Protein AF-A0A926CQ39-F1 (afdb_monomer_lite)

Secondary structure (DSSP, 8-state):
--HHHHHHHHHHHHHHHHHHHHSS-------HHHHHHHHHHHHHHHHHHHHHTT---TT------TT-TTHHHHHHHHHHHHHHHHTTSS---TT---S--S-HHHHHHHHHHHHHHHHHHHHSSSS---TT-----GGGGS-HHHHHHHHHHHHTS-------TT-TTHHHHHHHHIIIIISHHHHTTSHHHHTHHHHHHHHHHHHHHHHHHHH-TT---TT------TTSTTHHHHHHHHHHHHHHHHH-TT---TT------SSHHHHHHHHHHHHHHHHHHHH-TT---TT-----GGGGS-HHHHHHHHHHHHHT-PPPPPSS-S-HHHHHHHHHHHHHHHHHS-----HHHHHHHHTEEEBSS-EEESSTTS-SEEEEPPTT-EEEEEEE-SSS--EEEEEETTEEEEEEGGGBS--HHHHHHSPB-TT-----EE-STT---SBSPPP--S--THHHHHTTSSPPPSS-HHHHHHTTPEE--GGGEEEEEEEEEGGGTEEEEEEEEESSTT-SSEEE--EEEETTTTEEPPP-EEETTEEEEEEESEEETTEEEE-SSEEES-EEE--GGGT-

Radius of gyration: 34.67 Å; chains: 1; bounding box: 102×61×107 Å

Structure (mmCIF, N/CA/C/O backbone):
data_AF-A0A926CQ39-F1
#
_entry.id   AF-A0A926CQ39-F1
#
loop_
_atom_site.group_PDB
_atom_site.id
_atom_site.type_symbol
_atom_site.label_atom_id
_atom_site.label_alt_id
_atom_site.label_comp_id
_atom_site.label_asym_id
_atom_site.label_entity_id
_atom_site.label_seq_id
_atom_site.pdbx_PDB_ins_code
_atom_site.Cartn_x
_atom_site.Cartn_y
_atom_site.Cartn_z
_atom_site.occupancy
_atom_site.B_iso_or_equiv
_atom_site.auth_seq_id
_atom_site.auth_comp_id
_atom_site.auth_asym_id
_atom_site.auth_atom_id
_atom_site.pdbx_PDB_model_num
ATOM 1 N N . MET A 1 1 ? -64.994 -35.247 37.142 1.00 54.72 1 MET A N 1
ATOM 2 C CA . MET A 1 1 ? -64.252 -34.086 37.695 1.00 54.72 1 MET A CA 1
ATOM 3 C C . MET A 1 1 ? -62.720 -34.160 37.558 1.00 54.72 1 MET A C 1
ATOM 5 O O . MET A 1 1 ? -62.085 -33.138 37.744 1.00 54.72 1 MET A O 1
ATOM 9 N N . ARG A 1 2 ? -62.091 -35.285 37.163 1.00 53.22 2 ARG A N 1
ATOM 10 C CA . ARG A 1 2 ? -60.615 -35.376 37.007 1.00 53.22 2 ARG A CA 1
ATOM 11 C C . ARG A 1 2 ? -60.025 -34.846 35.687 1.00 53.22 2 ARG A C 1
ATOM 13 O O . ARG A 1 2 ? -58.818 -34.671 35.608 1.00 53.22 2 ARG A O 1
ATOM 20 N N . ARG A 1 3 ? -60.840 -34.582 34.658 1.00 51.25 3 ARG A N 1
ATOM 21 C CA . ARG A 1 3 ? -60.345 -34.134 33.338 1.00 51.25 3 ARG A CA 1
ATOM 22 C C . ARG A 1 3 ? -60.143 -32.619 33.218 1.00 51.25 3 ARG A C 1
ATOM 24 O O . ARG A 1 3 ? -59.349 -32.207 32.392 1.00 51.25 3 ARG A O 1
ATOM 31 N N . PHE A 1 4 ? -60.773 -31.805 34.067 1.00 52.75 4 PHE A N 1
ATOM 32 C CA . PHE A 1 4 ? -60.610 -30.342 34.026 1.00 52.75 4 PHE A CA 1
ATOM 33 C C . PHE A 1 4 ? -59.303 -29.847 34.670 1.00 52.75 4 PHE A C 1
ATOM 35 O O . PHE A 1 4 ? -58.776 -28.820 34.259 1.00 52.75 4 PHE A O 1
ATOM 42 N N . GLY A 1 5 ? -58.732 -30.599 35.620 1.00 59.38 5 GLY A N 1
ATOM 43 C CA . GLY A 1 5 ? -57.479 -30.210 36.280 1.00 59.38 5 GLY A CA 1
ATOM 44 C C . GLY A 1 5 ? -56.261 -30.246 35.351 1.00 59.38 5 GLY A C 1
ATOM 45 O O . GLY A 1 5 ? -55.406 -29.375 35.434 1.00 59.38 5 GLY A O 1
ATOM 46 N N . ILE A 1 6 ? -56.204 -31.204 34.422 1.00 70.75 6 ILE A N 1
ATOM 47 C CA . ILE A 1 6 ? -55.038 -31.389 33.541 1.00 70.75 6 ILE A CA 1
ATOM 48 C C . ILE A 1 6 ? -54.946 -30.265 32.497 1.00 70.75 6 ILE A C 1
ATOM 50 O O . ILE A 1 6 ? -53.858 -29.761 32.234 1.00 70.75 6 ILE A O 1
ATOM 54 N N . TYR A 1 7 ? -56.083 -29.806 31.962 1.00 71.25 7 TYR A N 1
ATOM 55 C CA . TYR A 1 7 ? -56.103 -28.692 31.009 1.00 71.25 7 TYR A CA 1
ATOM 56 C C . TYR A 1 7 ? -55.710 -27.359 31.653 1.00 71.25 7 TYR A C 1
ATOM 58 O O . TYR A 1 7 ? -55.009 -26.569 31.029 1.00 71.25 7 TYR A O 1
ATOM 66 N N . SER A 1 8 ? -56.089 -27.128 32.914 1.00 70.12 8 SER A N 1
ATOM 67 C CA . SER A 1 8 ? -55.724 -25.890 33.611 1.00 70.12 8 SER A CA 1
ATOM 68 C C . SER A 1 8 ? -54.222 -25.810 33.905 1.00 70.12 8 SER A C 1
ATOM 70 O O . SER A 1 8 ? -53.637 -24.740 33.780 1.00 70.12 8 SER A O 1
ATOM 72 N N . TRP A 1 9 ? -53.580 -26.936 34.235 1.00 74.75 9 TRP A N 1
ATOM 73 C CA . TRP A 1 9 ? -52.129 -26.988 34.451 1.00 74.75 9 TRP A CA 1
ATOM 74 C C . TRP A 1 9 ? -51.331 -26.809 33.157 1.00 74.75 9 TRP A C 1
ATOM 76 O O . TRP A 1 9 ? -50.332 -26.096 33.154 1.00 74.75 9 TRP A O 1
ATOM 86 N N . LEU A 1 10 ? -51.799 -27.381 32.044 1.00 75.81 10 LEU A N 1
ATOM 87 C CA . LEU A 1 10 ? -51.171 -27.177 30.737 1.00 75.81 10 LEU A CA 1
ATOM 88 C C . LEU A 1 10 ? -51.233 -25.715 30.288 1.00 75.81 10 LEU A C 1
ATOM 90 O O . LEU A 1 10 ? -50.238 -25.210 29.788 1.00 75.81 10 LEU A O 1
ATOM 94 N N . ILE A 1 11 ? -52.351 -25.020 30.517 1.00 77.50 11 ILE A N 1
ATOM 95 C CA . ILE A 1 11 ? -52.488 -23.600 30.157 1.00 77.50 11 ILE A CA 1
ATOM 96 C C . ILE A 1 11 ? -51.556 -22.718 30.998 1.00 77.50 11 ILE A C 1
ATOM 98 O O . ILE A 1 11 ? -50.953 -21.798 30.457 1.00 77.50 11 ILE A O 1
ATOM 102 N N . VAL A 1 12 ? -51.381 -23.014 32.289 1.00 76.19 12 VAL A N 1
ATOM 103 C CA . VAL A 1 12 ? -50.464 -22.255 33.159 1.00 76.19 12 VAL A CA 1
ATOM 104 C C . VAL A 1 12 ? -49.000 -22.499 32.784 1.00 76.19 12 VAL A C 1
ATOM 106 O O . VAL A 1 12 ? -48.220 -21.553 32.765 1.00 76.19 12 VAL A O 1
ATOM 109 N N . ILE A 1 13 ? -48.626 -23.728 32.416 1.00 74.94 13 ILE A N 1
ATOM 110 C CA . ILE A 1 13 ? -47.270 -24.031 31.928 1.00 74.94 13 ILE A CA 1
ATOM 111 C C . ILE A 1 13 ? -47.025 -23.368 30.567 1.00 74.94 13 ILE A C 1
ATOM 113 O O . ILE A 1 13 ? -45.965 -22.785 30.360 1.00 74.94 13 ILE A O 1
ATOM 117 N N . LEU A 1 14 ? -48.009 -23.384 29.661 1.00 68.06 14 LEU A N 1
ATOM 118 C CA . LEU A 1 14 ? -47.898 -22.714 28.364 1.00 68.06 14 LEU A CA 1
ATOM 119 C C . LEU A 1 14 ? -47.795 -21.190 28.524 1.00 68.06 14 LEU A C 1
ATOM 121 O O . LEU A 1 14 ? -46.982 -20.559 27.860 1.00 68.06 14 LEU A O 1
ATOM 125 N N . ALA A 1 15 ? -48.574 -20.601 29.436 1.00 65.56 15 ALA A N 1
ATOM 126 C CA . ALA A 1 15 ? -48.499 -19.179 29.756 1.00 65.56 15 ALA A CA 1
ATOM 127 C C . ALA A 1 15 ? -47.171 -18.818 30.444 1.00 65.56 15 ALA A C 1
ATOM 129 O O . ALA A 1 15 ? -46.592 -17.787 30.126 1.00 65.56 15 ALA A O 1
ATOM 130 N N . GLY A 1 16 ? -46.641 -19.680 31.318 1.00 62.62 16 GLY A N 1
ATOM 131 C CA . GLY A 1 16 ? -45.318 -19.509 31.926 1.00 62.62 16 GLY A CA 1
ATOM 132 C C . GLY A 1 16 ? -44.176 -19.584 30.908 1.00 62.62 16 GLY A C 1
ATOM 133 O O . GLY A 1 16 ? -43.245 -18.787 30.980 1.00 62.62 16 GLY A O 1
ATOM 134 N N . LEU A 1 17 ? -44.276 -20.473 29.913 1.00 56.72 17 LEU A N 1
ATOM 135 C CA . LEU A 1 17 ? -43.317 -20.563 28.805 1.00 56.72 17 LEU A CA 1
ATOM 136 C C . LEU A 1 17 ? -43.410 -19.360 27.855 1.00 56.72 17 LEU A C 1
ATOM 138 O O . LEU A 1 17 ? -42.383 -18.871 27.392 1.00 56.72 17 LEU A O 1
ATOM 142 N N . LEU A 1 18 ? -44.614 -18.837 27.608 1.00 51.81 18 LEU A N 1
ATOM 143 C CA . LEU A 1 18 ? -44.815 -17.637 26.788 1.00 51.81 18 LEU A CA 1
ATOM 144 C C . LEU A 1 18 ? -44.354 -16.354 27.495 1.00 51.81 18 LEU A C 1
ATOM 146 O O . LEU A 1 18 ? -43.818 -15.463 26.844 1.00 51.81 18 LEU A O 1
ATOM 150 N N . VAL A 1 19 ? -44.504 -16.266 28.820 1.00 53.09 19 VAL A N 1
ATOM 151 C CA . VAL A 1 19 ? -43.986 -15.136 29.610 1.00 53.09 19 VAL A CA 1
ATOM 152 C C . VAL A 1 19 ? -42.465 -15.235 29.781 1.00 53.09 19 VAL A C 1
ATOM 154 O O . VAL A 1 19 ? -41.791 -14.215 29.689 1.00 53.09 19 VAL A O 1
ATOM 157 N N . GLY A 1 20 ? -41.895 -16.437 29.929 1.00 44.44 20 GLY A N 1
ATOM 158 C CA . GLY A 1 20 ? -40.439 -16.641 29.936 1.00 44.44 20 GLY A CA 1
ATOM 159 C C . GLY A 1 20 ? -39.767 -16.289 28.603 1.00 44.44 20 GLY A C 1
ATOM 160 O O . GLY A 1 20 ? -38.673 -15.734 28.596 1.00 44.44 20 GLY A O 1
ATOM 161 N N . ALA A 1 21 ? -40.446 -16.524 27.476 1.00 44.81 21 ALA A N 1
ATOM 162 C CA . ALA A 1 21 ? -39.967 -16.130 26.150 1.00 44.81 21 ALA A CA 1
ATOM 163 C C . ALA A 1 21 ? -40.077 -14.616 25.872 1.00 44.81 21 ALA A C 1
ATOM 165 O O . ALA A 1 21 ? -39.403 -14.122 24.977 1.00 44.81 21 ALA A O 1
ATOM 166 N N . ALA A 1 22 ? -40.892 -13.873 26.631 1.00 40.31 22 ALA A N 1
ATOM 167 C CA . ALA A 1 22 ? -41.067 -12.427 26.461 1.00 40.31 22 ALA A CA 1
ATOM 168 C C . ALA A 1 22 ? -40.037 -11.573 27.233 1.00 40.31 22 ALA A C 1
ATOM 170 O O . ALA A 1 22 ? -39.943 -10.374 26.984 1.00 40.31 22 ALA A O 1
ATOM 171 N N . TRP A 1 23 ? -39.265 -12.176 28.150 1.00 39.88 23 TRP A N 1
ATOM 172 C CA . TRP A 1 23 ? -38.156 -11.519 28.866 1.00 39.88 23 TRP A CA 1
ATOM 173 C C . TRP A 1 23 ? -36.771 -11.852 28.301 1.00 39.88 23 TRP A C 1
ATOM 175 O O . TRP A 1 23 ? -35.785 -11.236 28.698 1.00 39.88 23 TRP A O 1
ATOM 185 N N . ALA A 1 24 ? -36.687 -12.753 27.321 1.00 39.38 24 ALA A N 1
ATOM 186 C CA . ALA A 1 24 ? -35.632 -12.649 26.330 1.00 39.38 24 ALA A CA 1
ATOM 187 C C . ALA A 1 24 ? -36.049 -11.496 25.417 1.00 39.38 24 ALA A C 1
ATOM 189 O O . ALA A 1 24 ? -36.912 -11.668 24.554 1.00 39.38 24 ALA A O 1
ATOM 190 N N . ALA A 1 25 ? -35.503 -10.300 25.659 1.00 34.06 25 ALA A N 1
ATOM 191 C CA . ALA A 1 25 ? -35.587 -9.217 24.691 1.00 34.06 25 ALA A CA 1
ATOM 192 C C . ALA A 1 25 ? -35.329 -9.819 23.302 1.00 34.06 25 ALA A C 1
ATOM 194 O O . ALA A 1 25 ? -34.438 -10.671 23.184 1.00 34.06 25 ALA A O 1
ATOM 195 N N . PRO A 1 26 ? -36.093 -9.451 22.257 1.00 37.12 26 PRO A N 1
ATOM 196 C CA . PRO A 1 26 ? -35.678 -9.821 20.924 1.00 37.12 26 PRO A CA 1
ATOM 197 C C . PRO A 1 26 ? -34.261 -9.274 20.814 1.00 37.12 26 PRO A C 1
ATOM 199 O O . PRO A 1 26 ? -34.067 -8.060 20.907 1.00 37.12 26 PRO A O 1
ATOM 202 N N . LEU A 1 27 ? -33.272 -10.162 20.697 1.00 39.91 27 LEU A N 1
ATOM 203 C CA . LEU A 1 27 ? -31.995 -9.801 20.121 1.00 39.91 27 LEU A CA 1
ATOM 204 C C . LEU A 1 27 ? -32.394 -9.230 18.764 1.00 39.91 27 LEU A C 1
ATOM 206 O O . LEU A 1 27 ? -32.614 -9.971 17.804 1.00 39.91 27 LEU A O 1
ATOM 210 N N . ARG A 1 28 ? -32.603 -7.905 18.709 1.00 42.25 28 ARG A N 1
ATOM 211 C CA . ARG A 1 28 ? -32.461 -7.138 17.482 1.00 42.25 28 ARG A CA 1
ATOM 212 C C . ARG A 1 28 ? -31.199 -7.726 16.893 1.00 42.25 28 ARG A C 1
ATOM 214 O O . ARG A 1 28 ? -30.197 -7.785 17.602 1.00 42.25 28 ARG A O 1
ATOM 221 N N . GLN A 1 29 ? -31.294 -8.279 15.690 1.00 40.88 29 GLN A N 1
ATOM 222 C CA . GLN A 1 29 ? -30.122 -8.724 14.959 1.00 40.88 29 GLN A CA 1
ATOM 223 C C . GLN A 1 29 ? -29.229 -7.494 14.837 1.00 40.88 29 GLN A C 1
ATOM 225 O O . GLN A 1 29 ? -29.410 -6.684 13.931 1.00 40.88 29 GLN A O 1
ATOM 230 N N . ALA A 1 30 ? -28.355 -7.299 15.822 1.00 52.56 30 ALA A N 1
ATOM 231 C CA . ALA A 1 30 ? -27.307 -6.318 15.774 1.00 52.56 30 ALA A CA 1
ATOM 232 C C . ALA A 1 30 ? -26.569 -6.654 14.488 1.00 52.56 30 ALA A C 1
ATOM 234 O O . ALA A 1 30 ? -26.211 -7.817 14.257 1.00 52.56 30 ALA A O 1
ATOM 235 N N . ASN A 1 31 ? -26.430 -5.673 13.601 1.00 79.12 31 ASN A N 1
ATOM 236 C CA . ASN A 1 31 ? -25.535 -5.883 12.477 1.00 79.12 31 ASN A CA 1
ATOM 237 C C . ASN A 1 31 ? -24.140 -6.211 13.056 1.00 79.12 31 ASN A C 1
ATOM 239 O O . ASN A 1 31 ? -23.838 -5.865 14.200 1.00 79.12 31 ASN A O 1
ATOM 243 N N . LEU A 1 32 ? -23.299 -6.931 12.310 1.00 84.62 32 LEU A N 1
ATOM 244 C CA . LEU A 1 32 ? -21.997 -7.389 12.826 1.00 84.62 32 LEU A CA 1
ATOM 245 C C . LEU A 1 32 ? -21.164 -6.242 13.426 1.00 84.62 32 LEU A C 1
ATOM 247 O O . LEU A 1 32 ? -20.436 -6.444 14.390 1.00 84.62 32 LEU A O 1
ATOM 251 N N . PHE A 1 33 ? -21.346 -5.027 12.905 1.00 86.94 33 PHE A N 1
ATOM 252 C CA . PHE A 1 33 ? -20.735 -3.815 13.430 1.00 86.94 33 PHE A CA 1
ATOM 253 C C . PHE A 1 33 ? -21.234 -3.421 14.833 1.00 86.94 33 PHE A C 1
ATOM 255 O O . PHE A 1 33 ? -20.430 -3.104 15.700 1.00 86.94 33 PHE A O 1
ATOM 262 N N . GLN A 1 34 ? -22.536 -3.481 15.109 1.00 89.62 34 GLN A N 1
ATOM 263 C CA . GLN A 1 34 ? -23.082 -3.215 16.443 1.00 89.62 34 GLN A CA 1
ATOM 264 C C . GLN A 1 34 ? -22.627 -4.253 17.469 1.00 89.62 34 GLN A C 1
ATOM 266 O O . GLN A 1 34 ? -22.387 -3.896 18.617 1.00 89.62 34 GLN A O 1
ATOM 271 N N . LEU A 1 35 ? -22.475 -5.519 17.065 1.00 90.56 35 LEU A N 1
ATOM 272 C CA . LEU A 1 35 ? -21.903 -6.547 17.939 1.00 90.56 35 LEU A CA 1
ATOM 273 C C . LEU A 1 35 ? -20.428 -6.252 18.258 1.00 90.56 35 LEU A C 1
ATOM 275 O O . LEU A 1 35 ? -20.032 -6.324 19.416 1.00 90.56 35 LEU A O 1
ATOM 279 N N . PHE A 1 36 ? -19.645 -5.863 17.248 1.00 93.62 36 PHE A N 1
ATOM 280 C CA . PHE A 1 36 ? -18.261 -5.406 17.413 1.00 93.62 36 PHE A CA 1
ATOM 281 C C . PHE A 1 36 ? -18.157 -4.230 18.405 1.00 93.62 36 PHE A C 1
ATOM 283 O O . PHE A 1 36 ? -17.363 -4.259 19.348 1.00 93.62 36 PHE A O 1
ATOM 290 N N . LEU A 1 37 ? -19.012 -3.216 18.242 1.00 94.81 37 LEU A N 1
ATOM 291 C CA . LEU A 1 37 ? -19.060 -2.058 19.134 1.00 94.81 37 LEU A CA 1
ATOM 292 C C . LEU A 1 37 ? -19.483 -2.433 20.562 1.00 94.81 37 LEU A C 1
ATOM 294 O O . LEU A 1 37 ? -18.899 -1.928 21.518 1.00 94.81 37 LEU A O 1
ATOM 298 N N . ALA A 1 38 ? -20.451 -3.340 20.715 1.00 95.12 38 ALA A N 1
ATOM 299 C CA . ALA A 1 38 ? -20.899 -3.821 22.019 1.00 95.12 38 ALA A CA 1
ATOM 300 C C . ALA A 1 38 ? -19.795 -4.588 22.764 1.00 95.12 38 ALA A C 1
ATOM 302 O O . ALA A 1 38 ? -19.584 -4.351 23.951 1.00 95.12 38 ALA A O 1
ATOM 303 N N . ASN A 1 39 ? -19.057 -5.461 22.070 1.00 96.12 39 ASN A N 1
ATOM 304 C CA . ASN A 1 39 ? -17.921 -6.181 22.655 1.00 96.12 39 ASN A CA 1
ATOM 305 C C . ASN A 1 39 ? -16.802 -5.215 23.066 1.00 96.12 39 ASN A C 1
ATOM 307 O O . ASN A 1 39 ? -16.237 -5.340 24.150 1.00 96.12 39 ASN A O 1
ATOM 311 N N . THR A 1 40 ? -16.522 -4.212 22.229 1.00 97.19 40 THR A N 1
ATOM 312 C CA . THR A 1 40 ? -15.547 -3.160 22.547 1.00 97.19 40 THR A CA 1
ATOM 313 C C . THR A 1 40 ? -15.973 -2.360 23.777 1.00 97.19 40 THR A C 1
ATOM 315 O O . THR A 1 40 ? -15.152 -2.134 24.659 1.00 97.19 40 THR A O 1
ATOM 318 N N . GLN A 1 41 ? -17.253 -1.994 23.893 1.00 97.44 41 GLN A N 1
ATOM 319 C CA . GLN A 1 41 ? -17.776 -1.317 25.081 1.00 97.44 41 GLN A CA 1
ATOM 320 C C . GLN A 1 41 ? -17.670 -2.182 26.343 1.00 97.44 41 GLN A C 1
ATOM 322 O O . GLN A 1 41 ? -17.294 -1.676 27.397 1.00 97.44 41 GLN A O 1
ATOM 327 N N . ALA A 1 42 ? -18.005 -3.471 26.253 1.00 97.31 42 ALA A N 1
ATOM 328 C CA . ALA A 1 42 ? -17.947 -4.381 27.393 1.00 97.31 42 ALA A CA 1
ATOM 329 C C . ALA A 1 42 ? -16.518 -4.503 27.946 1.00 97.31 42 ALA A C 1
ATOM 331 O O . ALA A 1 42 ? -16.313 -4.361 29.151 1.00 97.31 42 ALA A O 1
ATOM 332 N N . ASP A 1 43 ? -15.534 -4.683 27.063 1.00 98.38 43 ASP A N 1
ATOM 333 C CA . ASP A 1 43 ? -14.118 -4.739 27.435 1.00 98.38 43 ASP A CA 1
ATOM 334 C C . ASP A 1 43 ? -13.614 -3.396 27.987 1.00 98.38 43 ASP A C 1
ATOM 336 O O . ASP A 1 43 ? -12.872 -3.365 28.970 1.00 98.38 43 ASP A O 1
ATOM 340 N N . LEU A 1 44 ? -14.055 -2.281 27.397 1.00 97.88 44 LEU A N 1
ATOM 341 C CA . LEU A 1 44 ? -13.721 -0.931 27.849 1.00 97.88 44 LEU A CA 1
ATOM 342 C C . LEU A 1 44 ? -14.243 -0.659 29.267 1.00 97.88 44 LEU A C 1
ATOM 344 O O . LEU A 1 44 ? -13.501 -0.158 30.107 1.00 97.88 44 LEU A O 1
ATOM 348 N N . ASN A 1 45 ? -15.496 -1.025 29.546 1.00 96.81 45 ASN A N 1
ATOM 349 C CA . ASN A 1 45 ? -16.101 -0.899 30.873 1.00 96.81 45 ASN A CA 1
ATOM 350 C C . ASN A 1 45 ? -15.386 -1.793 31.894 1.00 96.81 45 ASN A C 1
ATOM 352 O O . ASN A 1 45 ? -15.069 -1.339 32.989 1.00 96.81 45 ASN A O 1
ATOM 356 N N . LEU A 1 46 ? -15.067 -3.037 31.518 1.00 97.12 46 LEU A N 1
ATOM 357 C CA . LEU A 1 46 ? -14.322 -3.956 32.377 1.00 97.12 46 LEU A CA 1
ATOM 358 C C . LEU A 1 46 ? -12.945 -3.389 32.748 1.00 97.12 46 LEU A C 1
ATOM 360 O O . LEU A 1 46 ? -12.530 -3.467 33.903 1.00 97.12 46 LEU A O 1
ATOM 364 N N . LEU A 1 47 ? -12.233 -2.797 31.787 1.00 97.44 47 LEU A N 1
ATOM 365 C CA . LEU A 1 47 ? -10.949 -2.156 32.056 1.00 97.44 47 LEU A CA 1
ATOM 366 C C . LEU A 1 47 ? -11.107 -0.888 32.900 1.00 97.44 47 LEU A C 1
ATOM 368 O O . LEU A 1 47 ? -10.298 -0.650 33.793 1.00 97.44 47 LEU A O 1
ATOM 372 N N . ALA A 1 48 ? -12.152 -0.097 32.660 1.00 97.81 48 ALA A N 1
ATOM 373 C CA . ALA A 1 48 ? -12.445 1.095 33.446 1.00 97.81 48 ALA A CA 1
ATOM 374 C C . ALA A 1 48 ? -12.709 0.763 34.919 1.00 97.81 48 ALA A C 1
ATOM 376 O O . ALA A 1 48 ? -12.153 1.430 35.788 1.00 97.81 48 ALA A O 1
ATOM 377 N N . ASP A 1 49 ? -13.462 -0.300 35.204 1.00 96.75 49 ASP A N 1
ATOM 378 C CA . ASP A 1 49 ? -13.705 -0.770 36.572 1.00 96.75 49 ASP A CA 1
ATOM 379 C C . ASP A 1 49 ? -12.395 -1.171 37.272 1.00 96.75 49 ASP A C 1
ATOM 381 O O . ASP A 1 49 ? -12.202 -0.908 38.459 1.00 96.75 49 ASP A O 1
ATOM 385 N N . LEU A 1 50 ? -11.455 -1.774 36.537 1.00 96.69 50 LEU A N 1
ATOM 386 C CA . LEU A 1 50 ? -10.143 -2.157 37.069 1.00 96.69 50 LEU A CA 1
ATOM 387 C C . LEU A 1 50 ? -9.213 -0.953 37.283 1.00 96.69 50 LEU A C 1
ATOM 389 O O . LEU A 1 50 ? -8.422 -0.938 38.228 1.00 96.69 50 LEU A O 1
ATOM 393 N N . VAL A 1 51 ? -9.286 0.051 36.410 1.00 96.56 51 VAL A N 1
ATOM 394 C CA . VAL A 1 51 ? -8.416 1.236 36.446 1.00 96.56 51 VAL A CA 1
ATOM 395 C C . VAL A 1 51 ? -8.921 2.282 37.444 1.00 96.56 51 VAL A C 1
ATOM 397 O O . VAL A 1 51 ? -8.125 2.834 38.203 1.00 96.56 51 VAL A O 1
ATOM 400 N N . PHE A 1 52 ? -10.228 2.547 37.474 1.00 96.62 52 PHE A N 1
ATOM 401 C CA . PHE A 1 52 ? -10.846 3.603 38.283 1.00 96.62 52 PHE A CA 1
ATOM 402 C C . PHE A 1 52 ? -11.566 3.090 39.539 1.00 96.62 52 PHE A C 1
ATOM 404 O O . PHE A 1 52 ? -11.809 3.868 40.466 1.00 96.62 52 PHE A O 1
ATOM 411 N N . GLY A 1 53 ? -11.896 1.798 39.615 1.00 94.56 53 GLY A N 1
ATOM 412 C CA . GLY A 1 53 ? -12.728 1.251 40.686 1.00 94.56 53 GLY A CA 1
ATOM 413 C C . GLY A 1 53 ? -14.190 1.692 40.564 1.00 94.56 53 GLY A C 1
ATOM 414 O O . GLY A 1 53 ? -14.719 1.854 39.473 1.00 94.56 53 GLY A O 1
ATOM 415 N N . GLU A 1 54 ? -14.859 1.914 41.701 1.00 88.25 54 GLU A N 1
ATOM 416 C CA . GLU A 1 54 ? -16.299 2.239 41.743 1.00 88.25 54 GLU A CA 1
ATOM 417 C C . GLU A 1 54 ? -16.648 3.661 41.256 1.00 88.25 54 GLU A C 1
ATOM 419 O O . GLU A 1 54 ? -17.821 3.972 41.042 1.00 88.25 54 GLU A O 1
ATOM 424 N N . ALA A 1 55 ? -15.659 4.550 41.124 1.00 92.06 55 ALA A N 1
ATOM 425 C CA . ALA A 1 55 ? -15.873 5.958 40.805 1.00 92.06 55 ALA A CA 1
ATOM 426 C C . ALA A 1 55 ? -15.312 6.297 39.421 1.00 92.06 55 ALA A C 1
ATOM 428 O O . ALA A 1 55 ? -14.137 6.636 39.278 1.00 92.06 55 ALA A O 1
ATOM 429 N N . LEU A 1 56 ? -16.178 6.242 38.408 1.00 94.25 56 LEU A N 1
ATOM 430 C CA . LEU A 1 56 ? -15.835 6.670 37.054 1.00 94.25 56 LEU A CA 1
ATOM 431 C C . LEU A 1 56 ? -15.532 8.182 37.007 1.00 94.25 56 LEU A C 1
ATOM 433 O O . LEU A 1 56 ? -16.131 8.954 37.769 1.00 94.25 56 LEU A O 1
ATOM 437 N N . PRO A 1 57 ? -14.637 8.627 36.106 1.00 93.94 57 PRO A N 1
ATOM 438 C CA . PRO A 1 57 ? -14.378 10.046 35.893 1.00 93.94 57 PRO A CA 1
ATOM 439 C C . PRO A 1 57 ? -15.661 10.827 35.547 1.00 93.94 57 PRO A C 1
ATOM 441 O O . PRO A 1 57 ? -16.538 10.280 34.874 1.00 93.94 57 PRO A O 1
ATOM 444 N N . PRO A 1 58 ? -15.788 12.108 35.945 1.00 93.62 58 PRO A N 1
ATOM 445 C CA . PRO A 1 58 ? -16.953 12.938 35.616 1.00 93.62 58 PRO A CA 1
ATOM 446 C C . PRO A 1 58 ? -17.256 13.044 34.115 1.00 93.62 58 PRO A C 1
ATOM 448 O O . PRO A 1 58 ? -18.406 13.237 33.730 1.00 93.62 58 PRO A O 1
ATOM 451 N N . GLU A 1 59 ? -16.225 12.943 33.279 1.00 94.50 59 GLU A N 1
ATOM 452 C CA . GLU A 1 59 ? -16.292 13.017 31.821 1.00 94.50 59 GLU A CA 1
ATOM 453 C C . GLU A 1 59 ? -16.671 11.680 31.162 1.00 94.50 59 GLU A C 1
ATOM 455 O O . GLU A 1 59 ? -16.839 11.632 29.944 1.00 94.50 59 GLU A O 1
ATOM 460 N N . TRP A 1 60 ? -16.807 10.599 31.940 1.00 97.19 60 TRP A N 1
ATOM 461 C CA . TRP A 1 60 ? -17.165 9.283 31.422 1.00 97.19 60 TRP A CA 1
ATOM 462 C C . TRP A 1 60 ? -18.560 9.291 30.798 1.00 97.19 60 TRP A C 1
ATOM 464 O O . TRP A 1 60 ? -19.566 9.608 31.441 1.00 97.19 60 TRP A O 1
ATOM 474 N N . THR A 1 61 ? -18.637 8.887 29.537 1.00 94.81 61 THR A N 1
ATOM 475 C CA . THR A 1 61 ? -19.894 8.812 28.799 1.00 94.81 61 THR A CA 1
ATOM 476 C C . THR A 1 61 ? -20.618 7.498 29.110 1.00 94.81 61 THR A C 1
ATOM 478 O O . THR A 1 61 ? -20.032 6.417 29.091 1.00 94.81 61 THR A O 1
ATOM 481 N N . GLN A 1 62 ? -21.918 7.579 29.405 1.00 92.38 62 GLN A N 1
ATOM 482 C CA . GLN A 1 62 ? -22.779 6.424 29.717 1.00 92.38 62 GLN A CA 1
ATOM 483 C C . GLN A 1 62 ? -23.753 6.119 28.568 1.00 92.38 62 GLN A C 1
ATOM 485 O O . GLN A 1 62 ? -24.924 5.811 28.787 1.00 92.38 62 GLN A O 1
ATOM 490 N N . ASN A 1 63 ? -23.303 6.282 27.323 1.00 92.75 63 ASN A N 1
ATOM 491 C CA . ASN A 1 63 ? -24.136 5.981 26.166 1.00 92.75 63 ASN A CA 1
ATOM 492 C C . ASN A 1 63 ? -24.197 4.460 25.940 1.00 92.75 63 ASN A C 1
ATOM 494 O O . ASN A 1 63 ? -23.195 3.838 25.601 1.00 92.75 63 ASN A O 1
ATOM 498 N N . GLU A 1 64 ? -25.376 3.865 26.117 1.00 92.00 64 GLU A N 1
ATOM 499 C CA . GLU A 1 64 ? -25.639 2.434 25.887 1.00 92.00 64 GLU A CA 1
ATOM 500 C C . GLU A 1 64 ? -26.400 2.174 24.569 1.00 92.00 64 GLU A C 1
ATOM 502 O O . GLU A 1 64 ? -26.670 1.026 24.209 1.00 92.00 64 GLU A O 1
ATOM 507 N N . ASP A 1 65 ? -26.771 3.224 23.826 1.00 93.06 65 ASP A N 1
ATOM 508 C CA . ASP A 1 65 ? -27.494 3.083 22.562 1.00 93.06 65 ASP A CA 1
ATOM 509 C C . ASP A 1 65 ? -26.524 2.849 21.396 1.00 93.06 65 ASP A C 1
ATOM 511 O O . ASP A 1 65 ? -26.018 3.789 20.782 1.00 93.06 65 ASP A O 1
ATOM 515 N N . LEU A 1 66 ? -26.326 1.575 21.038 1.00 89.75 66 LEU A N 1
ATOM 516 C CA . LEU A 1 66 ? -25.511 1.139 19.891 1.00 89.75 66 LEU A CA 1
ATOM 517 C C . LEU A 1 66 ? -25.970 1.714 18.537 1.00 89.75 66 LEU A C 1
ATOM 519 O O . LEU A 1 66 ? -25.251 1.595 17.543 1.00 89.75 66 LEU A O 1
ATOM 523 N N . ALA A 1 67 ? -27.186 2.261 18.445 1.00 86.69 67 ALA A N 1
ATOM 524 C CA . ALA A 1 67 ? -27.677 2.923 17.239 1.00 86.69 67 ALA A CA 1
ATOM 525 C C . ALA A 1 67 ? -27.387 4.433 17.224 1.00 86.69 67 ALA A C 1
ATOM 527 O O . ALA A 1 67 ? -27.622 5.078 16.199 1.00 86.69 67 ALA A O 1
ATOM 528 N N . SER A 1 68 ? -26.885 5.002 18.326 1.00 87.88 68 SER A N 1
ATOM 529 C CA . SER A 1 68 ? -26.553 6.421 18.398 1.00 87.88 68 SER A CA 1
ATOM 530 C C . SER A 1 68 ? -25.392 6.755 17.453 1.00 87.88 68 SER A C 1
ATOM 532 O O . SER A 1 68 ? -24.359 6.080 17.481 1.00 87.88 68 SER A O 1
ATOM 534 N N . PRO A 1 69 ? -25.495 7.835 16.655 1.00 82.19 69 PRO A N 1
ATOM 535 C CA . PRO A 1 69 ? -24.400 8.277 15.794 1.00 82.19 69 PRO A CA 1
ATOM 536 C C . PRO A 1 69 ? -23.163 8.726 16.584 1.00 82.19 69 PRO A C 1
ATOM 538 O O . PRO A 1 69 ? -22.068 8.739 16.029 1.00 82.19 69 PRO A O 1
ATOM 541 N N . THR A 1 70 ? -23.312 9.083 17.865 1.00 90.06 70 THR A N 1
ATOM 542 C CA . THR A 1 70 ? -22.186 9.475 18.727 1.00 90.06 70 THR A CA 1
ATOM 543 C C . THR A 1 70 ? -21.519 8.289 19.408 1.00 90.06 70 THR A C 1
ATOM 545 O O . THR A 1 70 ? -20.437 8.460 19.952 1.00 90.06 70 THR A O 1
ATOM 548 N N . PHE A 1 71 ? -22.104 7.089 19.357 1.00 92.50 71 PHE A N 1
ATOM 549 C CA . PHE A 1 71 ? -21.636 5.953 20.151 1.00 92.50 71 PHE A CA 1
ATOM 550 C C . PHE A 1 71 ? -20.137 5.628 19.952 1.00 92.50 71 PHE A C 1
ATOM 552 O O . PHE A 1 71 ? -19.430 5.491 20.946 1.00 92.50 71 PHE A O 1
ATOM 559 N N . PRO A 1 72 ? -19.577 5.584 18.723 1.00 92.00 72 PRO A N 1
ATOM 560 C CA . PRO A 1 72 ? -18.135 5.370 18.547 1.00 92.00 72 PRO A CA 1
ATOM 561 C C . PRO A 1 72 ? -17.266 6.521 19.075 1.00 92.00 72 PRO A C 1
ATOM 563 O O . PRO A 1 72 ? -16.150 6.285 19.528 1.00 92.00 72 PRO A O 1
ATOM 566 N N . VAL A 1 73 ? -17.770 7.759 19.027 1.00 93.94 73 VAL A N 1
ATOM 567 C CA . VAL A 1 73 ? -17.085 8.934 19.594 1.00 93.94 73 VAL A CA 1
ATOM 568 C C . VAL A 1 73 ? -17.069 8.846 21.118 1.00 93.94 73 VAL A C 1
ATOM 570 O O . VAL A 1 73 ? -16.034 9.089 21.727 1.00 93.94 73 VAL A O 1
ATOM 573 N N . ASP A 1 74 ? -18.182 8.436 21.720 1.00 96.00 74 ASP A N 1
ATOM 574 C CA . ASP A 1 74 ? -18.320 8.219 23.161 1.00 96.00 74 ASP A CA 1
ATOM 575 C C . ASP A 1 74 ? -17.353 7.120 23.649 1.00 96.00 74 ASP A C 1
ATOM 577 O O . ASP A 1 74 ? -16.644 7.306 24.641 1.00 96.00 74 ASP A O 1
ATOM 581 N N . LEU A 1 75 ? -17.228 6.017 22.893 1.00 97.38 75 LEU A N 1
ATOM 582 C CA . LEU A 1 75 ? -16.215 4.989 23.157 1.00 97.38 75 LEU A CA 1
ATOM 583 C C . LEU A 1 75 ? -14.788 5.535 23.071 1.00 97.38 75 LEU A C 1
ATOM 585 O O . LEU A 1 75 ? -13.971 5.211 23.929 1.00 97.38 75 LEU A O 1
ATOM 589 N N . TRP A 1 76 ? -14.480 6.359 22.066 1.00 97.25 76 TRP A N 1
ATOM 590 C CA . TRP A 1 76 ? -13.160 6.981 21.947 1.00 97.25 76 TRP A CA 1
ATOM 591 C C . TRP A 1 76 ? -12.848 7.893 23.139 1.00 97.25 76 TRP A C 1
ATOM 593 O O . TRP A 1 76 ? -11.779 7.758 23.729 1.00 97.25 76 TRP A O 1
ATOM 603 N N . VAL A 1 77 ? -13.784 8.758 23.546 1.00 96.81 77 VAL A N 1
ATOM 604 C CA . VAL A 1 77 ? -13.610 9.626 24.725 1.00 96.81 77 VAL A CA 1
ATOM 605 C C . VAL A 1 77 ? -13.316 8.787 25.967 1.00 96.81 77 VAL A C 1
ATOM 607 O O . VAL A 1 77 ? -12.352 9.057 26.682 1.00 96.81 77 VAL A O 1
ATOM 610 N N . ASN A 1 78 ? -14.105 7.740 26.205 1.00 98.12 78 ASN A N 1
ATOM 611 C CA . ASN A 1 78 ? -13.902 6.845 27.341 1.00 98.12 78 ASN A CA 1
ATOM 612 C C . ASN A 1 78 ? -12.543 6.128 27.268 1.00 98.12 78 ASN A C 1
ATOM 614 O O . ASN A 1 78 ? -11.848 6.031 28.278 1.00 98.12 78 ASN A O 1
ATOM 618 N N . ASN A 1 79 ? -12.124 5.690 26.079 1.00 97.75 79 ASN A N 1
ATOM 619 C CA . ASN A 1 79 ? -10.820 5.066 25.858 1.00 97.75 79 ASN A CA 1
ATOM 620 C C . ASN A 1 79 ? -9.653 6.019 26.164 1.00 97.75 79 ASN A C 1
ATOM 622 O O . ASN A 1 79 ? -8.708 5.633 26.849 1.00 97.75 79 ASN A O 1
ATOM 626 N N . GLU A 1 80 ? -9.744 7.287 25.754 1.00 96.94 80 GLU A N 1
ATOM 627 C CA . GLU A 1 80 ? -8.746 8.317 26.080 1.00 96.94 80 GLU A CA 1
ATOM 628 C C . GLU A 1 80 ? -8.666 8.604 27.588 1.00 96.94 80 GLU A C 1
ATOM 630 O O . GLU A 1 80 ? -7.579 8.855 28.114 1.00 96.94 80 GLU A O 1
ATOM 635 N N . LEU A 1 81 ? -9.791 8.545 28.312 1.00 96.56 81 LEU A N 1
ATOM 636 C CA . LEU A 1 81 ? -9.796 8.696 29.772 1.00 96.56 81 LEU A CA 1
ATOM 637 C C . LEU A 1 81 ? -9.015 7.567 30.452 1.00 96.56 81 LEU A C 1
ATOM 639 O O . LEU A 1 81 ? -8.199 7.846 31.333 1.00 96.56 81 LEU A O 1
ATOM 643 N N . ILE A 1 82 ? -9.211 6.314 30.027 1.00 97.25 82 ILE A N 1
ATOM 644 C CA . ILE A 1 82 ? -8.429 5.180 30.545 1.00 97.25 82 ILE A CA 1
ATOM 645 C C . ILE A 1 82 ? -6.955 5.335 30.155 1.00 97.25 82 ILE A C 1
ATOM 647 O O . ILE A 1 82 ? -6.075 5.175 31.002 1.00 97.25 82 ILE A O 1
ATOM 651 N N . ALA A 1 83 ? -6.671 5.707 28.906 1.00 97.19 83 ALA A N 1
ATOM 652 C CA . ALA A 1 83 ? -5.309 5.914 28.424 1.00 97.19 83 ALA A CA 1
ATOM 653 C C . ALA A 1 83 ? -4.552 6.946 29.273 1.00 97.19 83 ALA A C 1
ATOM 655 O O . ALA A 1 83 ? -3.411 6.703 29.659 1.00 97.19 83 ALA A O 1
ATOM 656 N N . ASN A 1 84 ? -5.203 8.056 29.639 1.00 95.62 84 ASN A N 1
ATOM 657 C CA . ASN A 1 84 ? -4.622 9.072 30.521 1.00 95.62 84 ASN A CA 1
ATOM 658 C C . ASN A 1 84 ? -4.229 8.518 31.897 1.00 95.62 84 ASN A C 1
ATOM 660 O O . ASN A 1 84 ? -3.222 8.947 32.467 1.00 95.62 84 ASN A O 1
ATOM 664 N N . ALA A 1 85 ? -5.015 7.583 32.433 1.00 94.94 85 ALA A N 1
ATOM 665 C CA . ALA A 1 85 ? -4.739 6.951 33.717 1.00 94.94 85 ALA A CA 1
ATOM 666 C C . ALA A 1 85 ? -3.608 5.912 33.631 1.00 94.94 85 ALA A C 1
ATOM 668 O O . ALA A 1 85 ? -2.830 5.781 34.574 1.00 94.94 85 ALA A O 1
ATOM 669 N N . VAL A 1 86 ? -3.496 5.196 32.508 1.00 96.12 86 VAL A N 1
ATOM 670 C CA . VAL A 1 86 ? -2.531 4.096 32.326 1.00 96.12 86 VAL A CA 1
ATOM 671 C C . VAL A 1 86 ? -1.160 4.572 31.823 1.00 96.12 86 VAL A C 1
ATOM 673 O O . VAL A 1 86 ? -0.137 4.045 32.259 1.00 96.12 86 VAL A O 1
ATOM 676 N N . PHE A 1 87 ? -1.109 5.573 30.938 1.00 94.06 87 PHE A N 1
ATOM 677 C CA . PHE A 1 87 ? 0.127 6.069 30.305 1.00 94.06 87 PHE A CA 1
ATOM 678 C C . PHE A 1 87 ? 0.706 7.342 30.948 1.00 94.06 87 PHE A C 1
ATOM 680 O O . PHE A 1 87 ? 1.514 8.028 30.326 1.00 94.06 87 PHE A O 1
ATOM 687 N N . GLU A 1 88 ? 0.327 7.646 32.194 1.00 83.75 88 GLU A N 1
ATOM 688 C CA . GLU A 1 88 ? 0.827 8.797 32.967 1.00 83.75 88 GLU A CA 1
ATOM 689 C C . GLU A 1 88 ? 0.620 10.158 32.261 1.00 83.75 88 GLU A C 1
ATOM 691 O O . GLU A 1 88 ? 1.547 10.946 32.080 1.00 83.75 88 GLU A O 1
ATOM 696 N N . GLY A 1 89 ? -0.628 10.477 31.894 1.00 81.06 89 GLY A N 1
ATOM 697 C CA . GLY A 1 89 ? -1.002 11.769 31.307 1.00 81.06 89 GLY A CA 1
ATOM 698 C C . GLY A 1 89 ? -1.266 11.713 29.800 1.00 81.06 89 GLY A C 1
ATOM 699 O O . GLY A 1 89 ? -1.879 10.773 29.302 1.00 81.06 89 GLY A O 1
ATOM 700 N N . SER A 1 90 ? -0.865 12.755 29.061 1.00 79.12 90 SER A N 1
ATOM 701 C CA . SER A 1 90 ? -1.221 12.939 27.641 1.00 79.12 90 SER A CA 1
ATOM 702 C C . SER A 1 90 ? -0.228 12.328 26.645 1.00 79.12 90 SER A C 1
ATOM 704 O O . SER A 1 90 ? -0.340 12.579 25.447 1.00 79.12 90 SER A O 1
ATOM 706 N N . THR A 1 91 ? 0.770 11.575 27.108 1.00 89.00 91 THR A N 1
ATOM 707 C CA . THR A 1 91 ? 1.666 10.819 26.226 1.00 89.00 91 THR A CA 1
ATOM 708 C C . THR A 1 91 ? 0.964 9.564 25.721 1.00 89.00 91 THR A C 1
ATOM 710 O O . THR A 1 91 ? 0.246 8.895 26.466 1.00 89.00 91 THR A O 1
ATOM 713 N N . ARG A 1 92 ? 1.146 9.262 24.438 1.00 93.56 92 ARG A N 1
ATOM 714 C CA . ARG A 1 92 ? 0.630 8.060 23.782 1.00 93.56 92 ARG A CA 1
ATOM 715 C C . ARG A 1 92 ? 1.803 7.282 23.186 1.00 93.56 92 ARG A C 1
ATOM 717 O O . ARG A 1 92 ? 2.798 7.923 22.845 1.00 93.56 92 ARG A O 1
ATOM 724 N N . PRO A 1 93 ? 1.726 5.944 23.126 1.00 93.12 93 PRO A N 1
ATOM 725 C CA . PRO A 1 93 ? 2.739 5.146 22.448 1.00 93.12 93 PRO A CA 1
ATOM 726 C C . PRO A 1 93 ? 2.704 5.392 20.933 1.00 93.12 93 PRO A C 1
ATOM 728 O O . PRO A 1 93 ? 1.717 5.909 20.407 1.00 93.12 93 PRO A O 1
ATOM 731 N N . ASP A 1 94 ? 3.785 5.034 20.240 1.00 88.75 94 ASP A N 1
ATOM 732 C CA . ASP A 1 94 ? 3.953 5.322 18.808 1.00 88.75 94 ASP A CA 1
ATOM 733 C C . ASP A 1 94 ? 2.921 4.599 17.926 1.00 88.75 94 ASP A 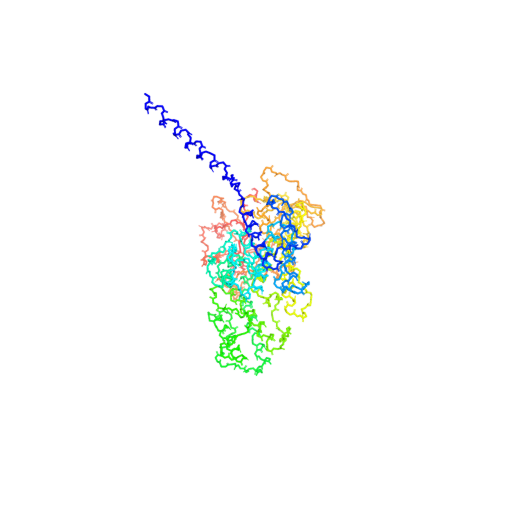C 1
ATOM 735 O O . ASP A 1 94 ? 2.560 5.090 16.858 1.00 88.75 94 ASP A O 1
ATOM 739 N N . ASP A 1 95 ? 2.397 3.463 18.392 1.00 90.94 95 ASP A N 1
ATOM 740 C CA . ASP A 1 95 ? 1.355 2.676 17.732 1.00 90.94 95 ASP A CA 1
ATOM 741 C C . ASP A 1 95 ? -0.077 3.132 18.061 1.00 90.94 95 ASP A C 1
ATOM 743 O O . ASP A 1 95 ? -1.032 2.544 17.564 1.00 90.94 95 ASP A O 1
ATOM 747 N N . TRP A 1 96 ? -0.263 4.211 18.830 1.00 95.38 96 TRP A N 1
ATOM 748 C CA . TRP A 1 96 ? -1.590 4.751 19.139 1.00 95.38 96 TRP A CA 1
ATOM 749 C C . TRP A 1 96 ? -2.289 5.322 17.901 1.00 95.38 96 TRP A C 1
ATOM 751 O O . TRP A 1 96 ? -1.785 6.243 17.250 1.00 95.38 96 TRP A O 1
ATOM 761 N N . PHE A 1 97 ? -3.495 4.844 17.589 1.00 95.62 97 PHE A N 1
ATOM 762 C CA . PHE A 1 97 ? -4.230 5.306 16.411 1.00 95.62 97 PHE A CA 1
ATOM 763 C C . PHE A 1 97 ? -5.005 6.589 16.693 1.00 95.62 97 PHE A C 1
ATOM 765 O O . PHE A 1 97 ? -4.953 7.526 15.892 1.00 95.62 97 PHE A O 1
ATOM 772 N N . GLY A 1 98 ? -5.744 6.638 17.802 1.00 93.81 98 GLY A N 1
ATOM 773 C CA . GLY A 1 98 ? -6.620 7.751 18.149 1.00 93.81 98 GLY A CA 1
ATOM 774 C C . GLY A 1 98 ? -7.771 7.983 17.155 1.00 93.81 98 GLY A C 1
ATOM 775 O O . GLY A 1 98 ? -8.100 7.156 16.295 1.00 93.81 98 GLY A O 1
ATOM 776 N N . ALA A 1 99 ? -8.418 9.147 17.269 1.00 92.44 99 ALA A N 1
ATOM 777 C CA . ALA A 1 99 ? -9.552 9.534 16.428 1.00 92.44 99 ALA A CA 1
ATOM 778 C C . ALA A 1 99 ? -9.099 10.131 15.088 1.00 92.44 99 ALA A C 1
ATOM 780 O O . ALA A 1 99 ? -8.936 11.343 14.946 1.00 92.44 99 ALA A O 1
ATOM 781 N N . THR A 1 100 ? -8.910 9.274 14.087 1.00 89.19 100 THR A N 1
ATOM 782 C CA . THR A 1 100 ? -8.370 9.685 12.782 1.00 89.19 100 THR A CA 1
ATOM 783 C C . THR A 1 100 ? -9.427 9.896 11.714 1.00 89.19 100 THR A C 1
ATOM 785 O O . THR A 1 100 ? -9.125 10.522 10.706 1.00 89.19 100 THR A O 1
ATOM 788 N N . SER A 1 101 ? -10.644 9.382 11.893 1.00 88.19 101 SER A N 1
ATOM 789 C CA . SER A 1 101 ? -11.695 9.427 10.878 1.00 88.19 101 SER A CA 1
ATOM 790 C C . SER A 1 101 ? -13.063 9.695 11.489 1.00 88.19 101 SER A C 1
ATOM 792 O O . SER A 1 101 ? -13.366 9.244 12.593 1.00 88.19 101 SER A O 1
ATOM 794 N N . ALA A 1 102 ? -13.917 10.386 10.731 1.00 83.62 102 ALA A N 1
ATOM 795 C CA . ALA A 1 102 ? -15.334 10.534 11.053 1.00 83.62 102 ALA A CA 1
ATOM 796 C C . ALA A 1 102 ? -16.152 9.273 10.713 1.00 83.62 102 ALA A C 1
ATOM 798 O O . ALA A 1 102 ? -17.322 9.186 11.082 1.00 83.62 102 ALA A O 1
ATOM 799 N N . ASN A 1 103 ? -15.568 8.297 10.002 1.00 85.88 103 ASN A N 1
ATOM 800 C CA . ASN A 1 103 ? -16.233 7.039 9.689 1.00 85.88 103 ASN A CA 1
ATOM 801 C C . ASN A 1 103 ? -16.392 6.190 10.970 1.00 85.88 103 ASN A C 1
ATOM 803 O O . ASN A 1 103 ? -15.381 5.762 11.535 1.00 85.88 103 ASN A O 1
ATOM 807 N N . PRO A 1 104 ? -17.631 5.866 11.397 1.00 85.06 104 PRO A N 1
ATOM 808 C CA . PRO A 1 104 ? -17.899 5.071 12.599 1.00 85.06 104 PRO A CA 1
ATOM 809 C C . PRO A 1 104 ? -17.148 3.737 12.662 1.00 85.06 104 PRO A C 1
ATOM 811 O O . PRO A 1 104 ? -16.713 3.322 13.733 1.00 85.06 104 PRO A O 1
ATOM 814 N N . GLY A 1 105 ? -16.991 3.066 11.517 1.00 87.75 105 GLY A N 1
ATOM 815 C CA . GLY A 1 105 ? -16.302 1.782 11.416 1.00 87.75 105 GLY A CA 1
ATOM 816 C C . GLY A 1 105 ? -14.802 1.902 11.659 1.00 87.75 105 GLY A C 1
ATOM 817 O O . GLY A 1 105 ? -14.231 1.100 12.395 1.00 87.75 105 GLY A O 1
ATOM 818 N N . ILE A 1 106 ? -14.176 2.929 11.079 1.00 91.06 106 ILE A N 1
ATOM 819 C CA . ILE A 1 106 ? -12.749 3.209 11.270 1.00 91.06 106 ILE A CA 1
ATOM 820 C C . ILE A 1 106 ? -12.481 3.686 12.697 1.00 91.06 106 ILE A C 1
ATOM 822 O O . ILE A 1 106 ? -11.554 3.195 13.333 1.00 91.06 106 ILE A O 1
ATOM 826 N N . LEU A 1 107 ? -13.321 4.576 13.231 1.00 92.50 107 LEU A N 1
ATOM 827 C CA . LEU A 1 107 ? -13.179 5.044 14.606 1.00 92.50 107 LEU A CA 1
ATOM 828 C C . LEU A 1 107 ? -13.335 3.892 15.606 1.00 92.50 107 LEU A C 1
ATOM 830 O O . LEU A 1 107 ? -12.486 3.725 16.473 1.00 92.50 107 LEU A O 1
ATOM 834 N N . GLY A 1 108 ? -14.358 3.046 15.447 1.00 94.69 108 GLY A N 1
ATOM 835 C CA . GLY A 1 108 ? -14.545 1.868 16.298 1.00 94.69 108 GLY A CA 1
ATOM 836 C C . GLY A 1 108 ? -13.362 0.894 16.237 1.00 94.69 108 GLY A C 1
ATOM 837 O O . GLY A 1 108 ? -12.915 0.408 17.273 1.00 94.69 108 GLY A O 1
ATOM 838 N N . ARG A 1 109 ? -12.808 0.651 15.040 1.00 95.25 109 ARG A N 1
ATOM 839 C CA . ARG A 1 109 ? -11.578 -0.135 14.849 1.00 95.25 109 ARG A CA 1
ATOM 840 C C . ARG A 1 109 ? -10.393 0.465 15.610 1.00 95.25 109 ARG A C 1
ATOM 842 O O . ARG A 1 109 ? -9.692 -0.276 16.290 1.00 95.25 109 ARG A O 1
ATOM 849 N N . ASN A 1 110 ? -10.168 1.773 15.495 1.00 97.06 110 ASN A N 1
ATOM 850 C CA . ASN A 1 110 ? -9.065 2.440 16.188 1.00 97.06 110 ASN A CA 1
ATOM 851 C C . ASN A 1 110 ? -9.231 2.354 17.707 1.00 97.06 110 ASN A C 1
ATOM 853 O O . ASN A 1 110 ? -8.287 1.990 18.393 1.00 97.06 110 ASN A O 1
ATOM 857 N N . VAL A 1 111 ? -10.446 2.577 18.222 1.00 97.69 111 VAL A N 1
ATOM 858 C CA . VAL A 1 111 ? -10.736 2.405 19.652 1.00 97.69 111 VAL A CA 1
ATOM 859 C C . VAL A 1 111 ? -10.440 0.980 20.110 1.00 97.69 111 VAL A C 1
ATOM 861 O O . VAL A 1 111 ? -9.841 0.799 21.164 1.00 97.69 111 VAL A O 1
ATOM 864 N N . ARG A 1 112 ? -10.812 -0.039 19.324 1.00 97.94 112 ARG A N 1
ATOM 865 C CA . ARG A 1 112 ? -10.487 -1.436 19.643 1.00 97.94 112 ARG A CA 1
ATOM 866 C C . ARG A 1 112 ? -8.979 -1.678 19.699 1.00 97.94 112 ARG A C 1
ATOM 868 O O . ARG A 1 112 ? -8.529 -2.380 20.599 1.00 97.94 112 ARG A O 1
ATOM 875 N N . HIS A 1 113 ? -8.223 -1.127 18.752 1.00 97.81 113 HIS A N 1
ATOM 876 C CA . HIS A 1 113 ? -6.765 -1.239 18.722 1.00 97.81 113 HIS A CA 1
ATOM 877 C C . HIS A 1 113 ? -6.126 -0.599 19.954 1.00 97.81 113 HIS A C 1
ATOM 879 O O . HIS A 1 113 ? -5.428 -1.260 20.720 1.00 97.81 113 HIS A O 1
ATOM 885 N N . ASP A 1 114 ? -6.463 0.662 20.189 1.00 98.25 114 ASP A N 1
ATOM 886 C CA . ASP A 1 114 ? -5.963 1.449 21.304 1.00 98.25 114 ASP A CA 1
ATOM 887 C C . ASP A 1 114 ? -6.332 0.802 22.653 1.00 98.25 114 ASP A C 1
ATOM 889 O O . ASP A 1 114 ? -5.506 0.736 23.559 1.00 98.25 114 ASP A O 1
ATOM 893 N N . LEU A 1 115 ? -7.541 0.240 22.783 1.00 98.12 115 LEU A N 1
ATOM 894 C CA . LEU A 1 115 ? -7.974 -0.511 23.967 1.00 98.12 115 LEU A CA 1
ATOM 895 C C . LEU A 1 115 ? -7.091 -1.739 24.242 1.00 98.12 115 LEU A C 1
ATOM 897 O O . LEU A 1 115 ? -6.779 -2.030 25.398 1.00 98.12 115 LEU A O 1
ATOM 901 N N . GLU A 1 116 ? -6.673 -2.464 23.202 1.00 97.12 116 GLU A N 1
ATOM 902 C CA . GLU A 1 116 ? -5.748 -3.591 23.357 1.00 97.12 116 GLU A CA 1
ATOM 903 C C . GLU A 1 116 ? -4.357 -3.124 23.803 1.00 97.12 116 GLU A C 1
ATOM 905 O O . GLU A 1 116 ? -3.766 -3.770 24.666 1.00 97.12 116 GLU A O 1
ATOM 910 N N . ILE A 1 117 ? -3.876 -1.978 23.307 1.00 96.62 117 ILE A N 1
ATOM 911 C CA . ILE A 1 117 ? -2.613 -1.368 23.752 1.00 96.62 117 ILE A CA 1
ATOM 912 C C . ILE A 1 117 ? -2.683 -0.957 25.232 1.00 96.62 117 ILE A C 1
ATOM 914 O O . ILE A 1 117 ? -1.760 -1.237 26.006 1.00 96.62 117 ILE A O 1
ATOM 918 N N . ILE A 1 118 ? -3.788 -0.338 25.670 1.00 97.38 118 ILE A N 1
ATOM 919 C CA . ILE A 1 118 ? -3.993 -0.008 27.091 1.00 97.38 118 ILE A CA 1
ATOM 920 C C . ILE A 1 118 ? -3.999 -1.289 27.931 1.00 97.38 118 ILE A C 1
ATOM 922 O O . ILE A 1 118 ? -3.347 -1.343 28.976 1.00 97.38 118 ILE A O 1
ATOM 926 N N . ALA A 1 119 ? -4.715 -2.325 27.484 1.00 97.00 119 ALA A N 1
ATOM 927 C CA . ALA A 1 119 ? -4.791 -3.598 28.190 1.00 97.00 119 ALA A CA 1
ATOM 928 C C . ALA A 1 119 ? -3.410 -4.266 28.302 1.00 97.00 119 ALA A C 1
ATOM 930 O O . ALA A 1 119 ? -3.042 -4.715 29.387 1.00 97.00 119 ALA A O 1
ATOM 931 N N . ASP A 1 120 ? -2.616 -4.274 27.230 1.00 95.31 120 ASP A N 1
ATOM 932 C CA . ASP A 1 120 ? -1.246 -4.804 27.233 1.00 95.31 120 ASP A CA 1
ATOM 933 C C . ASP A 1 120 ? -0.365 -4.075 28.238 1.00 95.31 120 ASP A C 1
ATOM 935 O O . ASP A 1 120 ? 0.365 -4.706 29.008 1.00 95.31 120 ASP A O 1
ATOM 939 N N . ARG A 1 121 ? -0.479 -2.745 28.297 1.00 95.38 121 ARG A N 1
ATOM 940 C CA . ARG A 1 121 ? 0.248 -1.944 29.280 1.00 95.38 121 ARG A CA 1
ATOM 941 C C . ARG A 1 121 ? -0.192 -2.242 30.712 1.00 95.38 121 ARG A C 1
ATOM 943 O O . ARG A 1 121 ? 0.664 -2.344 31.589 1.00 95.38 121 ARG A O 1
ATOM 950 N N . TYR A 1 122 ? -1.496 -2.355 30.956 1.00 96.31 122 TYR A N 1
ATOM 951 C CA . TYR A 1 122 ? -2.056 -2.531 32.296 1.00 96.31 122 TYR A CA 1
ATOM 952 C C . TYR A 1 122 ? -1.805 -3.940 32.859 1.00 96.31 122 TYR A C 1
ATOM 954 O O . TYR A 1 122 ? -1.422 -4.080 34.020 1.00 96.31 122 TYR A O 1
ATOM 962 N N . PHE A 1 123 ? -1.975 -4.988 32.044 1.00 95.88 123 PHE A N 1
ATOM 963 C CA . PHE A 1 123 ? -1.767 -6.382 32.464 1.00 95.88 123 PHE A CA 1
ATOM 964 C C . PHE A 1 123 ? -0.323 -6.871 32.287 1.00 95.88 123 PHE A C 1
ATOM 966 O O . PHE A 1 123 ? 0.040 -7.909 32.838 1.00 95.88 123 PHE A O 1
ATOM 973 N N . GLY A 1 124 ? 0.507 -6.122 31.559 1.00 92.25 124 GLY A N 1
ATOM 974 C CA . GLY A 1 124 ? 1.932 -6.388 31.361 1.00 92.25 124 GLY A CA 1
ATOM 975 C C . GLY A 1 124 ? 2.263 -7.295 30.174 1.00 92.25 124 GLY A C 1
ATOM 976 O O . GLY A 1 124 ? 3.437 -7.387 29.813 1.00 92.25 124 GLY A O 1
ATOM 977 N N . ASP A 1 125 ? 1.274 -7.952 29.558 1.00 88.38 125 ASP A N 1
ATOM 978 C CA . ASP A 1 125 ? 1.447 -8.713 28.319 1.00 88.38 125 ASP A CA 1
ATOM 979 C C . ASP A 1 125 ? 0.128 -8.910 27.537 1.00 88.38 125 ASP A C 1
ATOM 981 O O . ASP A 1 125 ? -0.974 -8.731 28.058 1.00 88.38 125 ASP A O 1
ATOM 985 N N . ALA A 1 126 ? 0.258 -9.342 26.278 1.00 82.69 126 ALA A N 1
ATOM 986 C CA . ALA A 1 126 ? -0.847 -9.530 25.333 1.00 82.69 126 ALA A CA 1
ATOM 987 C C . ALA A 1 126 ? -1.718 -10.779 25.533 1.00 82.69 126 ALA A C 1
ATOM 989 O O . ALA A 1 126 ? -2.763 -10.924 24.890 1.00 82.69 126 ALA A O 1
ATOM 990 N N . ARG A 1 127 ? -1.298 -11.712 26.384 1.00 83.38 127 ARG A N 1
ATOM 991 C CA . ARG A 1 127 ? -1.965 -13.001 26.631 1.00 83.38 127 ARG A CA 1
ATOM 992 C C . ARG A 1 127 ? -2.742 -13.003 27.938 1.00 83.38 127 ARG A C 1
ATOM 994 O O . ARG A 1 127 ? -3.657 -13.808 28.099 1.00 83.38 127 ARG A O 1
ATOM 1001 N N . THR A 1 128 ? -2.391 -12.114 28.854 1.00 90.31 128 THR A N 1
ATOM 1002 C CA . THR A 1 128 ? -3.054 -11.960 30.137 1.00 90.31 128 THR A CA 1
ATOM 1003 C C . THR A 1 128 ? -4.235 -11.007 29.974 1.00 90.31 128 THR A C 1
ATOM 1005 O O . THR A 1 128 ? -4.077 -9.835 29.630 1.00 90.31 128 THR A O 1
ATOM 1008 N N . ARG A 1 129 ? -5.446 -11.529 30.189 1.00 94.06 129 ARG A N 1
ATOM 1009 C CA . ARG A 1 129 ? -6.702 -10.772 30.162 1.00 94.06 129 ARG A CA 1
ATOM 1010 C C . ARG A 1 129 ? -7.573 -11.146 31.365 1.00 94.06 129 ARG A C 1
ATOM 1012 O O . ARG A 1 129 ? -7.477 -12.280 31.842 1.00 94.06 129 ARG A O 1
ATOM 1019 N N . PRO A 1 130 ? -8.390 -10.212 31.879 1.00 95.31 130 PRO A N 1
ATOM 1020 C CA . PRO A 1 130 ? -9.275 -10.473 33.006 1.00 95.31 130 PRO A CA 1
ATOM 1021 C C . PRO A 1 130 ? -10.429 -11.401 32.603 1.00 95.31 130 PRO A C 1
ATOM 1023 O O . PRO A 1 130 ? -10.765 -11.540 31.425 1.00 95.31 130 PRO A O 1
ATOM 1026 N N . GLU A 1 131 ? -11.059 -12.032 33.596 1.00 95.62 131 GLU A N 1
ATOM 1027 C CA . GLU A 1 131 ? -12.297 -12.782 33.370 1.00 95.62 131 GLU A CA 1
ATOM 1028 C C . GLU A 1 131 ? -13.382 -11.846 32.816 1.00 95.62 131 GLU A C 1
ATOM 1030 O O . GLU A 1 131 ? -13.570 -10.743 33.321 1.00 95.62 131 GLU A O 1
ATOM 1035 N N . GLY A 1 132 ? -14.083 -12.285 31.768 1.00 93.62 132 GLY A N 1
ATOM 1036 C CA . GLY A 1 132 ? -15.098 -11.479 31.082 1.00 93.62 132 GLY A CA 1
ATOM 1037 C C . GLY A 1 132 ? -14.577 -10.649 29.907 1.00 93.62 132 GLY A C 1
ATOM 1038 O O . GLY A 1 132 ? -15.398 -10.118 29.165 1.00 93.62 132 GLY A O 1
ATOM 1039 N N . TRP A 1 133 ? -13.256 -10.588 29.685 1.00 96.69 133 TRP A N 1
ATOM 1040 C CA . TRP A 1 133 ? -12.696 -9.980 28.476 1.00 96.69 133 TRP A CA 1
ATOM 1041 C C . TRP A 1 133 ? -13.118 -10.779 27.244 1.00 96.69 133 TRP A C 1
ATOM 1043 O O . TRP A 1 133 ? -12.736 -11.940 27.077 1.00 96.69 133 TRP A O 1
ATOM 1053 N N . THR A 1 134 ? -13.913 -10.156 26.386 1.00 95.44 134 THR A N 1
ATOM 1054 C CA . THR A 1 134 ? -14.423 -10.771 25.162 1.00 95.44 134 THR A CA 1
ATOM 1055 C C . THR A 1 134 ? -13.337 -10.804 24.095 1.00 95.44 134 THR A C 1
ATOM 1057 O O . THR A 1 134 ? -13.165 -11.822 23.422 1.00 95.44 134 THR A O 1
ATOM 1060 N N . GLY A 1 135 ? -12.563 -9.721 23.978 1.00 91.88 135 GLY A N 1
ATOM 1061 C CA . GLY A 1 135 ? -11.575 -9.564 22.922 1.00 91.88 135 GLY A CA 1
ATOM 1062 C C . GLY A 1 135 ? -12.210 -9.367 21.547 1.00 91.88 135 GLY A C 1
ATOM 1063 O O . GLY A 1 135 ? -13.427 -9.258 21.392 1.00 91.88 135 GLY A O 1
ATOM 1064 N N . ASP A 1 136 ? -11.354 -9.336 20.532 1.00 92.62 136 ASP A N 1
ATOM 1065 C CA . ASP A 1 136 ? -11.766 -9.347 19.132 1.00 92.62 136 ASP A CA 1
ATOM 1066 C C . ASP A 1 136 ? -10.690 -10.026 18.269 1.00 92.62 136 ASP A C 1
ATOM 1068 O O . ASP A 1 136 ? -9.718 -10.589 18.782 1.00 92.62 136 ASP A O 1
ATOM 1072 N N . ARG A 1 137 ? -10.864 -9.995 16.947 1.00 92.62 137 ARG A N 1
ATOM 1073 C CA . ARG A 1 137 ? -9.936 -10.570 15.980 1.00 92.62 137 ARG A CA 1
ATOM 1074 C C . ARG A 1 137 ? -8.526 -9.995 16.174 1.00 92.62 137 ARG A C 1
ATOM 1076 O O . ARG A 1 137 ? -8.380 -8.777 16.302 1.00 92.62 137 ARG A O 1
ATOM 1083 N N . PRO A 1 138 ? -7.466 -10.820 16.094 1.00 94.06 138 PRO A N 1
ATOM 1084 C CA . PRO A 1 138 ? -6.097 -10.361 16.340 1.00 94.06 138 PRO A CA 1
ATOM 1085 C C . PRO A 1 138 ? -5.612 -9.262 15.388 1.00 94.06 138 PRO A C 1
ATOM 1087 O O . PRO A 1 138 ? -4.680 -8.537 15.724 1.00 94.06 138 PRO A O 1
ATOM 1090 N N . VAL A 1 139 ? -6.256 -9.099 14.224 1.00 94.88 139 VAL A N 1
ATOM 1091 C CA . VAL A 1 139 ? -5.959 -8.021 13.267 1.00 94.88 139 VAL A CA 1
ATOM 1092 C C . VAL A 1 139 ? -6.019 -6.634 13.905 1.00 94.88 139 VAL A C 1
ATOM 1094 O O . VAL A 1 139 ? -5.238 -5.762 13.537 1.00 94.88 139 VAL A O 1
ATOM 1097 N N . TYR A 1 140 ? -6.887 -6.438 14.903 1.00 95.44 140 TYR A N 1
ATOM 1098 C CA . TYR A 1 140 ? -7.013 -5.163 15.601 1.00 95.44 140 TYR A CA 1
ATOM 1099 C C . TYR A 1 140 ? -5.831 -4.860 16.519 1.00 95.44 140 TYR A C 1
ATOM 1101 O O . TYR A 1 140 ? -5.786 -3.771 17.059 1.00 95.44 140 TYR A O 1
ATOM 1109 N N . ARG A 1 141 ? -4.858 -5.762 16.688 1.00 94.00 141 ARG A N 1
ATOM 1110 C CA . ARG A 1 141 ? -3.591 -5.492 17.394 1.00 94.00 141 ARG A CA 1
ATOM 1111 C C . ARG A 1 141 ? -2.434 -5.172 16.448 1.00 94.00 141 ARG A C 1
ATOM 1113 O O . ARG A 1 141 ? -1.335 -4.888 16.900 1.00 94.00 141 ARG A O 1
ATOM 1120 N N . CYS A 1 142 ? -2.659 -5.259 15.141 1.00 95.94 142 CYS A N 1
ATOM 1121 C CA . CYS A 1 142 ? -1.620 -5.013 14.151 1.00 95.94 142 CYS A CA 1
ATOM 1122 C C . CYS A 1 142 ? -1.469 -3.529 13.822 1.00 95.94 142 CYS A C 1
ATOM 1124 O O . CYS A 1 142 ? -2.366 -2.740 14.115 1.00 95.94 142 CYS A O 1
ATOM 1126 N N . SER A 1 143 ? -0.375 -3.176 13.137 1.00 95.62 143 SER A N 1
ATOM 1127 C CA . SER A 1 143 ? -0.124 -1.809 12.673 1.00 95.62 143 SER A CA 1
ATOM 1128 C C . SER A 1 143 ? -1.262 -1.266 11.810 1.00 95.62 143 SER A C 1
ATOM 1130 O O . SER A 1 143 ? -1.993 -2.008 11.137 1.00 95.62 143 SER A O 1
ATOM 1132 N N . ARG A 1 144 ? -1.390 0.062 11.794 1.00 95.94 144 ARG A N 1
ATOM 1133 C CA . ARG A 1 144 ? -2.432 0.758 11.036 1.00 95.94 144 ARG A CA 1
ATOM 1134 C C . ARG A 1 144 ? -2.322 0.466 9.551 1.00 95.94 144 ARG A C 1
ATOM 1136 O O . ARG A 1 144 ? -3.330 0.163 8.910 1.00 95.94 144 ARG A O 1
ATOM 1143 N N . SER A 1 145 ? -1.095 0.482 9.033 1.00 96.12 145 SER A N 1
ATOM 1144 C CA . SER A 1 145 ? -0.786 0.081 7.665 1.00 96.12 145 SER A CA 1
ATOM 1145 C C . SER A 1 145 ? -1.306 -1.313 7.331 1.00 96.12 145 SER A C 1
ATOM 1147 O O . SER A 1 145 ? -2.011 -1.464 6.335 1.00 96.12 145 SER A O 1
ATOM 1149 N N . LEU A 1 146 ? -1.053 -2.318 8.176 1.00 96.62 146 LEU A N 1
ATOM 1150 C CA . LEU A 1 146 ? -1.511 -3.684 7.922 1.00 96.62 146 LEU A CA 1
ATOM 1151 C C . LEU A 1 146 ? -3.042 -3.784 7.918 1.00 96.62 146 LEU A C 1
ATOM 1153 O O . LEU A 1 146 ? -3.624 -4.385 7.012 1.00 96.62 146 LEU A O 1
ATOM 1157 N N . GLN A 1 147 ? -3.708 -3.152 8.889 1.00 97.12 147 GLN A N 1
ATOM 1158 C CA . GLN A 1 147 ? -5.173 -3.117 8.942 1.00 97.12 147 GLN A CA 1
ATOM 1159 C C . GLN A 1 147 ? -5.771 -2.438 7.698 1.00 97.12 147 GLN A C 1
ATOM 1161 O O . GLN A 1 147 ? -6.782 -2.895 7.160 1.00 97.12 147 GLN A O 1
ATOM 1166 N N . ASN A 1 148 ? -5.142 -1.365 7.213 1.00 96.81 148 ASN A N 1
ATOM 1167 C CA . ASN A 1 148 ? -5.571 -0.640 6.020 1.00 96.81 148 ASN A CA 1
ATOM 1168 C C . ASN A 1 148 ? -5.333 -1.430 4.728 1.00 96.81 148 ASN A C 1
ATOM 1170 O O . ASN A 1 148 ? -6.236 -1.478 3.892 1.00 96.81 148 ASN A O 1
ATOM 1174 N N . VAL A 1 149 ? -4.190 -2.108 4.590 1.00 95.75 149 VAL A N 1
ATOM 1175 C CA . VAL A 1 149 ? -3.911 -3.004 3.456 1.00 95.75 149 VAL A CA 1
ATOM 1176 C C . VAL A 1 149 ? -4.962 -4.104 3.378 1.00 95.75 149 VAL A C 1
ATOM 1178 O O . VAL A 1 149 ? -5.605 -4.258 2.343 1.00 95.75 149 VAL A O 1
ATOM 1181 N N . LEU A 1 150 ? -5.206 -4.822 4.479 1.00 93.88 150 LEU A N 1
ATOM 1182 C CA . LEU A 1 150 ? -6.207 -5.892 4.518 1.00 93.88 150 LEU A CA 1
ATOM 1183 C C . LEU A 1 150 ? -7.610 -5.384 4.167 1.00 93.88 150 LEU A C 1
ATOM 1185 O O . LEU A 1 150 ? -8.351 -6.058 3.453 1.00 93.88 150 LEU A O 1
ATOM 1189 N N . ARG A 1 151 ? -7.964 -4.175 4.620 1.00 90.88 151 ARG A N 1
ATOM 1190 C CA . ARG A 1 151 ? -9.238 -3.542 4.274 1.00 90.88 151 ARG A CA 1
ATOM 1191 C C . ARG A 1 151 ? -9.332 -3.223 2.783 1.00 90.88 151 ARG A C 1
ATOM 1193 O O . ARG A 1 151 ? -10.373 -3.493 2.191 1.00 90.88 151 ARG A O 1
ATOM 1200 N N . ILE A 1 152 ? -8.293 -2.647 2.173 1.00 86.62 152 ILE A N 1
ATOM 1201 C CA . ILE A 1 152 ? -8.288 -2.338 0.732 1.00 86.62 152 ILE A CA 1
ATOM 1202 C C . ILE A 1 152 ? -8.373 -3.631 -0.083 1.00 86.62 152 ILE A C 1
ATOM 1204 O O . ILE A 1 152 ? -9.185 -3.716 -1.002 1.00 86.62 152 ILE A O 1
ATOM 1208 N N . LEU A 1 153 ? -7.593 -4.652 0.278 1.00 84.75 153 LEU A N 1
ATOM 1209 C CA . LEU A 1 153 ? -7.634 -5.954 -0.386 1.00 84.75 153 LEU A CA 1
ATOM 1210 C C . LEU A 1 153 ? -9.046 -6.556 -0.356 1.00 84.75 153 LEU A C 1
ATOM 1212 O O . LEU A 1 153 ? -9.555 -6.948 -1.404 1.00 84.75 153 LEU A O 1
ATOM 1216 N N . ASP A 1 154 ? -9.720 -6.549 0.797 1.00 82.81 154 ASP A N 1
ATOM 1217 C CA . ASP A 1 154 ? -11.081 -7.089 0.91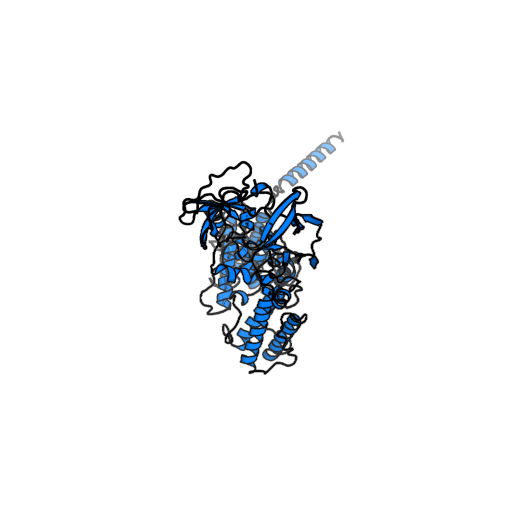7 1.00 82.81 154 ASP A CA 1
ATOM 1218 C C . ASP A 1 154 ? -12.115 -6.226 0.178 1.00 82.81 154 ASP A C 1
ATOM 1220 O O . ASP A 1 154 ? -12.946 -6.739 -0.564 1.00 82.81 154 ASP A O 1
ATOM 1224 N N . THR A 1 155 ? -12.069 -4.904 0.343 1.00 77.44 155 THR A N 1
ATOM 1225 C CA . THR A 1 155 ? -13.140 -4.021 -0.150 1.00 77.44 155 THR A CA 1
ATOM 1226 C C . THR A 1 155 ? -13.005 -3.629 -1.617 1.00 77.44 155 THR A C 1
ATOM 1228 O O . THR A 1 155 ? -14.023 -3.486 -2.291 1.00 77.44 155 THR A O 1
ATOM 1231 N N . VAL A 1 156 ? -11.781 -3.456 -2.120 1.00 78.81 156 VAL A N 1
ATOM 1232 C CA . VAL A 1 156 ? -11.513 -3.010 -3.498 1.00 78.81 156 VAL A CA 1
ATOM 1233 C C . VAL A 1 156 ? -11.216 -4.197 -4.404 1.00 78.81 156 VAL A C 1
ATOM 1235 O O . VAL A 1 156 ? -11.762 -4.287 -5.501 1.00 78.81 156 VAL A O 1
ATOM 1238 N N . TYR A 1 157 ? -10.383 -5.128 -3.938 1.00 78.62 157 TYR A N 1
ATOM 1239 C CA . TYR A 1 157 ? -9.934 -6.267 -4.742 1.00 78.62 157 TYR A CA 1
ATOM 1240 C C . TYR A 1 157 ? -10.728 -7.551 -4.469 1.00 78.62 157 TYR A C 1
ATOM 1242 O O . TYR A 1 157 ? -10.569 -8.527 -5.199 1.00 78.62 157 TYR A O 1
ATOM 1250 N N . ASN A 1 158 ? -11.609 -7.562 -3.458 1.00 79.31 158 ASN A N 1
ATOM 1251 C CA . ASN A 1 158 ? -12.359 -8.746 -3.021 1.00 79.31 158 ASN A CA 1
ATOM 1252 C C . ASN A 1 158 ? -11.443 -9.937 -2.670 1.00 79.31 158 ASN A C 1
ATOM 1254 O O . ASN A 1 158 ? -11.767 -11.101 -2.917 1.00 79.31 158 ASN A O 1
ATOM 1258 N N . VAL A 1 159 ? -10.281 -9.630 -2.091 1.00 80.81 159 VAL A N 1
ATOM 1259 C CA . VAL A 1 159 ? -9.260 -10.579 -1.647 1.00 80.81 159 VAL A CA 1
ATOM 1260 C C . VAL A 1 159 ? -9.192 -10.553 -0.124 1.00 80.81 159 VAL A C 1
ATOM 1262 O O . VAL A 1 159 ? -8.929 -9.520 0.484 1.00 80.81 159 VAL A O 1
ATOM 1265 N N . ARG A 1 160 ? -9.418 -11.704 0.515 1.00 87.25 160 ARG A N 1
ATOM 1266 C CA . ARG A 1 160 ? -9.449 -11.824 1.978 1.00 87.25 160 ARG A CA 1
ATOM 1267 C C . ARG A 1 160 ? -8.263 -12.616 2.486 1.00 87.25 160 ARG A C 1
ATOM 1269 O O . ARG A 1 160 ? -7.963 -13.674 1.943 1.00 87.25 160 ARG A O 1
ATOM 1276 N N . ALA A 1 161 ? -7.674 -12.142 3.580 1.00 90.44 161 ALA A N 1
ATOM 1277 C CA . ALA A 1 161 ? -6.728 -12.937 4.345 1.00 90.44 161 ALA A CA 1
ATOM 1278 C C . ALA A 1 161 ? -7.402 -14.185 4.928 1.00 90.44 161 ALA A C 1
ATOM 1280 O O . ALA A 1 161 ? -8.546 -14.153 5.397 1.00 90.44 161 ALA A O 1
ATOM 1281 N N . THR A 1 162 ? -6.656 -15.278 4.898 1.00 94.12 162 THR A N 1
ATOM 1282 C CA . THR A 1 162 ? -7.015 -16.611 5.378 1.00 94.12 162 THR A CA 1
ATOM 1283 C C . THR A 1 162 ? -6.198 -17.024 6.601 1.00 94.12 162 THR A C 1
ATOM 1285 O O . THR A 1 162 ? -6.473 -18.078 7.179 1.00 94.12 162 THR A O 1
ATOM 1288 N N . THR A 1 163 ? -5.246 -16.186 7.034 1.00 94.31 163 THR A N 1
ATOM 1289 C CA . THR A 1 163 ? -4.494 -16.342 8.283 1.00 94.31 163 THR A CA 1
ATOM 1290 C C . THR A 1 163 ? -5.452 -16.637 9.446 1.00 94.31 163 THR A C 1
ATOM 1292 O O . THR A 1 163 ? -6.322 -15.814 9.748 1.00 94.31 163 THR A O 1
ATOM 1295 N N . PRO A 1 164 ? -5.328 -17.800 10.115 1.00 94.56 164 PRO A N 1
ATOM 1296 C CA . PRO A 1 164 ? -6.206 -18.144 11.224 1.00 94.56 164 PRO A CA 1
ATOM 1297 C C . PRO A 1 164 ? -5.995 -17.225 12.431 1.00 94.56 164 PRO A C 1
ATOM 1299 O O . PRO A 1 164 ? -4.865 -17.012 12.868 1.00 94.56 164 PRO A O 1
ATOM 1302 N N . ASP A 1 165 ? -7.088 -16.788 13.057 1.00 92.06 165 ASP A N 1
ATOM 1303 C CA . ASP A 1 165 ? -7.060 -15.940 14.260 1.00 92.06 165 ASP A CA 1
ATOM 1304 C C . ASP A 1 165 ? -6.362 -16.621 15.472 1.00 92.06 165 ASP A C 1
ATOM 1306 O O . ASP A 1 165 ? -6.038 -15.972 16.460 1.00 92.06 165 ASP A O 1
ATOM 1310 N N . SER A 1 166 ? -6.097 -17.934 15.423 1.00 91.25 166 SER A N 1
ATOM 1311 C CA . SER A 1 166 ? -5.391 -18.678 16.480 1.00 91.25 166 SER A CA 1
ATOM 1312 C C . SER A 1 166 ? -3.859 -18.633 16.383 1.00 91.25 166 SER A C 1
ATOM 1314 O O . SER A 1 166 ? -3.180 -19.241 17.214 1.00 91.25 166 SER A O 1
ATOM 1316 N N . VAL A 1 167 ? -3.295 -18.016 15.342 1.00 93.75 167 VAL A N 1
ATOM 1317 C CA . VAL A 1 167 ? -1.839 -17.948 15.158 1.00 93.75 167 VAL A CA 1
ATOM 1318 C C . VAL A 1 167 ? -1.221 -16.996 16.185 1.00 93.75 167 VAL A C 1
ATOM 1320 O O . VAL A 1 167 ? -1.716 -15.896 16.404 1.00 93.75 167 VAL A O 1
ATOM 1323 N N . VAL A 1 168 ? -0.123 -17.426 16.822 1.00 89.56 168 VAL A N 1
ATOM 1324 C CA . VAL A 1 168 ? 0.536 -16.669 17.904 1.00 89.56 168 VAL A CA 1
ATOM 1325 C C . VAL A 1 168 ? 1.050 -15.311 17.426 1.00 89.56 168 VAL A C 1
ATOM 1327 O O . VAL A 1 168 ? 0.877 -14.322 18.130 1.00 89.56 168 VAL A O 1
ATOM 1330 N N . ASP A 1 169 ? 1.675 -15.275 16.249 1.00 91.12 169 ASP A N 1
ATOM 1331 C CA . ASP A 1 169 ? 2.093 -14.046 15.573 1.00 91.12 169 ASP A CA 1
ATOM 1332 C C . ASP A 1 169 ? 1.201 -13.816 14.352 1.00 91.12 169 ASP A C 1
ATOM 1334 O O . ASP A 1 169 ? 1.565 -14.099 13.206 1.00 91.12 169 ASP A O 1
ATOM 1338 N N . PHE A 1 170 ? -0.030 -13.384 14.623 1.00 94.19 170 PHE A N 1
ATOM 1339 C CA . PHE A 1 170 ? -1.010 -13.115 13.579 1.00 94.19 170 PHE A CA 1
ATOM 1340 C C . PHE A 1 170 ? -0.532 -12.012 12.627 1.00 94.19 170 PHE A C 1
ATOM 1342 O O . PHE A 1 170 ? -0.658 -12.170 11.418 1.00 94.19 170 PHE A O 1
ATOM 1349 N N . CYS A 1 171 ? 0.033 -10.915 13.143 1.00 94.25 171 CYS A N 1
ATOM 1350 C CA . CYS A 1 171 ? 0.423 -9.768 12.320 1.00 94.25 171 CYS A CA 1
ATOM 1351 C C . CYS A 1 171 ? 1.589 -10.101 11.381 1.00 94.25 171 CYS A C 1
ATOM 1353 O O . CYS A 1 171 ? 1.537 -9.743 10.202 1.00 94.25 171 CYS A O 1
ATOM 1355 N N . GLY A 1 172 ? 2.596 -10.838 11.865 1.00 92.25 172 GLY A N 1
ATOM 1356 C CA . GLY A 1 172 ? 3.665 -11.364 11.019 1.00 92.25 172 GLY A CA 1
ATOM 1357 C C . GLY A 1 172 ? 3.128 -12.326 9.959 1.00 92.25 172 GLY A C 1
ATOM 1358 O O . GLY A 1 172 ? 3.405 -12.155 8.775 1.00 92.25 172 GLY A O 1
ATOM 1359 N N . SER A 1 173 ? 2.260 -13.263 10.355 1.00 93.06 173 SER A N 1
ATOM 1360 C CA . SER A 1 173 ? 1.685 -14.255 9.431 1.00 93.06 173 SER A CA 1
ATOM 1361 C C . SER A 1 173 ? 0.785 -13.629 8.362 1.00 93.06 173 SER A C 1
ATOM 1363 O O . SER A 1 173 ? 0.862 -14.010 7.199 1.00 93.06 173 SER A O 1
ATOM 1365 N N . ALA A 1 174 ? -0.025 -12.633 8.724 1.00 93.88 174 ALA A N 1
ATOM 1366 C CA . ALA A 1 174 ? -0.852 -11.889 7.778 1.00 93.88 174 ALA A CA 1
ATOM 1367 C C . ALA A 1 174 ? 0.000 -11.031 6.830 1.00 93.88 174 ALA A C 1
ATOM 1369 O O . ALA A 1 174 ? -0.332 -10.898 5.654 1.00 93.88 174 ALA A O 1
ATOM 1370 N N . THR A 1 175 ? 1.117 -10.477 7.313 1.00 91.81 175 THR A N 1
ATOM 1371 C CA . THR A 1 175 ? 2.084 -9.760 6.466 1.00 91.81 175 THR A CA 1
ATOM 1372 C C . THR A 1 175 ? 2.740 -10.703 5.455 1.00 91.81 175 THR A C 1
ATOM 1374 O O . THR A 1 175 ? 2.842 -10.360 4.277 1.00 91.81 175 THR A O 1
ATOM 1377 N N . ASP A 1 176 ? 3.135 -11.903 5.887 1.00 88.69 176 ASP A N 1
ATOM 1378 C CA . ASP A 1 176 ? 3.659 -12.946 5.001 1.00 88.69 176 ASP A CA 1
ATOM 1379 C C . ASP A 1 176 ? 2.600 -13.405 3.981 1.00 88.69 176 ASP A C 1
ATOM 1381 O O . ASP A 1 176 ? 2.901 -13.525 2.796 1.00 88.69 176 ASP A O 1
ATOM 1385 N N . GLU A 1 177 ? 1.341 -13.581 4.396 1.00 90.75 177 GLU A N 1
ATOM 1386 C CA . GLU A 1 177 ? 0.243 -13.932 3.485 1.00 90.75 177 GLU A CA 1
ATOM 1387 C C . GLU A 1 177 ? -0.001 -12.845 2.426 1.00 90.75 177 GLU A C 1
ATOM 1389 O O . GLU A 1 177 ? -0.175 -13.155 1.244 1.00 90.75 177 GLU A O 1
ATOM 1394 N N . ILE A 1 178 ? 0.015 -11.566 2.820 1.00 89.25 178 ILE A N 1
ATOM 1395 C CA . ILE A 1 178 ? -0.080 -10.450 1.872 1.00 89.25 178 ILE A CA 1
ATOM 1396 C C . ILE A 1 178 ? 1.049 -10.536 0.854 1.00 89.25 178 ILE A C 1
ATOM 1398 O O . ILE A 1 178 ? 0.774 -10.487 -0.344 1.00 89.25 178 ILE A O 1
ATOM 1402 N N . ARG A 1 179 ? 2.293 -10.705 1.318 1.00 86.44 179 ARG A N 1
ATOM 1403 C CA . ARG A 1 179 ? 3.473 -10.812 0.453 1.00 86.44 179 ARG A CA 1
ATOM 1404 C C . ARG A 1 179 ? 3.325 -11.944 -0.557 1.00 86.44 179 ARG A C 1
ATOM 1406 O O . ARG A 1 179 ? 3.511 -11.717 -1.746 1.00 86.44 179 ARG A O 1
ATOM 1413 N N . ASP A 1 180 ? 3.009 -13.142 -0.076 1.00 83.56 180 ASP A N 1
ATOM 1414 C CA . ASP A 1 180 ? 3.171 -14.370 -0.854 1.00 83.56 180 ASP A CA 1
ATOM 1415 C C . ASP A 1 180 ? 1.917 -14.747 -1.647 1.00 83.56 180 ASP A C 1
ATOM 1417 O O . ASP A 1 180 ? 2.019 -15.449 -2.648 1.00 83.56 180 ASP A O 1
ATOM 1421 N N . THR A 1 181 ? 0.731 -14.304 -1.213 1.00 81.88 181 THR A N 1
ATOM 1422 C CA . THR A 1 181 ? -0.552 -14.771 -1.768 1.00 81.88 181 THR A CA 1
ATOM 1423 C C . THR A 1 181 ? -1.453 -13.642 -2.259 1.00 81.88 181 THR A C 1
ATOM 1425 O O . THR A 1 181 ? -2.001 -13.745 -3.355 1.00 81.88 181 THR A O 1
ATOM 1428 N N . LEU A 1 182 ? -1.631 -12.564 -1.485 1.00 79.81 182 LEU A N 1
ATOM 1429 C CA . LEU A 1 182 ? -2.680 -11.571 -1.785 1.00 79.81 182 LEU A CA 1
ATOM 1430 C C . LEU A 1 182 ? -2.214 -10.437 -2.703 1.00 79.81 182 LEU A C 1
ATOM 1432 O O . LEU A 1 182 ? -2.982 -9.960 -3.535 1.00 79.81 182 LEU A O 1
ATOM 1436 N N . PHE A 1 183 ? -0.967 -9.999 -2.556 1.00 78.44 183 PHE A N 1
ATOM 1437 C CA . PHE A 1 183 ? -0.369 -8.943 -3.366 1.00 78.44 183 PHE A CA 1
ATOM 1438 C C . PHE A 1 183 ? 0.097 -9.371 -4.772 1.00 78.44 183 PHE A C 1
ATOM 1440 O O . PHE A 1 183 ? -0.048 -8.565 -5.695 1.00 78.44 183 PHE A O 1
ATOM 1447 N N . PRO A 1 184 ? 0.604 -10.606 -4.998 1.00 81.62 184 PRO A N 1
ATOM 1448 C CA . PRO A 1 184 ? 1.083 -11.027 -6.308 1.00 81.62 184 PRO A CA 1
ATOM 1449 C C . PRO A 1 184 ? 0.104 -10.788 -7.469 1.00 81.62 184 PRO A C 1
ATOM 1451 O O . PRO A 1 184 ? 0.513 -10.145 -8.436 1.00 81.62 184 PRO A O 1
ATOM 1454 N N . PRO A 1 185 ? -1.182 -11.189 -7.373 1.00 74.62 185 PRO A N 1
ATOM 1455 C CA . PRO A 1 185 ? -2.128 -11.033 -8.482 1.00 74.62 185 PRO A CA 1
ATOM 1456 C C . PRO A 1 185 ? -2.408 -9.571 -8.858 1.00 74.62 185 PRO A C 1
ATOM 1458 O O . PRO A 1 185 ? -2.870 -9.294 -9.962 1.00 74.62 185 PRO A O 1
ATOM 1461 N N . ILE A 1 186 ? -2.152 -8.632 -7.941 1.00 73.12 186 ILE A N 1
ATOM 1462 C CA . ILE A 1 186 ? -2.359 -7.195 -8.155 1.00 73.12 186 ILE A CA 1
ATOM 1463 C C . ILE A 1 186 ? -1.165 -6.593 -8.910 1.00 73.12 186 ILE A C 1
ATOM 1465 O O . ILE A 1 186 ? -1.348 -5.729 -9.765 1.00 73.12 186 ILE A O 1
ATOM 1469 N N . ILE A 1 187 ? 0.054 -7.062 -8.623 1.00 78.50 187 ILE A N 1
ATOM 1470 C CA . ILE A 1 187 ? 1.292 -6.536 -9.217 1.00 78.50 187 ILE A CA 1
ATOM 1471 C C . ILE A 1 187 ? 1.665 -7.197 -10.540 1.00 78.50 187 ILE A C 1
ATOM 1473 O O . ILE A 1 187 ? 2.358 -6.560 -11.330 1.00 78.50 187 ILE A O 1
ATOM 1477 N N . GLU A 1 188 ? 1.239 -8.430 -10.809 1.00 76.12 188 GLU A N 1
ATOM 1478 C CA . GLU A 1 188 ? 1.715 -9.217 -11.957 1.00 76.12 188 GLU A CA 1
ATOM 1479 C C . GLU A 1 188 ? 1.605 -8.481 -13.309 1.00 76.12 188 GLU A C 1
ATOM 1481 O O . GLU A 1 188 ? 2.474 -8.629 -14.162 1.00 76.12 188 GLU A O 1
ATOM 1486 N N . ASN A 1 189 ? 0.603 -7.609 -13.472 1.00 67.94 189 ASN A N 1
ATOM 1487 C CA . ASN A 1 189 ? 0.394 -6.801 -14.683 1.00 67.94 189 ASN A CA 1
ATOM 1488 C C . ASN A 1 189 ? 0.812 -5.324 -14.539 1.00 67.94 189 ASN A C 1
ATOM 1490 O O . ASN A 1 189 ? 0.398 -4.478 -15.330 1.00 67.94 189 ASN A O 1
ATOM 1494 N N . SER A 1 190 ? 1.588 -4.990 -13.510 1.00 74.31 190 SER A N 1
ATOM 1495 C CA . SER A 1 190 ? 2.063 -3.628 -13.261 1.00 74.31 190 SER A CA 1
ATOM 1496 C C . SER A 1 190 ? 3.394 -3.350 -13.961 1.00 74.31 190 SER A C 1
ATOM 1498 O O . SER A 1 190 ? 4.178 -4.254 -14.257 1.00 74.31 190 SER A O 1
ATOM 1500 N N . GLU A 1 191 ? 3.693 -2.068 -14.161 1.00 73.81 191 GLU A N 1
ATOM 1501 C CA . GLU A 1 191 ? 4.987 -1.611 -14.680 1.00 73.81 191 GLU A CA 1
ATOM 1502 C C . GLU A 1 191 ? 6.168 -2.100 -13.818 1.00 73.81 191 GLU A C 1
ATOM 1504 O O . GLU A 1 191 ? 7.224 -2.450 -14.345 1.00 73.81 191 GLU A O 1
ATOM 1509 N N . VAL A 1 192 ? 5.962 -2.241 -12.503 1.00 74.56 192 VAL A N 1
ATOM 1510 C CA . VAL A 1 192 ? 6.964 -2.770 -11.564 1.00 74.56 192 VAL A CA 1
ATOM 1511 C C . VAL A 1 192 ? 7.351 -4.212 -11.907 1.00 74.56 192 VAL A C 1
ATOM 1513 O O . VAL A 1 192 ? 8.534 -4.562 -11.888 1.00 74.56 192 VAL A O 1
ATOM 1516 N N . ALA A 1 193 ? 6.377 -5.055 -12.267 1.00 78.56 193 ALA A N 1
ATOM 1517 C CA . ALA A 1 193 ? 6.653 -6.429 -12.681 1.00 78.56 193 ALA A CA 1
ATOM 1518 C C . ALA A 1 193 ? 7.480 -6.464 -13.979 1.00 78.56 193 ALA A C 1
ATOM 1520 O O . ALA A 1 193 ? 8.446 -7.223 -14.073 1.00 78.56 193 ALA A O 1
ATOM 1521 N N . ALA A 1 194 ? 7.177 -5.584 -14.939 1.00 79.50 194 ALA A N 1
ATOM 1522 C CA . ALA A 1 194 ? 7.931 -5.476 -16.189 1.00 79.50 194 ALA A CA 1
ATOM 1523 C C . ALA A 1 194 ? 9.382 -4.995 -15.977 1.00 79.50 194 ALA A C 1
ATOM 1525 O O . ALA A 1 194 ? 10.297 -5.480 -16.641 1.00 79.50 194 ALA A O 1
ATOM 1526 N N . GLN A 1 195 ? 9.612 -4.089 -15.023 1.00 84.88 195 GLN A N 1
ATOM 1527 C CA . GLN A 1 195 ? 10.934 -3.519 -14.715 1.00 84.88 195 GLN A CA 1
ATOM 1528 C C . GLN A 1 195 ? 11.761 -4.356 -13.726 1.00 84.88 195 GLN A C 1
ATOM 1530 O O . GLN A 1 195 ? 12.894 -4.007 -13.396 1.00 84.88 195 GLN A O 1
ATOM 1535 N N . THR A 1 196 ? 11.233 -5.481 -13.243 1.00 86.62 196 THR A N 1
ATOM 1536 C CA . THR A 1 196 ? 11.863 -6.268 -12.172 1.00 86.62 196 THR A CA 1
AT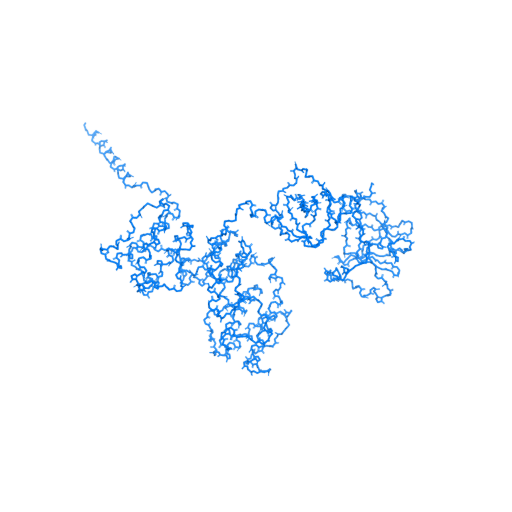OM 1537 C C . THR A 1 196 ? 13.322 -6.675 -12.438 1.00 86.62 196 THR A C 1
ATOM 1539 O O . THR A 1 196 ? 14.128 -6.555 -11.511 1.00 86.62 196 THR A O 1
ATOM 1542 N N . PRO A 1 197 ? 13.727 -7.110 -13.650 1.00 87.94 197 PRO A N 1
ATOM 1543 C CA . PRO A 1 197 ? 15.134 -7.417 -13.922 1.00 87.94 197 PRO A CA 1
ATOM 1544 C C . PRO A 1 197 ? 16.065 -6.210 -13.731 1.00 87.94 197 PRO A C 1
ATOM 1546 O O . PRO A 1 197 ? 17.160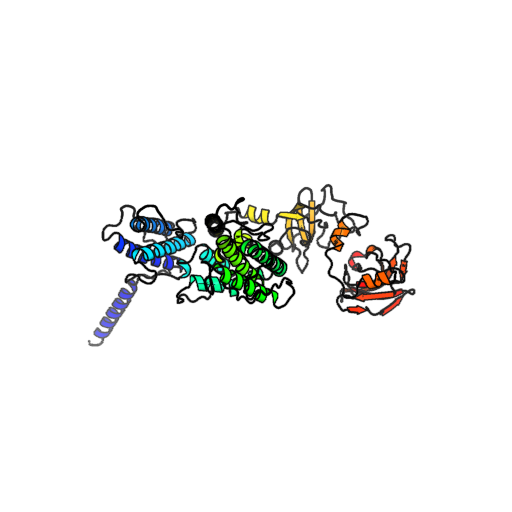 -6.347 -13.178 1.00 87.94 197 PRO A O 1
ATOM 1549 N N . GLU A 1 198 ? 15.627 -5.020 -14.143 1.00 89.56 198 GLU A N 1
ATOM 1550 C CA . GLU A 1 198 ? 16.383 -3.776 -13.984 1.00 89.56 198 GLU A CA 1
ATOM 1551 C C . GLU A 1 198 ? 16.435 -3.346 -12.515 1.00 89.56 198 GLU A C 1
ATOM 1553 O O . GLU A 1 198 ? 17.504 -3.023 -11.995 1.00 89.56 198 GLU A O 1
ATOM 1558 N N . LEU A 1 199 ? 15.313 -3.456 -11.803 1.00 90.25 199 LEU A N 1
ATOM 1559 C CA . LEU A 1 199 ? 15.226 -3.167 -10.374 1.00 90.25 199 LEU A CA 1
ATOM 1560 C C . LEU A 1 199 ? 16.150 -4.071 -9.537 1.00 90.25 199 LEU A C 1
ATOM 1562 O O . LEU A 1 199 ? 16.890 -3.580 -8.679 1.00 90.25 199 LEU A O 1
ATOM 1566 N N . LEU A 1 200 ? 16.174 -5.380 -9.812 1.00 92.12 200 LEU A N 1
ATOM 1567 C CA . LEU A 1 200 ? 17.091 -6.325 -9.162 1.00 92.12 200 LEU A CA 1
ATOM 1568 C C . LEU A 1 200 ? 18.557 -6.064 -9.543 1.00 92.12 200 LEU A C 1
ATOM 1570 O O . LEU A 1 200 ? 19.442 -6.177 -8.691 1.00 92.12 200 LEU A O 1
ATOM 1574 N N . SER A 1 201 ? 18.825 -5.661 -10.788 1.00 92.50 201 SER A N 1
ATOM 1575 C CA . SER A 1 201 ? 20.160 -5.205 -11.205 1.00 92.50 201 SER A CA 1
ATOM 1576 C C . SER A 1 201 ? 20.601 -3.975 -10.410 1.00 92.50 201 SER A C 1
ATOM 1578 O O . SER A 1 201 ? 21.751 -3.906 -9.972 1.00 92.50 201 SER A O 1
ATOM 1580 N N . GLY A 1 202 ? 19.675 -3.049 -10.149 1.00 94.25 202 GLY A N 1
ATOM 1581 C CA . GLY A 1 202 ? 19.894 -1.897 -9.281 1.00 94.25 202 GLY A CA 1
ATOM 1582 C C . GLY A 1 202 ? 20.250 -2.302 -7.850 1.00 94.25 202 GLY A C 1
ATOM 1583 O O . GLY A 1 202 ? 21.218 -1.796 -7.287 1.00 94.25 202 GLY A O 1
ATOM 1584 N N . VAL A 1 203 ? 19.528 -3.272 -7.272 1.00 95.50 203 VAL A N 1
ATOM 1585 C CA . VAL A 1 203 ? 19.848 -3.818 -5.937 1.00 95.50 203 VAL A CA 1
ATOM 1586 C C . VAL A 1 203 ? 21.254 -4.413 -5.921 1.00 95.50 203 VAL A C 1
ATOM 1588 O O . VAL A 1 203 ? 22.022 -4.161 -4.994 1.00 95.50 203 VAL A O 1
ATOM 1591 N N . ARG A 1 204 ? 21.629 -5.170 -6.958 1.00 96.62 204 ARG A N 1
ATOM 1592 C CA . ARG A 1 204 ? 22.980 -5.733 -7.074 1.00 96.62 204 ARG A CA 1
ATOM 1593 C C . ARG A 1 204 ? 24.051 -4.646 -7.144 1.00 96.62 204 ARG A C 1
ATOM 1595 O O . ARG A 1 204 ? 25.072 -4.761 -6.466 1.00 96.62 204 ARG A O 1
ATOM 1602 N N . GLY A 1 205 ? 23.837 -3.621 -7.965 1.00 96.44 205 GLY A N 1
ATOM 1603 C CA . GLY A 1 205 ? 24.758 -2.495 -8.100 1.00 96.44 205 GLY A CA 1
ATOM 1604 C C . GLY A 1 205 ? 24.969 -1.768 -6.774 1.00 96.44 205 GLY A C 1
ATOM 1605 O O . GLY A 1 205 ? 26.104 -1.486 -6.394 1.00 96.44 205 GLY A O 1
ATOM 1606 N N . ASP A 1 206 ? 23.891 -1.529 -6.039 1.00 97.62 206 ASP A N 1
ATOM 1607 C CA . ASP A 1 206 ? 23.918 -0.866 -4.738 1.00 97.62 206 ASP A CA 1
ATOM 1608 C C . ASP A 1 206 ? 24.589 -1.717 -3.655 1.00 97.62 206 ASP A C 1
ATOM 1610 O O . ASP A 1 206 ? 25.415 -1.210 -2.893 1.00 97.62 206 ASP A O 1
ATOM 1614 N N . LEU A 1 207 ? 24.336 -3.027 -3.645 1.00 97.75 207 LEU A N 1
ATOM 1615 C CA . LEU A 1 207 ? 25.034 -3.963 -2.770 1.00 97.75 207 LEU A CA 1
ATOM 1616 C C . LEU A 1 207 ? 26.551 -3.955 -3.033 1.00 97.75 207 LEU A C 1
ATOM 1618 O O . LEU A 1 207 ? 27.334 -3.874 -2.090 1.00 97.75 207 LEU A O 1
ATOM 1622 N N . GLU A 1 208 ? 26.989 -3.979 -4.295 1.00 97.00 208 GLU A N 1
ATOM 1623 C CA . GLU A 1 208 ? 28.417 -3.883 -4.640 1.00 97.00 208 GLU A CA 1
ATOM 1624 C C . GLU A 1 208 ? 29.046 -2.578 -4.129 1.00 97.00 208 GLU A C 1
ATOM 1626 O O . GLU A 1 208 ? 30.124 -2.618 -3.535 1.00 97.00 208 GLU A O 1
ATOM 1631 N N . ARG A 1 209 ? 28.359 -1.438 -4.294 1.00 96.38 209 ARG A N 1
ATOM 1632 C CA . ARG A 1 209 ? 28.829 -0.134 -3.793 1.00 96.38 209 ARG A CA 1
ATOM 1633 C C . ARG A 1 209 ? 28.928 -0.113 -2.273 1.00 96.38 209 ARG A C 1
ATOM 1635 O O . ARG A 1 209 ? 29.908 0.397 -1.740 1.00 96.38 209 ARG A O 1
ATOM 1642 N N . LEU A 1 210 ? 27.931 -0.660 -1.578 1.00 97.19 210 LEU A N 1
ATOM 1643 C CA . LEU A 1 210 ? 27.922 -0.713 -0.118 1.00 97.19 210 LEU A CA 1
ATOM 1644 C C . LEU A 1 210 ? 29.086 -1.553 0.415 1.00 97.19 210 LEU A C 1
ATOM 1646 O O . LEU A 1 210 ? 29.766 -1.151 1.361 1.00 97.19 210 LEU A O 1
ATOM 1650 N N . VAL A 1 211 ? 29.349 -2.697 -0.218 1.00 97.69 211 VAL A N 1
ATOM 1651 C CA . VAL A 1 211 ? 30.479 -3.555 0.145 1.00 97.69 211 VAL A CA 1
ATOM 1652 C C . VAL A 1 211 ? 31.813 -2.876 -0.147 1.00 97.69 211 VAL A C 1
ATOM 1654 O O . VAL A 1 211 ? 32.703 -2.929 0.701 1.00 97.69 211 VAL A O 1
ATOM 1657 N N . ASP A 1 212 ? 31.961 -2.213 -1.295 1.00 96.38 212 ASP A N 1
ATOM 1658 C CA . ASP A 1 212 ? 33.178 -1.464 -1.628 1.00 96.38 212 ASP A CA 1
ATOM 1659 C C . ASP A 1 212 ? 33.437 -0.318 -0.637 1.00 96.38 212 ASP A C 1
ATOM 1661 O O . ASP A 1 212 ? 34.574 -0.133 -0.202 1.00 96.38 212 ASP A O 1
ATOM 1665 N N . GLU A 1 213 ? 32.394 0.405 -0.226 1.00 96.31 213 GLU A N 1
ATOM 1666 C CA . GLU A 1 213 ? 32.487 1.475 0.773 1.00 96.31 213 GLU A CA 1
ATOM 1667 C C . GLU A 1 213 ? 32.909 0.932 2.150 1.00 96.31 213 GLU A C 1
ATOM 1669 O O . GLU A 1 213 ? 33.676 1.572 2.870 1.00 96.31 213 GLU A O 1
ATOM 1674 N N . LYS A 1 214 ? 32.442 -0.268 2.529 1.00 96.81 214 LYS A N 1
ATOM 1675 C CA . LYS A 1 214 ? 32.699 -0.838 3.862 1.00 96.81 214 LYS A CA 1
ATOM 1676 C C . LYS A 1 214 ? 33.964 -1.666 3.986 1.00 96.81 214 LYS A C 1
ATOM 1678 O O . LYS A 1 214 ? 34.647 -1.581 5.004 1.00 96.81 214 LYS A O 1
ATOM 1683 N N . LEU A 1 215 ? 34.262 -2.493 2.993 1.00 96.56 215 LEU A N 1
ATOM 1684 C CA . LEU A 1 215 ? 35.387 -3.431 3.022 1.00 96.56 215 LEU A CA 1
ATOM 1685 C C . LEU A 1 215 ? 36.567 -2.961 2.161 1.00 96.56 215 LEU A C 1
ATOM 1687 O O . LEU A 1 215 ? 37.653 -3.545 2.228 1.00 96.56 215 LEU A O 1
ATOM 1691 N N . GLY A 1 216 ? 36.373 -1.909 1.366 1.00 95.75 216 GLY A N 1
ATOM 1692 C CA . GLY A 1 216 ? 37.320 -1.438 0.367 1.00 95.75 216 GLY A CA 1
ATOM 1693 C C . GLY A 1 216 ? 37.105 -2.088 -1.000 1.00 95.75 216 GLY A C 1
ATOM 1694 O O . GLY A 1 216 ? 36.519 -3.165 -1.134 1.00 95.75 216 GLY A O 1
ATOM 1695 N N . LEU A 1 217 ? 37.630 -1.422 -2.031 1.00 93.62 217 LEU A N 1
ATOM 1696 C CA . LEU A 1 217 ? 37.506 -1.851 -3.424 1.00 93.62 217 LEU A CA 1
ATOM 1697 C C . LEU A 1 217 ? 38.002 -3.289 -3.624 1.00 93.62 217 LEU A C 1
ATOM 1699 O O . LEU A 1 217 ? 39.144 -3.612 -3.296 1.00 93.62 217 LEU A O 1
ATOM 1703 N N . ASN A 1 218 ? 37.160 -4.122 -4.238 1.00 89.12 218 ASN A N 1
ATOM 1704 C CA . ASN A 1 218 ? 37.414 -5.543 -4.527 1.00 89.12 218 ASN A CA 1
ATOM 1705 C C . ASN A 1 218 ? 37.614 -6.449 -3.297 1.00 89.12 218 ASN A C 1
ATOM 1707 O O . ASN A 1 218 ? 37.964 -7.621 -3.453 1.00 89.12 218 ASN A O 1
ATOM 1711 N N . SER A 1 219 ? 37.369 -5.958 -2.083 1.00 96.25 219 SER A N 1
ATOM 1712 C CA . SER A 1 219 ? 37.298 -6.803 -0.891 1.00 96.25 219 SER A CA 1
ATOM 1713 C C . SER A 1 219 ? 35.896 -7.389 -0.779 1.00 96.25 219 SER A C 1
ATOM 1715 O O . SER A 1 219 ? 34.913 -6.648 -0.796 1.00 96.25 219 SER A O 1
ATOM 1717 N N . ARG A 1 220 ? 35.772 -8.714 -0.667 1.00 97.25 220 ARG A N 1
ATOM 1718 C CA . ARG A 1 220 ? 34.471 -9.387 -0.554 1.00 97.25 220 ARG A CA 1
ATOM 1719 C C . ARG A 1 220 ? 34.427 -10.331 0.648 1.00 97.25 220 ARG A C 1
ATOM 1721 O O . ARG A 1 220 ? 35.458 -10.925 0.980 1.00 97.25 220 ARG A O 1
ATOM 1728 N N . PRO A 1 221 ? 33.259 -10.486 1.297 1.00 97.19 221 PRO A N 1
ATOM 1729 C CA . PRO A 1 221 ? 33.064 -11.514 2.309 1.00 97.19 221 PRO A CA 1
ATOM 1730 C C . PRO A 1 221 ? 33.317 -12.928 1.755 1.00 97.19 221 PRO A C 1
ATOM 1732 O O . PRO A 1 221 ? 33.170 -13.163 0.551 1.00 97.19 221 PRO A O 1
ATOM 1735 N N . PRO A 1 222 ? 33.658 -13.904 2.614 1.00 95.31 222 PRO A N 1
ATOM 1736 C CA . PRO A 1 222 ? 33.691 -15.307 2.218 1.00 95.31 222 PRO A CA 1
ATOM 1737 C C . PRO A 1 222 ? 32.345 -15.763 1.633 1.00 95.31 222 PRO A C 1
ATOM 1739 O O . PRO A 1 222 ? 31.296 -15.466 2.193 1.00 95.31 222 PRO A O 1
ATOM 1742 N N . GLY A 1 223 ? 32.378 -16.519 0.531 1.00 93.00 223 GLY A N 1
ATOM 1743 C CA . GLY A 1 223 ? 31.168 -17.056 -0.112 1.00 93.00 223 GLY A CA 1
ATOM 1744 C C . GLY A 1 223 ? 30.502 -16.136 -1.142 1.00 93.00 223 GLY A C 1
ATOM 1745 O O . GLY A 1 223 ? 29.486 -16.532 -1.707 1.00 93.00 223 GLY A O 1
ATOM 1746 N N . TRP A 1 224 ? 31.083 -14.965 -1.420 1.00 97.50 224 TRP A N 1
ATOM 1747 C CA . TRP A 1 224 ? 30.597 -14.031 -2.439 1.00 97.50 224 TRP A CA 1
ATOM 1748 C C . TRP A 1 224 ? 30.655 -14.621 -3.853 1.00 97.50 224 TRP A C 1
ATOM 1750 O O . TRP A 1 224 ? 31.721 -15.024 -4.322 1.00 97.50 224 TRP A O 1
ATOM 1760 N N . SER A 1 225 ? 29.520 -14.637 -4.543 1.00 96.56 225 SER A N 1
ATOM 1761 C CA . SER A 1 225 ? 29.364 -15.148 -5.906 1.00 96.56 225 SER A CA 1
ATOM 1762 C C . SER A 1 225 ? 29.863 -14.159 -6.961 1.00 96.56 225 SER A C 1
ATOM 1764 O O . SER A 1 225 ? 30.494 -14.563 -7.936 1.00 96.56 225 SER A O 1
ATOM 1766 N N . GLY A 1 226 ? 29.613 -12.859 -6.771 1.00 93.75 226 GLY A N 1
ATOM 1767 C CA . GLY A 1 226 ? 29.986 -11.843 -7.756 1.00 93.75 226 GLY A CA 1
ATOM 1768 C C . GLY A 1 226 ? 29.061 -11.758 -8.974 1.00 93.75 226 GLY A C 1
ATOM 1769 O O . GLY A 1 226 ? 29.426 -11.078 -9.932 1.00 93.75 226 GLY A O 1
ATOM 1770 N N . ASN A 1 227 ? 27.916 -12.450 -8.992 1.00 94.88 227 ASN A N 1
ATOM 1771 C CA . ASN A 1 227 ? 27.071 -12.518 -10.183 1.00 94.88 227 ASN A CA 1
ATOM 1772 C C . ASN A 1 227 ? 26.395 -11.166 -10.489 1.00 94.88 227 ASN A C 1
ATOM 1774 O O . ASN A 1 227 ? 25.625 -10.640 -9.686 1.00 94.88 227 ASN A O 1
ATOM 1778 N N . ARG A 1 228 ? 26.696 -10.602 -11.664 1.00 92.94 228 ARG A N 1
ATOM 1779 C CA . ARG A 1 228 ? 26.192 -9.299 -12.135 1.00 92.94 228 ARG A CA 1
ATOM 1780 C C . ARG A 1 228 ? 25.267 -9.407 -13.347 1.00 92.94 228 ARG A C 1
ATOM 1782 O O . ARG A 1 228 ? 24.793 -8.383 -13.823 1.00 92.94 228 ARG A O 1
ATOM 1789 N N . ASP A 1 229 ? 25.042 -10.612 -13.859 1.00 90.44 229 ASP A N 1
ATOM 1790 C CA . ASP A 1 229 ? 24.215 -10.831 -15.040 1.00 90.44 229 ASP A CA 1
ATOM 1791 C C . ASP A 1 229 ? 22.802 -11.241 -14.619 1.00 90.44 229 ASP A C 1
ATOM 1793 O O . ASP A 1 229 ? 22.548 -12.397 -14.266 1.00 90.44 229 ASP A O 1
ATOM 1797 N N . ALA A 1 230 ? 21.880 -10.278 -14.678 1.00 86.81 230 ALA A N 1
ATOM 1798 C CA . ALA A 1 230 ? 20.480 -10.460 -14.306 1.00 86.81 230 ALA A CA 1
ATOM 1799 C C . ALA A 1 230 ? 19.712 -11.449 -15.193 1.00 86.81 230 ALA A C 1
ATOM 1801 O O . ALA A 1 230 ? 18.616 -11.868 -14.828 1.00 86.81 230 ALA A O 1
ATOM 1802 N N . THR A 1 231 ? 20.280 -11.850 -16.334 1.00 85.69 231 THR A N 1
ATOM 1803 C CA . THR A 1 231 ? 19.680 -12.862 -17.212 1.00 85.69 231 THR A CA 1
ATOM 1804 C C . THR A 1 231 ? 19.999 -14.290 -16.771 1.00 85.69 231 THR A C 1
ATOM 1806 O O . THR A 1 231 ? 19.384 -15.245 -17.251 1.00 85.69 231 THR A O 1
ATOM 1809 N N . THR A 1 232 ? 20.951 -14.467 -15.848 1.00 91.38 232 THR A N 1
ATOM 1810 C CA . THR A 1 232 ? 21.338 -15.802 -15.392 1.00 91.38 232 THR A CA 1
ATOM 1811 C C . THR A 1 232 ? 20.267 -16.412 -14.481 1.00 91.38 232 THR A C 1
ATOM 1813 O O . THR A 1 232 ? 19.761 -15.735 -13.584 1.00 91.38 232 THR A O 1
ATOM 1816 N N . PRO A 1 233 ? 19.955 -17.718 -14.621 1.00 89.75 233 PRO A N 1
ATOM 1817 C CA . PRO A 1 233 ? 18.957 -18.379 -13.776 1.00 89.75 233 PRO A CA 1
ATOM 1818 C C . PRO A 1 233 ? 19.279 -18.351 -12.277 1.00 89.75 233 PRO A C 1
ATOM 1820 O O . PRO A 1 233 ? 18.378 -18.494 -11.461 1.00 89.75 233 PRO A O 1
ATOM 1823 N N . THR A 1 234 ? 20.554 -18.189 -11.911 1.00 93.06 234 THR A N 1
ATOM 1824 C CA . THR A 1 234 ? 21.005 -18.143 -10.514 1.00 93.06 234 THR A CA 1
ATOM 1825 C C . THR A 1 234 ? 21.129 -16.725 -9.969 1.00 93.06 234 THR A C 1
ATOM 1827 O O . THR A 1 234 ? 21.467 -16.579 -8.800 1.00 93.06 234 THR A O 1
ATOM 1830 N N . PHE A 1 235 ? 20.864 -15.682 -10.768 1.00 93.50 235 PHE A N 1
ATOM 1831 C CA . PHE A 1 235 ? 21.110 -14.292 -10.377 1.00 93.50 235 PHE A CA 1
ATOM 1832 C C . PHE A 1 235 ? 20.467 -13.926 -9.041 1.00 93.50 235 PHE A C 1
ATOM 1834 O O . PHE A 1 235 ? 21.122 -13.353 -8.173 1.00 93.50 235 PHE A O 1
ATOM 1841 N N . LEU A 1 236 ? 19.196 -14.288 -8.864 1.00 92.69 236 LEU A N 1
ATOM 1842 C CA . LEU A 1 236 ? 18.459 -13.990 -7.645 1.00 92.69 236 LEU A CA 1
ATOM 1843 C C . LEU A 1 236 ? 19.039 -14.732 -6.432 1.00 92.69 236 LEU A C 1
ATOM 1845 O O . LEU A 1 236 ? 19.308 -14.106 -5.409 1.00 92.69 236 LEU A O 1
ATOM 1849 N N . ASP A 1 237 ? 19.281 -16.038 -6.557 1.00 93.19 237 ASP A N 1
ATOM 1850 C CA . ASP A 1 237 ? 19.859 -16.858 -5.484 1.00 93.19 237 ASP A CA 1
ATOM 1851 C C . ASP A 1 237 ? 21.264 -16.380 -5.092 1.00 93.19 237 ASP A C 1
ATOM 1853 O O . ASP A 1 237 ? 21.625 -16.350 -3.914 1.00 93.19 237 ASP A O 1
ATOM 1857 N N . ASP A 1 238 ? 22.063 -15.994 -6.085 1.00 95.62 238 ASP A N 1
ATOM 1858 C CA . ASP A 1 238 ? 23.405 -15.451 -5.911 1.00 95.62 238 ASP A CA 1
ATOM 1859 C C . ASP A 1 238 ? 23.369 -14.063 -5.250 1.00 95.62 238 ASP A C 1
ATOM 1861 O O . ASP A 1 238 ? 24.185 -13.781 -4.373 1.00 95.62 238 ASP A O 1
ATOM 1865 N N . LEU A 1 239 ? 22.401 -13.212 -5.606 1.00 96.12 239 LEU A N 1
ATOM 1866 C CA . LEU A 1 239 ? 22.185 -11.905 -4.980 1.00 96.12 239 LEU A CA 1
ATOM 1867 C C . LEU A 1 239 ? 21.739 -12.038 -3.517 1.00 96.12 239 LEU A C 1
ATOM 1869 O O . LEU A 1 239 ? 22.294 -11.360 -2.653 1.00 96.12 239 LEU A O 1
ATOM 1873 N N . VAL A 1 240 ? 20.787 -12.930 -3.226 1.00 95.44 240 VAL A N 1
ATOM 1874 C CA . VAL A 1 240 ? 20.363 -13.249 -1.852 1.00 95.44 240 VAL A CA 1
ATOM 1875 C C . VAL A 1 240 ? 21.557 -13.746 -1.040 1.00 95.44 240 VAL A C 1
ATOM 1877 O O . VAL A 1 240 ? 21.824 -13.233 0.045 1.00 95.44 240 VAL A O 1
ATOM 1880 N N . ARG A 1 241 ? 22.316 -14.711 -1.573 1.00 95.69 241 ARG A N 1
ATOM 1881 C CA . ARG A 1 241 ? 23.499 -15.262 -0.899 1.00 95.69 241 ARG A CA 1
ATOM 1882 C C . ARG A 1 241 ? 24.539 -14.185 -0.603 1.00 95.69 241 ARG A C 1
ATOM 1884 O O . ARG A 1 241 ? 25.084 -14.169 0.496 1.00 95.69 241 ARG A O 1
ATOM 1891 N N . ASP A 1 242 ? 24.810 -13.303 -1.559 1.00 97.75 242 ASP A N 1
ATOM 1892 C CA . ASP A 1 242 ? 25.787 -12.227 -1.400 1.00 97.75 242 ASP A CA 1
ATOM 1893 C C . ASP A 1 242 ? 25.328 -11.208 -0.344 1.00 97.75 242 ASP A C 1
ATOM 1895 O O . ASP A 1 242 ? 26.119 -10.825 0.521 1.00 97.75 242 ASP A O 1
ATOM 1899 N N . LEU A 1 243 ? 24.044 -10.830 -0.340 1.00 97.12 243 LEU A N 1
ATOM 1900 C CA . LEU A 1 243 ? 23.471 -9.954 0.687 1.00 97.12 243 LEU A CA 1
ATOM 1901 C C . LEU A 1 243 ? 23.597 -10.569 2.090 1.00 97.12 243 LEU A C 1
ATOM 1903 O O . LEU A 1 243 ? 24.041 -9.901 3.024 1.00 97.12 243 LEU A O 1
ATOM 1907 N N . GLU A 1 244 ? 23.257 -11.851 2.232 1.00 96.38 244 GLU A N 1
ATOM 1908 C CA . GLU A 1 244 ? 23.353 -12.595 3.493 1.00 96.38 244 GLU A CA 1
ATOM 1909 C C . GLU A 1 244 ? 24.813 -12.757 3.955 1.00 96.38 244 GLU A C 1
ATOM 1911 O O . GLU A 1 244 ? 25.116 -12.563 5.133 1.00 96.38 244 GLU A O 1
ATOM 1916 N N . ALA A 1 245 ? 25.745 -13.032 3.035 1.00 96.62 245 ALA A N 1
ATOM 1917 C CA . ALA A 1 245 ? 27.176 -13.108 3.334 1.00 96.62 245 ALA A CA 1
ATOM 1918 C C . ALA A 1 245 ? 27.735 -11.756 3.803 1.00 96.62 245 ALA A C 1
ATOM 1920 O O . ALA A 1 245 ? 28.578 -11.700 4.706 1.00 96.62 245 ALA A O 1
ATOM 1921 N N . PHE A 1 246 ? 27.257 -10.651 3.223 1.00 97.44 246 PHE A N 1
ATOM 1922 C CA . PHE A 1 246 ? 27.610 -9.324 3.707 1.00 97.44 246 PHE A CA 1
ATOM 1923 C C . PHE A 1 246 ? 27.009 -9.048 5.083 1.00 97.44 246 PHE A C 1
ATOM 1925 O O . PHE A 1 246 ? 27.758 -8.651 5.974 1.00 97.44 246 PHE A O 1
ATOM 1932 N N . ALA A 1 247 ? 25.726 -9.337 5.307 1.00 96.81 247 ALA A N 1
ATOM 1933 C CA . ALA A 1 247 ? 25.095 -9.196 6.619 1.00 96.81 247 ALA A CA 1
ATOM 1934 C C . ALA A 1 247 ? 25.862 -9.974 7.706 1.00 96.81 247 ALA A C 1
ATOM 1936 O O . ALA A 1 247 ? 26.215 -9.404 8.739 1.00 96.81 247 ALA A O 1
ATOM 1937 N N . ASP A 1 248 ? 26.227 -11.232 7.435 1.00 96.81 248 ASP A N 1
ATOM 1938 C CA . ASP A 1 248 ? 27.045 -12.058 8.331 1.00 96.81 248 ASP A CA 1
ATOM 1939 C C . ASP A 1 248 ? 28.420 -11.439 8.618 1.00 96.81 248 ASP A C 1
ATOM 1941 O O . ASP A 1 248 ? 28.912 -11.516 9.744 1.00 96.81 248 ASP A O 1
ATOM 1945 N N . SER A 1 249 ? 29.048 -10.797 7.629 1.00 96.44 249 SER A N 1
ATOM 1946 C CA . SER A 1 249 ? 30.341 -10.127 7.820 1.00 96.44 249 SER A CA 1
ATOM 1947 C C . SER A 1 249 ? 30.259 -8.894 8.727 1.00 96.44 249 SER A C 1
ATOM 1949 O O . SER A 1 249 ? 31.250 -8.549 9.367 1.00 96.44 249 SER A O 1
ATOM 1951 N N . GLN A 1 250 ? 29.095 -8.235 8.782 1.00 96.00 250 GLN A N 1
ATOM 1952 C CA . GLN A 1 250 ? 28.890 -7.007 9.554 1.00 96.00 250 GLN A CA 1
ATOM 1953 C C . GLN A 1 250 ? 28.314 -7.276 10.948 1.00 96.00 250 GLN A C 1
ATOM 1955 O O . GLN A 1 250 ? 28.662 -6.579 11.896 1.00 96.00 250 GLN A O 1
ATOM 1960 N N . GLN A 1 251 ? 27.441 -8.277 11.084 1.00 95.69 251 GLN A N 1
ATOM 1961 C CA . GLN A 1 251 ? 26.689 -8.556 12.316 1.00 95.69 251 GLN A CA 1
ATOM 1962 C C . GLN A 1 251 ? 27.066 -9.891 12.978 1.00 95.69 251 GLN A C 1
ATOM 1964 O O . GLN A 1 251 ? 26.705 -10.144 14.129 1.00 95.69 251 GLN A O 1
ATOM 1969 N N . GLY A 1 252 ? 27.818 -10.746 12.286 1.00 95.12 252 GLY A N 1
ATOM 1970 C CA . GLY A 1 252 ? 28.073 -12.128 12.681 1.00 95.12 252 GLY A CA 1
ATOM 1971 C C . GLY A 1 252 ? 27.031 -13.097 12.118 1.00 95.12 252 GLY A C 1
ATOM 1972 O O . GLY A 1 252 ? 25.919 -12.715 11.757 1.00 95.12 252 GLY A O 1
ATOM 1973 N N . THR A 1 253 ? 27.405 -14.376 12.044 1.00 95.12 253 THR A N 1
ATOM 1974 C CA . THR A 1 253 ? 26.580 -15.421 11.425 1.00 95.12 253 THR A CA 1
ATOM 1975 C C . THR A 1 253 ? 25.198 -15.521 12.063 1.00 95.12 253 THR A C 1
ATOM 1977 O O . THR A 1 253 ? 25.079 -15.805 13.254 1.00 95.12 253 THR A O 1
ATOM 1980 N N . GLY A 1 254 ? 24.160 -15.331 11.247 1.00 90.88 254 GLY A N 1
ATOM 1981 C CA . GLY A 1 254 ? 22.756 -15.454 11.651 1.00 90.88 254 GLY A CA 1
ATOM 1982 C C . GLY A 1 254 ? 22.192 -14.263 12.432 1.00 90.88 254 GLY A C 1
ATOM 1983 O O . GLY A 1 254 ? 21.012 -14.282 12.780 1.00 90.88 254 GLY A O 1
ATOM 1984 N N . ASN A 1 255 ? 22.987 -13.221 12.685 1.00 93.56 255 ASN A N 1
ATOM 1985 C CA . ASN A 1 255 ? 22.503 -11.992 13.307 1.00 93.56 255 ASN A CA 1
ATOM 1986 C C . ASN A 1 255 ? 21.989 -11.040 12.224 1.00 93.56 255 ASN A C 1
ATOM 1988 O O . ASN A 1 255 ? 22.717 -10.708 11.287 1.00 93.56 255 ASN A O 1
ATOM 1992 N N . ARG A 1 256 ? 20.737 -10.595 12.338 1.00 94.00 256 ARG A N 1
ATOM 1993 C CA . ARG A 1 256 ? 20.117 -9.671 11.381 1.00 94.00 256 ARG A CA 1
ATOM 1994 C C . ARG A 1 256 ? 19.561 -8.438 12.092 1.00 94.00 256 ARG A C 1
ATOM 1996 O O . ARG A 1 256 ? 19.142 -8.563 13.245 1.00 94.00 256 ARG A O 1
ATOM 2003 N N . PRO A 1 257 ? 19.553 -7.268 11.428 1.00 90.50 257 PRO A N 1
ATOM 2004 C CA . PRO A 1 257 ? 18.857 -6.091 11.930 1.00 90.50 257 PRO A CA 1
ATOM 2005 C C . PRO A 1 257 ? 17.382 -6.389 12.235 1.00 90.50 257 PRO A C 1
ATOM 2007 O O . PRO A 1 257 ? 16.776 -7.228 11.556 1.00 90.50 257 PRO A O 1
ATOM 2010 N N . PRO A 1 258 ? 16.776 -5.696 13.215 1.00 86.56 258 PRO A N 1
ATOM 2011 C CA . PRO A 1 258 ? 15.328 -5.696 13.379 1.00 86.56 258 PRO A CA 1
ATOM 2012 C C . PRO A 1 258 ? 14.627 -5.369 12.055 1.00 86.56 258 PRO A C 1
ATOM 2014 O O . PRO A 1 258 ? 15.084 -4.516 11.301 1.00 86.56 258 PRO A O 1
ATOM 2017 N N . GLY A 1 259 ? 13.535 -6.074 11.761 1.00 84.56 259 GLY A N 1
ATOM 2018 C CA . GLY A 1 259 ? 12.768 -5.890 10.526 1.00 84.56 259 GLY A CA 1
ATOM 2019 C C . GLY A 1 259 ? 13.224 -6.735 9.334 1.00 84.56 259 GLY A C 1
ATOM 2020 O O . GLY A 1 259 ? 12.449 -6.849 8.392 1.00 84.56 259 GLY A O 1
ATOM 2021 N N . TRP A 1 260 ? 14.399 -7.384 9.369 1.00 90.31 260 TRP A N 1
ATOM 2022 C CA . TRP A 1 260 ? 14.931 -8.162 8.234 1.00 90.31 260 TRP A CA 1
ATOM 2023 C C . TRP A 1 260 ? 13.888 -9.066 7.562 1.00 90.31 260 TRP A C 1
ATOM 2025 O O . TRP A 1 260 ? 13.378 -10.021 8.158 1.00 90.31 260 TRP A O 1
ATOM 2035 N N . ALA A 1 261 ? 13.595 -8.779 6.297 1.00 86.94 261 ALA A N 1
ATOM 2036 C CA . ALA A 1 261 ? 12.620 -9.509 5.511 1.00 86.94 261 ALA A CA 1
ATOM 2037 C C . ALA A 1 261 ? 13.221 -10.818 4.989 1.00 86.94 261 ALA A C 1
ATOM 2039 O O . ALA A 1 261 ? 14.365 -10.872 4.541 1.00 86.94 261 ALA A O 1
ATOM 2040 N N . ARG A 1 262 ? 12.435 -11.895 4.992 1.00 81.69 262 ARG A N 1
ATOM 2041 C CA . ARG A 1 262 ? 12.858 -13.163 4.383 1.00 81.69 262 ARG A CA 1
ATOM 2042 C C . ARG A 1 262 ? 12.720 -13.091 2.862 1.00 81.69 262 ARG A C 1
ATOM 2044 O O . ARG A 1 262 ? 11.707 -12.615 2.360 1.00 81.69 262 ARG A O 1
ATOM 2051 N N . THR A 1 263 ? 13.711 -13.608 2.140 1.00 73.75 263 THR A N 1
ATOM 2052 C CA . THR A 1 263 ? 13.716 -13.721 0.672 1.00 73.75 263 THR A CA 1
ATOM 2053 C C . THR A 1 263 ? 13.458 -15.171 0.270 1.00 73.75 263 THR A C 1
ATOM 2055 O O . THR A 1 263 ? 14.384 -15.978 0.206 1.00 73.75 263 THR A O 1
ATOM 2058 N N . VAL A 1 264 ? 12.186 -15.530 0.093 1.00 65.00 264 VAL A N 1
ATOM 2059 C CA . VAL A 1 264 ? 11.743 -16.899 -0.255 1.00 65.00 264 VAL A CA 1
ATOM 2060 C C . VAL A 1 264 ? 10.550 -16.910 -1.217 1.00 65.00 264 VAL A C 1
ATOM 2062 O O . VAL A 1 264 ? 9.893 -17.933 -1.379 1.00 65.00 264 VAL A O 1
ATOM 2065 N N . ALA A 1 265 ? 10.248 -15.781 -1.858 1.00 69.19 265 ALA A N 1
ATOM 2066 C CA . ALA A 1 265 ? 9.098 -15.705 -2.748 1.00 69.19 265 ALA A CA 1
ATOM 2067 C C . ALA A 1 265 ? 9.397 -16.358 -4.108 1.00 69.19 265 ALA A C 1
ATOM 2069 O O . ALA A 1 265 ? 10.494 -16.206 -4.643 1.00 69.19 265 ALA A O 1
ATOM 2070 N N . GLU A 1 266 ? 8.410 -17.036 -4.701 1.00 74.44 266 GLU A N 1
ATOM 2071 C CA . GLU A 1 266 ? 8.538 -17.603 -6.055 1.00 74.44 266 GLU A CA 1
ATOM 2072 C C . GLU A 1 266 ? 8.621 -16.507 -7.132 1.00 74.44 266 GLU A C 1
ATOM 2074 O O . GLU A 1 266 ? 9.265 -16.685 -8.165 1.00 74.44 266 GLU A O 1
ATOM 2079 N N . ALA A 1 267 ? 8.006 -15.347 -6.882 1.00 81.12 267 ALA A N 1
ATOM 2080 C CA . ALA A 1 267 ? 7.971 -14.243 -7.829 1.00 81.12 267 ALA A CA 1
ATOM 2081 C C . ALA A 1 267 ? 9.191 -13.300 -7.674 1.00 81.12 267 ALA A C 1
ATOM 2083 O O . ALA A 1 267 ? 9.437 -12.781 -6.577 1.00 81.12 267 ALA A O 1
ATOM 2084 N N . PRO A 1 268 ? 9.943 -12.997 -8.753 1.00 82.50 268 PRO A N 1
ATOM 2085 C CA . PRO A 1 268 ? 11.139 -12.150 -8.677 1.00 82.50 268 PRO A CA 1
ATOM 2086 C C . PRO A 1 268 ? 10.902 -10.735 -8.119 1.00 82.50 268 PRO A C 1
ATOM 2088 O O . PRO A 1 268 ? 11.744 -10.225 -7.381 1.00 82.50 268 PRO A O 1
ATOM 2091 N N . TYR A 1 269 ? 9.754 -10.108 -8.396 1.00 82.19 269 TYR A N 1
ATOM 2092 C CA . TYR A 1 269 ? 9.456 -8.751 -7.908 1.00 82.19 269 TYR A CA 1
ATOM 2093 C C . TYR A 1 269 ? 9.219 -8.703 -6.395 1.00 82.19 269 TYR A C 1
ATOM 2095 O O . TYR A 1 269 ? 9.551 -7.718 -5.742 1.00 82.19 269 TYR A O 1
ATOM 2103 N N . LEU A 1 270 ? 8.699 -9.781 -5.800 1.00 82.06 270 LEU A N 1
ATOM 2104 C CA . LEU A 1 270 ? 8.574 -9.874 -4.345 1.00 82.06 270 LEU A CA 1
ATOM 2105 C C . LEU A 1 270 ? 9.947 -9.926 -3.686 1.00 82.06 270 LEU A C 1
ATOM 2107 O O . LEU A 1 270 ? 10.182 -9.259 -2.678 1.00 82.06 270 LEU A O 1
ATOM 2111 N N . ASN A 1 271 ? 10.876 -10.661 -4.299 1.00 87.38 271 ASN A N 1
ATOM 2112 C CA . ASN A 1 271 ? 12.251 -10.674 -3.832 1.00 87.38 271 ASN A CA 1
ATOM 2113 C C . ASN A 1 271 ? 12.923 -9.314 -4.003 1.00 87.38 271 ASN A C 1
ATOM 2115 O O . ASN A 1 271 ? 13.690 -8.937 -3.125 1.00 87.38 271 ASN A O 1
ATOM 2119 N N . TYR A 1 272 ? 12.610 -8.555 -5.060 1.00 89.31 272 TYR A N 1
ATOM 2120 C CA . TYR A 1 272 ? 13.068 -7.168 -5.170 1.00 89.31 272 TYR A CA 1
ATOM 2121 C C . TYR A 1 272 ? 12.667 -6.354 -3.935 1.00 89.31 272 TYR A C 1
ATOM 2123 O O . TYR A 1 272 ? 13.537 -5.743 -3.314 1.00 89.31 272 TYR A O 1
ATOM 2131 N N . PHE A 1 273 ? 11.391 -6.389 -3.529 1.00 86.31 273 PHE A N 1
ATOM 2132 C CA . PHE A 1 273 ? 10.932 -5.617 -2.373 1.00 86.31 273 PHE A CA 1
ATOM 2133 C C . PHE A 1 273 ? 11.698 -5.993 -1.094 1.00 86.31 273 PHE A C 1
ATOM 2135 O O . PHE A 1 273 ? 12.189 -5.100 -0.396 1.00 86.31 273 PHE A O 1
ATOM 2142 N N . SER A 1 274 ? 11.852 -7.289 -0.808 1.00 89.31 274 SER A N 1
ATOM 2143 C CA . SER A 1 274 ? 12.580 -7.778 0.371 1.00 89.31 274 SER A CA 1
ATOM 2144 C C . SER A 1 274 ? 14.076 -7.460 0.323 1.00 89.31 274 SER A C 1
ATOM 2146 O O . SER A 1 274 ? 14.622 -6.942 1.293 1.00 89.31 274 SER A O 1
ATOM 2148 N N . LEU A 1 275 ? 14.739 -7.730 -0.804 1.00 93.38 275 LEU A N 1
ATOM 2149 C CA . LEU A 1 275 ? 16.172 -7.487 -0.976 1.00 93.38 275 LEU A CA 1
ATOM 2150 C C . LEU A 1 275 ? 16.508 -6.004 -0.876 1.00 93.38 275 LEU A C 1
ATOM 2152 O O . LEU A 1 275 ? 17.477 -5.644 -0.214 1.00 93.38 275 LEU A O 1
ATOM 2156 N N . ARG A 1 276 ? 15.700 -5.148 -1.509 1.00 93.62 276 ARG A N 1
ATOM 2157 C CA . ARG A 1 276 ? 15.878 -3.700 -1.441 1.00 93.62 276 ARG A CA 1
ATOM 2158 C C . ARG A 1 276 ? 15.757 -3.208 -0.001 1.00 93.62 276 ARG A C 1
ATOM 2160 O O . ARG A 1 276 ? 16.655 -2.521 0.461 1.00 93.62 276 ARG A O 1
ATOM 2167 N N . TYR A 1 277 ? 14.709 -3.610 0.716 1.00 92.50 277 TYR A N 1
ATOM 2168 C CA . TYR A 1 277 ? 14.511 -3.207 2.111 1.00 92.50 277 TYR A CA 1
ATOM 2169 C C . TYR A 1 277 ? 15.652 -3.680 3.022 1.00 92.50 277 TYR A C 1
ATOM 2171 O O . TYR A 1 277 ? 16.218 -2.897 3.778 1.00 92.50 277 TYR A O 1
ATOM 2179 N N . ASN A 1 278 ? 16.064 -4.942 2.893 1.00 94.88 278 ASN A N 1
ATOM 2180 C CA . ASN A 1 278 ? 17.191 -5.483 3.651 1.00 94.88 278 ASN A CA 1
ATOM 2181 C C . ASN A 1 278 ? 18.505 -4.752 3.346 1.00 94.88 278 ASN A C 1
ATOM 2183 O O . ASN A 1 278 ? 19.323 -4.542 4.242 1.00 94.88 278 ASN A O 1
ATOM 2187 N N . LEU A 1 279 ? 18.716 -4.358 2.089 1.00 95.75 279 LEU A N 1
ATOM 2188 C CA . LEU A 1 279 ? 19.881 -3.583 1.686 1.00 95.75 279 LEU A CA 1
ATOM 2189 C C . LEU A 1 279 ? 19.866 -2.169 2.287 1.00 95.75 279 LEU A C 1
ATOM 2191 O O . LEU A 1 279 ? 20.913 -1.711 2.744 1.00 95.75 279 LEU A O 1
ATOM 2195 N N . GLU A 1 280 ? 18.705 -1.509 2.338 1.00 93.50 280 GLU A N 1
ATOM 2196 C CA . GLU A 1 280 ? 18.546 -0.225 3.035 1.00 93.50 280 GLU A CA 1
ATOM 2197 C C . GLU A 1 280 ? 18.879 -0.388 4.533 1.00 93.50 280 GLU A C 1
ATOM 2199 O O . GLU A 1 280 ? 19.775 0.301 5.020 1.00 93.50 280 GLU A O 1
ATOM 2204 N N . LEU A 1 281 ? 18.329 -1.404 5.216 1.00 93.00 281 LEU A N 1
ATOM 2205 C CA . LEU A 1 281 ? 18.656 -1.704 6.621 1.00 93.00 281 LEU A CA 1
ATOM 2206 C C . LEU A 1 281 ? 20.160 -1.927 6.858 1.00 93.00 281 LEU A C 1
ATOM 2208 O O . LEU A 1 281 ? 20.718 -1.435 7.840 1.00 93.00 281 LEU A O 1
ATOM 2212 N N . LEU A 1 282 ? 20.845 -2.671 5.978 1.00 94.88 282 LEU A N 1
ATOM 2213 C CA . LEU A 1 282 ? 22.301 -2.834 6.080 1.00 94.88 282 LEU A CA 1
ATOM 2214 C C . LEU A 1 282 ? 23.040 -1.522 5.850 1.00 94.88 282 LEU A C 1
ATOM 2216 O O . LEU A 1 282 ? 24.078 -1.292 6.472 1.00 94.88 282 LEU A O 1
ATOM 2220 N N . SER A 1 283 ? 22.563 -0.688 4.931 1.00 94.06 283 SER A N 1
ATOM 2221 C CA . SER A 1 283 ? 23.206 0.588 4.653 1.00 94.06 283 SER A CA 1
ATOM 2222 C C . SER A 1 283 ? 23.123 1.517 5.863 1.00 94.06 283 SER A C 1
ATOM 2224 O O . SER A 1 283 ? 24.169 2.001 6.286 1.00 94.06 283 SER A O 1
ATOM 2226 N N . ASP A 1 284 ? 21.964 1.636 6.516 1.00 91.50 284 ASP A N 1
ATOM 2227 C CA . ASP A 1 284 ? 21.801 2.453 7.727 1.00 91.50 284 ASP A CA 1
ATOM 2228 C C . ASP A 1 284 ? 22.653 1.930 8.882 1.00 91.50 284 ASP A C 1
ATOM 2230 O O . ASP A 1 284 ? 23.383 2.672 9.541 1.00 91.50 284 ASP A O 1
ATOM 2234 N N . LEU A 1 285 ? 22.649 0.612 9.071 1.00 92.69 285 LEU A N 1
ATOM 2235 C CA . LEU A 1 285 ? 23.437 -0.049 10.103 1.00 92.69 285 LEU A CA 1
ATOM 2236 C C . LEU A 1 285 ? 24.945 0.152 9.924 1.00 92.69 285 LEU A C 1
ATOM 2238 O O . LEU A 1 285 ? 25.685 0.283 10.900 1.00 92.69 285 LEU A O 1
ATOM 2242 N N . THR A 1 286 ? 25.423 0.104 8.683 1.00 94.25 286 THR A N 1
ATOM 2243 C CA . THR A 1 286 ? 26.859 0.109 8.409 1.00 94.25 286 THR A CA 1
ATOM 2244 C C . THR A 1 286 ? 27.386 1.523 8.193 1.00 94.25 286 THR A C 1
ATOM 2246 O O . THR A 1 286 ? 28.467 1.838 8.690 1.00 94.25 286 THR A O 1
ATOM 2249 N N . LEU A 1 287 ? 26.681 2.379 7.450 1.00 92.81 287 LEU A N 1
ATOM 2250 C CA . LEU A 1 287 ? 27.102 3.733 7.062 1.00 92.81 287 LEU A CA 1
ATOM 2251 C C . LEU A 1 287 ? 26.574 4.847 7.960 1.00 92.81 287 LEU A C 1
ATOM 2253 O O . LEU A 1 287 ? 27.081 5.957 7.820 1.00 92.81 287 LEU A O 1
ATOM 2257 N N . SER A 1 288 ? 25.669 4.546 8.893 1.00 88.75 288 SER A N 1
ATOM 2258 C CA . SER A 1 288 ? 24.743 5.466 9.570 1.00 88.75 288 SER A CA 1
ATOM 2259 C C . SER A 1 288 ? 23.467 5.735 8.775 1.00 88.75 288 SER A C 1
ATOM 2261 O O . SER A 1 288 ? 23.448 5.655 7.545 1.00 88.75 288 SER A O 1
ATOM 2263 N N . GLU A 1 289 ? 22.406 6.033 9.520 1.00 85.50 289 GLU A N 1
ATOM 2264 C CA . GLU A 1 289 ? 21.061 6.273 9.011 1.00 85.50 289 GLU A CA 1
ATOM 2265 C C . GLU A 1 289 ? 21.036 7.348 7.917 1.00 85.50 289 GLU A C 1
ATOM 2267 O O . GLU A 1 289 ? 21.771 8.340 7.976 1.00 85.50 289 GLU A O 1
ATOM 2272 N N . GLY A 1 290 ? 20.250 7.106 6.868 1.00 81.69 290 GLY A N 1
ATOM 2273 C CA . GLY A 1 290 ? 20.095 8.004 5.725 1.00 81.69 290 GLY A CA 1
ATOM 2274 C C . GLY A 1 290 ? 21.325 8.135 4.815 1.00 81.69 290 GLY A C 1
ATOM 2275 O O . GLY A 1 290 ? 21.224 8.712 3.729 1.00 81.69 290 GLY A O 1
ATOM 2276 N N . THR A 1 291 ? 22.481 7.575 5.187 1.00 87.94 291 THR A N 1
ATOM 2277 C CA . THR A 1 291 ? 23.722 7.691 4.411 1.00 87.94 291 THR A CA 1
ATOM 2278 C C . THR A 1 291 ? 23.815 6.596 3.353 1.00 87.94 291 THR A C 1
ATOM 2280 O O . THR A 1 291 ? 23.702 5.408 3.658 1.00 87.94 291 THR A O 1
ATOM 2283 N N . ARG A 1 292 ? 24.064 6.974 2.091 1.00 91.12 292 ARG A N 1
ATOM 2284 C CA . ARG A 1 292 ? 24.204 6.032 0.968 1.00 91.12 292 ARG A CA 1
ATOM 2285 C C . ARG A 1 292 ? 25.502 6.259 0.182 1.00 91.12 292 ARG A C 1
ATOM 2287 O O . ARG A 1 292 ? 25.947 7.403 0.062 1.00 91.12 292 ARG A O 1
ATOM 2294 N N . PRO A 1 293 ? 26.110 5.196 -0.380 1.00 94.00 293 PRO A N 1
ATOM 2295 C CA . PRO A 1 293 ? 27.229 5.320 -1.307 1.00 94.00 293 PRO A CA 1
ATOM 2296 C C . PRO A 1 293 ? 26.904 6.195 -2.523 1.00 94.00 293 PRO A C 1
ATOM 2298 O O . PRO A 1 293 ? 25.757 6.319 -2.954 1.00 94.00 293 PRO A O 1
ATOM 2301 N N . THR A 1 294 ? 27.941 6.756 -3.147 1.00 91.62 294 THR A N 1
ATOM 2302 C CA . THR A 1 294 ? 27.765 7.565 -4.362 1.00 91.62 294 THR A CA 1
ATOM 2303 C C . THR A 1 294 ? 27.212 6.728 -5.522 1.00 91.62 294 THR A C 1
ATOM 2305 O O . THR A 1 294 ? 27.731 5.657 -5.857 1.00 91.62 294 THR A O 1
ATOM 2308 N N . GLY A 1 295 ? 26.181 7.259 -6.186 1.00 89.44 295 GLY A N 1
ATOM 2309 C CA . GLY A 1 295 ? 25.505 6.599 -7.304 1.00 89.44 295 GLY A CA 1
ATOM 2310 C C . GLY A 1 295 ? 24.546 5.486 -6.882 1.00 89.44 295 GLY A C 1
ATOM 2311 O O . GLY A 1 295 ? 24.318 4.582 -7.683 1.00 89.44 295 GLY A O 1
ATOM 2312 N N . TRP A 1 296 ? 24.033 5.543 -5.648 1.00 92.62 296 TRP A N 1
ATOM 2313 C CA . TRP A 1 296 ? 22.939 4.692 -5.178 1.00 92.62 296 TRP A CA 1
ATOM 2314 C C . TRP A 1 296 ? 21.742 4.767 -6.131 1.00 92.62 296 TRP A C 1
ATOM 2316 O O . TRP A 1 296 ? 21.311 5.861 -6.496 1.00 92.62 296 TRP A O 1
ATOM 2326 N N . GLN A 1 297 ? 21.229 3.614 -6.548 1.00 88.94 297 GLN A N 1
ATOM 2327 C CA . GLN A 1 297 ? 20.145 3.478 -7.521 1.00 88.94 297 GLN A CA 1
ATOM 2328 C C . GLN A 1 297 ? 18.777 3.271 -6.865 1.00 88.94 297 GLN A C 1
ATOM 2330 O O . GLN A 1 297 ? 17.781 3.195 -7.578 1.00 88.94 297 GLN A O 1
ATOM 2335 N N . GLY A 1 298 ? 18.693 3.171 -5.534 1.00 82.19 298 GLY A N 1
ATOM 2336 C CA . GLY A 1 298 ? 17.420 3.178 -4.812 1.00 82.19 298 GLY A CA 1
ATOM 2337 C C . GLY A 1 298 ? 16.657 4.478 -5.077 1.00 82.19 298 GLY A C 1
ATOM 2338 O O . GLY A 1 298 ? 16.955 5.500 -4.465 1.00 82.19 298 GLY A O 1
ATOM 2339 N N . VAL A 1 299 ? 15.713 4.439 -6.023 1.00 72.00 299 VAL A N 1
ATOM 2340 C CA . VAL A 1 299 ? 14.975 5.620 -6.504 1.00 72.00 299 VAL A CA 1
ATOM 2341 C C . VAL A 1 299 ? 13.710 5.910 -5.715 1.00 72.00 299 VAL A C 1
ATOM 2343 O O . VAL A 1 299 ? 13.308 7.066 -5.666 1.00 72.00 299 VAL A O 1
ATOM 2346 N N . ASN A 1 300 ? 13.075 4.889 -5.129 1.00 83.19 300 ASN A N 1
ATOM 2347 C CA . ASN A 1 300 ? 11.832 5.049 -4.386 1.00 83.19 300 ASN A CA 1
ATOM 2348 C C . ASN A 1 300 ? 12.132 5.147 -2.882 1.00 83.19 300 ASN A C 1
ATOM 2350 O O . ASN A 1 300 ? 12.478 4.136 -2.270 1.00 83.19 300 ASN A O 1
ATOM 2354 N N . PRO A 1 301 ? 11.957 6.325 -2.263 1.00 84.81 301 PRO A N 1
ATOM 2355 C CA . PRO A 1 301 ? 12.129 6.508 -0.827 1.00 84.81 301 PRO A CA 1
ATOM 2356 C C . PRO A 1 301 ? 11.320 5.533 0.035 1.00 84.81 301 PRO A C 1
ATOM 2358 O O . PRO A 1 301 ? 11.810 5.071 1.064 1.00 84.81 301 PRO A O 1
ATOM 2361 N N . ALA A 1 302 ? 10.110 5.159 -0.400 1.00 87.94 302 ALA A N 1
ATOM 2362 C CA . ALA A 1 302 ? 9.255 4.234 0.339 1.00 87.94 302 ALA A CA 1
ATOM 2363 C C . ALA A 1 302 ? 9.888 2.843 0.487 1.00 87.94 302 ALA A C 1
ATOM 2365 O O . ALA A 1 302 ? 9.520 2.105 1.398 1.00 87.94 302 ALA A O 1
ATOM 2366 N N . ASP A 1 303 ? 10.871 2.485 -0.347 1.00 86.94 303 ASP A N 1
ATOM 2367 C CA . ASP A 1 303 ? 11.558 1.197 -0.268 1.00 86.94 303 ASP A CA 1
ATOM 2368 C C . ASP A 1 303 ? 12.341 0.977 1.038 1.00 86.94 303 ASP A C 1
ATOM 2370 O O . ASP A 1 303 ? 12.670 -0.168 1.360 1.00 86.94 303 ASP A O 1
ATOM 2374 N N . ARG A 1 304 ? 12.559 2.046 1.814 1.00 88.19 304 ARG A N 1
ATOM 2375 C CA . ARG A 1 304 ? 13.120 2.019 3.172 1.00 88.19 304 ARG A CA 1
ATOM 2376 C C . ARG A 1 304 ? 12.129 1.586 4.247 1.00 88.19 304 ARG A C 1
ATOM 2378 O O . ARG A 1 304 ? 12.542 1.256 5.351 1.00 88.19 304 ARG A O 1
ATOM 2385 N N . CYS A 1 305 ? 10.833 1.580 3.949 1.00 90.44 305 CYS A N 1
ATOM 2386 C CA . CYS A 1 305 ? 9.795 1.300 4.934 1.00 90.44 305 CYS A CA 1
ATOM 2387 C C . CYS A 1 305 ? 9.423 -0.182 4.990 1.00 90.44 305 CYS A C 1
ATOM 2389 O O . CYS A 1 305 ? 9.617 -0.944 4.039 1.00 90.44 305 CYS A O 1
ATOM 2391 N N . ALA A 1 306 ? 8.834 -0.591 6.115 1.00 88.19 306 ALA A N 1
ATOM 2392 C CA . ALA A 1 306 ? 8.337 -1.949 6.289 1.00 88.19 306 ALA A CA 1
ATOM 2393 C C . ALA A 1 306 ? 7.302 -2.317 5.208 1.00 88.19 306 ALA A C 1
ATOM 2395 O O . ALA A 1 306 ? 6.582 -1.466 4.673 1.00 88.19 306 ALA A O 1
ATOM 2396 N N . LEU A 1 307 ? 7.201 -3.614 4.908 1.00 87.62 307 LEU A N 1
ATOM 2397 C CA . LEU A 1 307 ? 6.359 -4.121 3.822 1.00 87.62 307 LEU A CA 1
ATOM 2398 C C . LEU A 1 307 ? 4.890 -3.652 3.894 1.00 87.62 307 LEU A C 1
ATOM 2400 O O . LEU A 1 307 ? 4.375 -3.255 2.845 1.00 87.62 307 LEU A O 1
ATOM 2404 N N . PRO A 1 308 ? 4.209 -3.630 5.061 1.00 91.12 308 PRO A N 1
ATOM 2405 C CA . PRO A 1 308 ? 2.839 -3.124 5.135 1.00 91.12 308 PRO A CA 1
ATOM 2406 C C . PRO A 1 308 ? 2.702 -1.667 4.676 1.00 91.12 308 PRO A C 1
ATOM 2408 O O . PRO A 1 308 ? 1.746 -1.347 3.977 1.00 91.12 308 PRO A O 1
ATOM 2411 N N . VAL A 1 309 ? 3.668 -0.799 4.996 1.00 93.56 309 VAL A N 1
ATOM 2412 C CA . VAL A 1 309 ? 3.654 0.620 4.597 1.00 93.56 309 VAL A CA 1
ATOM 2413 C C . VAL A 1 309 ? 3.826 0.752 3.088 1.00 93.56 309 VAL A C 1
ATOM 2415 O O . VAL A 1 309 ? 3.030 1.417 2.436 1.00 93.56 309 VAL A O 1
ATOM 2418 N N . ARG A 1 310 ? 4.806 0.057 2.504 1.00 90.25 310 ARG A N 1
ATOM 2419 C CA . ARG A 1 310 ? 5.041 0.061 1.047 1.00 90.25 310 ARG A CA 1
ATOM 2420 C C . ARG A 1 310 ? 3.856 -0.477 0.262 1.00 90.25 310 ARG A C 1
ATOM 2422 O O . ARG A 1 310 ? 3.448 0.110 -0.735 1.00 90.25 310 ARG A O 1
ATOM 2429 N N . THR A 1 311 ? 3.297 -1.584 0.743 1.00 90.12 311 THR A N 1
ATOM 2430 C CA . THR A 1 311 ? 2.101 -2.194 0.158 1.00 90.12 311 THR A CA 1
ATOM 2431 C C . THR A 1 311 ? 0.932 -1.222 0.237 1.00 90.12 311 THR A C 1
ATOM 2433 O O . THR A 1 311 ? 0.213 -1.055 -0.743 1.00 90.12 311 THR A O 1
ATOM 2436 N N . LEU A 1 312 ? 0.763 -0.534 1.373 1.00 94.19 312 LEU A N 1
ATOM 2437 C CA . LEU A 1 312 ? -0.277 0.473 1.523 1.00 94.19 312 LEU A CA 1
ATOM 2438 C C . LEU A 1 312 ? -0.091 1.625 0.537 1.00 94.19 312 LEU A C 1
ATOM 2440 O O . LEU A 1 312 ? -1.046 1.956 -0.153 1.00 94.19 312 LEU A O 1
ATOM 2444 N N . VAL A 1 313 ? 1.110 2.203 0.449 1.00 92.88 313 VAL A N 1
ATOM 2445 C CA . VAL A 1 313 ? 1.418 3.291 -0.493 1.00 92.88 313 VAL A CA 1
ATOM 2446 C C . VAL A 1 313 ? 1.053 2.876 -1.908 1.00 92.88 313 VAL A C 1
ATOM 2448 O O . VAL A 1 313 ? 0.244 3.546 -2.538 1.00 92.88 313 VAL A O 1
ATOM 2451 N N . PHE A 1 314 ? 1.550 1.723 -2.364 1.00 88.75 314 PHE A N 1
ATOM 2452 C CA . PHE A 1 314 ? 1.230 1.212 -3.692 1.00 88.75 314 PHE A CA 1
ATOM 2453 C C . PHE A 1 314 ? -0.285 1.090 -3.898 1.00 88.75 314 PHE A C 1
ATOM 2455 O O . PHE A 1 314 ? -0.827 1.629 -4.857 1.00 88.75 314 PHE A O 1
ATOM 2462 N N . LEU A 1 315 ? -0.999 0.421 -2.986 1.00 88.00 315 LEU A N 1
ATOM 2463 C CA . LEU A 1 315 ? -2.442 0.222 -3.129 1.00 88.00 315 LEU A CA 1
ATOM 2464 C C . LEU A 1 315 ? -3.216 1.549 -3.122 1.00 88.00 315 LEU A C 1
ATOM 2466 O O . LEU A 1 315 ? -4.163 1.695 -3.894 1.00 88.00 315 LEU A O 1
ATOM 2470 N N . VAL A 1 316 ? -2.823 2.511 -2.287 1.00 89.94 316 VAL A N 1
ATOM 2471 C CA . VAL A 1 316 ? -3.443 3.841 -2.194 1.00 89.94 316 VAL A CA 1
ATOM 2472 C C . VAL A 1 316 ? -3.206 4.648 -3.463 1.00 89.94 316 VAL A C 1
ATOM 2474 O O . VAL A 1 316 ? -4.154 5.227 -3.985 1.00 89.94 316 VAL A O 1
ATOM 2477 N N . GLU A 1 317 ? -1.994 4.632 -4.012 1.00 86.56 317 GLU A N 1
ATOM 2478 C CA . GLU A 1 317 ? -1.683 5.316 -5.271 1.00 86.56 317 GLU A CA 1
ATOM 2479 C C . GLU A 1 317 ? -2.439 4.711 -6.457 1.00 86.56 317 GLU A C 1
ATOM 2481 O O . GLU A 1 317 ? -2.877 5.440 -7.345 1.00 86.56 317 GLU A O 1
ATOM 2486 N N . GLN A 1 318 ? -2.657 3.392 -6.449 1.00 81.19 318 GLN A N 1
ATOM 2487 C CA . GLN A 1 318 ? -3.430 2.713 -7.491 1.00 81.19 318 GLN A CA 1
ATOM 2488 C C . GLN A 1 318 ? -4.945 2.949 -7.391 1.00 81.19 318 GLN A C 1
ATOM 2490 O O . GLN A 1 318 ? -5.644 2.808 -8.394 1.00 81.19 318 GLN A O 1
ATOM 2495 N N . THR A 1 319 ? -5.482 3.247 -6.202 1.00 78.50 319 THR A N 1
ATOM 2496 C CA . THR A 1 319 ? -6.942 3.191 -5.965 1.00 78.50 319 THR A CA 1
ATOM 2497 C C . THR A 1 319 ? -7.572 4.474 -5.439 1.00 78.50 319 THR A C 1
ATOM 2499 O O . THR A 1 319 ? -8.773 4.661 -5.620 1.00 78.50 319 THR A O 1
ATOM 2502 N N . VAL A 1 320 ? -6.803 5.350 -4.793 1.00 82.75 320 VAL A N 1
ATOM 2503 C CA . VAL A 1 320 ? -7.316 6.535 -4.094 1.00 82.75 320 VAL A CA 1
ATOM 2504 C C . VAL A 1 320 ? -6.692 7.811 -4.650 1.00 82.75 320 VAL A C 1
ATOM 2506 O O . VAL A 1 320 ? -7.390 8.607 -5.274 1.00 82.75 320 VAL A O 1
ATOM 2509 N N . ALA A 1 321 ? -5.404 8.037 -4.389 1.00 83.62 321 ALA A N 1
ATOM 2510 C CA . ALA A 1 321 ? -4.695 9.263 -4.748 1.00 83.62 321 ALA A CA 1
ATOM 2511 C C . ALA A 1 321 ? -3.176 9.081 -4.580 1.00 83.62 321 ALA A C 1
ATOM 2513 O O . ALA A 1 321 ? -2.760 8.243 -3.776 1.00 83.62 321 ALA A O 1
ATOM 2514 N N . PRO A 1 322 ? -2.346 9.893 -5.264 1.00 88.12 322 PRO A N 1
ATOM 2515 C CA . PRO A 1 322 ? -0.909 9.949 -5.005 1.00 88.12 322 PRO A CA 1
ATOM 2516 C C . PRO A 1 322 ? -0.609 10.218 -3.526 1.00 88.12 322 PRO A C 1
ATOM 2518 O O . PRO A 1 322 ? -1.211 11.118 -2.929 1.00 88.12 322 PRO A O 1
ATOM 2521 N N . VAL A 1 323 ? 0.330 9.471 -2.941 1.00 91.25 323 VAL A N 1
ATOM 2522 C CA . VAL A 1 323 ? 0.761 9.699 -1.558 1.00 91.25 323 VAL A CA 1
ATOM 2523 C C . VAL A 1 323 ? 1.799 10.827 -1.551 1.00 91.25 323 VAL A C 1
ATOM 2525 O O . VAL A 1 323 ? 2.790 10.747 -2.279 1.00 91.25 323 VAL A O 1
ATOM 2528 N N . PRO A 1 324 ? 1.609 11.897 -0.758 1.00 88.75 324 PRO A N 1
ATOM 2529 C CA . PRO A 1 324 ? 2.599 12.960 -0.652 1.00 88.75 324 PRO A CA 1
ATOM 2530 C C . PRO A 1 324 ? 3.944 12.420 -0.156 1.00 88.75 324 PRO A C 1
ATOM 2532 O O . PRO A 1 324 ? 4.034 11.851 0.928 1.00 88.75 324 PRO A O 1
ATOM 2535 N N . MET A 1 325 ? 4.998 12.634 -0.943 1.00 86.00 325 MET A N 1
ATOM 2536 C CA . MET A 1 325 ? 6.365 12.278 -0.568 1.00 86.00 325 MET A CA 1
ATOM 2537 C C . MET A 1 325 ? 7.095 13.522 -0.039 1.00 86.00 325 MET A C 1
ATOM 2539 O O . MET A 1 325 ? 7.091 14.558 -0.716 1.00 86.00 325 MET A O 1
ATOM 2543 N N . PRO A 1 326 ? 7.735 13.461 1.142 1.00 82.25 326 PRO A N 1
ATOM 2544 C CA . PRO A 1 326 ? 8.611 14.527 1.618 1.00 82.25 326 PRO A CA 1
ATOM 2545 C C . PRO A 1 326 ? 9.728 14.831 0.611 1.00 82.25 326 PRO A C 1
ATOM 2547 O O . PRO A 1 326 ? 10.326 13.921 0.041 1.00 82.25 326 PRO A O 1
ATOM 2550 N N . ALA A 1 327 ? 10.035 16.115 0.408 1.00 74.62 327 ALA A N 1
ATOM 2551 C CA . ALA A 1 327 ? 11.089 16.537 -0.521 1.00 74.62 327 ALA A CA 1
ATOM 2552 C C . ALA A 1 327 ? 12.511 16.229 -0.013 1.00 74.62 327 ALA A C 1
ATOM 2554 O O . ALA A 1 327 ? 13.446 16.149 -0.806 1.00 74.62 327 ALA A O 1
ATOM 2555 N N . GLU A 1 328 ? 12.674 16.073 1.302 1.00 77.88 328 GLU A N 1
ATOM 2556 C CA . GLU A 1 328 ? 13.939 15.756 1.957 1.00 77.88 328 GLU A CA 1
ATOM 2557 C C . GLU A 1 328 ? 13.695 14.686 3.024 1.00 77.88 328 GLU A C 1
ATOM 2559 O O . GLU A 1 328 ? 12.738 14.775 3.798 1.00 77.88 328 GLU A O 1
ATOM 2564 N N . ILE A 1 329 ? 14.559 13.671 3.046 1.00 78.12 329 ILE A N 1
ATOM 2565 C CA . ILE A 1 329 ? 14.540 12.586 4.028 1.00 78.12 329 ILE A CA 1
ATOM 2566 C C . ILE A 1 329 ? 15.633 12.903 5.040 1.00 78.12 329 ILE A C 1
ATOM 2568 O O . ILE A 1 329 ? 16.818 12.781 4.735 1.00 78.12 329 ILE A O 1
ATOM 2572 N N . VAL A 1 330 ? 15.229 13.376 6.214 1.00 73.19 330 VAL A N 1
ATOM 2573 C CA . VAL A 1 330 ? 16.165 13.735 7.292 1.00 73.19 330 VAL A CA 1
ATOM 2574 C C . VAL A 1 330 ? 16.430 12.541 8.213 1.00 73.19 330 VAL A C 1
ATOM 2576 O O . VAL A 1 330 ? 17.525 12.420 8.750 1.00 73.19 330 VAL A O 1
ATOM 2579 N N . ASP A 1 331 ? 15.427 11.681 8.381 1.00 82.81 331 ASP A N 1
ATOM 2580 C CA . ASP A 1 331 ? 15.372 10.576 9.340 1.00 82.81 331 ASP A CA 1
ATOM 2581 C C . ASP A 1 331 ? 14.406 9.522 8.776 1.00 82.81 331 ASP A C 1
ATOM 2583 O O . ASP A 1 331 ? 13.315 9.878 8.308 1.00 82.81 331 ASP A O 1
ATOM 2587 N N . ASP A 1 332 ? 14.837 8.261 8.736 1.00 80.50 332 ASP A N 1
ATOM 2588 C CA . ASP A 1 332 ? 14.117 7.193 8.037 1.00 80.50 332 ASP A CA 1
ATOM 2589 C C . ASP A 1 332 ? 12.891 6.733 8.831 1.00 80.50 332 ASP A C 1
ATOM 2591 O O . ASP A 1 332 ? 11.841 6.448 8.245 1.00 80.50 332 ASP A O 1
ATOM 2595 N N . GLU A 1 333 ? 12.979 6.734 10.161 1.00 83.38 333 GLU A N 1
ATOM 2596 C CA . GLU A 1 333 ? 11.858 6.413 11.041 1.00 83.38 333 GLU A CA 1
ATOM 2597 C C . GLU A 1 333 ? 10.760 7.478 10.933 1.00 83.38 333 GLU A C 1
ATOM 2599 O O . GLU A 1 333 ? 9.592 7.161 10.686 1.00 83.38 333 GLU A O 1
ATOM 2604 N N . LEU A 1 334 ? 11.122 8.760 11.027 1.00 86.06 334 LEU A N 1
ATOM 2605 C CA . LEU A 1 334 ? 10.192 9.874 10.846 1.00 86.06 334 LEU A CA 1
ATOM 2606 C C . LEU A 1 334 ? 9.577 9.875 9.446 1.00 86.06 334 LEU A C 1
ATOM 2608 O O . LEU A 1 334 ? 8.380 10.138 9.304 1.00 86.06 334 LEU A O 1
ATOM 2612 N N . PHE A 1 335 ? 10.370 9.566 8.422 1.00 89.75 335 PHE A N 1
ATOM 2613 C CA . PHE A 1 335 ? 9.905 9.464 7.045 1.00 89.75 335 PHE A CA 1
ATOM 2614 C C . PHE A 1 335 ? 8.878 8.337 6.870 1.00 89.75 335 PHE A C 1
ATOM 2616 O O . PHE A 1 335 ? 7.784 8.580 6.351 1.00 89.75 335 PHE A O 1
ATOM 2623 N N . CYS A 1 336 ? 9.174 7.127 7.349 1.00 90.81 336 CYS A N 1
ATOM 2624 C CA . CYS A 1 336 ? 8.256 5.998 7.228 1.00 90.81 336 CYS A CA 1
ATOM 2625 C C . CYS A 1 336 ? 6.982 6.193 8.052 1.00 90.81 336 CYS A C 1
ATOM 2627 O O . CYS A 1 336 ? 5.892 5.906 7.553 1.00 90.81 336 CYS A O 1
ATOM 2629 N N . ASN A 1 337 ? 7.091 6.774 9.248 1.00 90.25 337 ASN A N 1
ATOM 2630 C CA . ASN A 1 337 ? 5.939 7.152 10.064 1.00 90.25 337 ASN A CA 1
ATOM 2631 C C . ASN A 1 337 ? 5.078 8.224 9.377 1.00 90.25 337 ASN A C 1
ATOM 2633 O O . ASN A 1 337 ? 3.847 8.181 9.445 1.00 90.25 337 ASN A O 1
ATOM 2637 N N . GLN A 1 338 ? 5.701 9.190 8.692 1.00 91.62 338 GLN A N 1
ATOM 2638 C CA . GLN A 1 338 ? 4.984 10.219 7.942 1.00 91.62 338 GLN A CA 1
ATOM 2639 C C . GLN A 1 338 ? 4.212 9.620 6.765 1.00 91.62 338 GLN A C 1
ATOM 2641 O O . GLN A 1 338 ? 3.019 9.886 6.627 1.00 91.62 338 GLN A O 1
ATOM 2646 N N . ILE A 1 339 ? 4.853 8.773 5.960 1.00 93.88 339 ILE A N 1
ATOM 2647 C CA . ILE A 1 339 ? 4.201 8.133 4.814 1.00 93.88 339 ILE A CA 1
ATOM 2648 C C . ILE A 1 339 ? 3.113 7.159 5.254 1.00 93.88 339 ILE A C 1
ATOM 2650 O O . ILE A 1 339 ? 2.037 7.143 4.657 1.00 93.88 339 ILE A O 1
ATOM 2654 N N . GLU A 1 340 ? 3.344 6.363 6.302 1.00 94.62 340 GLU A N 1
ATOM 2655 C CA . GLU A 1 340 ? 2.307 5.488 6.852 1.00 94.62 340 GLU A CA 1
ATOM 2656 C C . GLU A 1 340 ? 1.084 6.298 7.281 1.00 94.62 340 GLU A C 1
ATOM 2658 O O . GLU A 1 340 ? -0.048 5.918 6.961 1.00 94.62 340 GLU A O 1
ATOM 2663 N N . ARG A 1 341 ? 1.301 7.425 7.968 1.00 93.00 341 ARG A N 1
ATOM 2664 C CA . ARG A 1 341 ? 0.238 8.343 8.379 1.00 93.00 341 ARG A CA 1
ATOM 2665 C C . ARG A 1 341 ? -0.497 8.927 7.177 1.00 93.00 341 ARG A C 1
ATOM 2667 O O . ARG A 1 341 ? -1.726 8.909 7.186 1.00 93.00 341 ARG A O 1
ATOM 2674 N N . ASP A 1 342 ? 0.211 9.404 6.159 1.00 94.50 342 ASP A N 1
ATOM 2675 C CA . ASP A 1 342 ? -0.397 10.035 4.985 1.00 94.50 342 ASP A CA 1
ATOM 2676 C C . ASP A 1 342 ? -1.185 9.023 4.142 1.00 94.50 342 ASP A C 1
ATOM 2678 O O . ASP A 1 342 ? -2.355 9.256 3.828 1.00 94.50 342 ASP A O 1
ATOM 2682 N N . ALA A 1 343 ? -0.604 7.854 3.861 1.00 95.69 343 ALA A N 1
ATOM 2683 C CA . ALA A 1 343 ? -1.275 6.780 3.134 1.00 95.69 343 ALA A CA 1
ATOM 2684 C C . ALA A 1 343 ? -2.476 6.221 3.921 1.00 95.69 343 ALA A C 1
ATOM 2686 O O . ALA A 1 343 ? -3.550 5.986 3.357 1.00 95.69 343 ALA A O 1
ATOM 2687 N N . SER A 1 344 ? -2.346 6.064 5.244 1.00 95.88 344 SER A N 1
ATOM 2688 C CA . SER A 1 344 ? -3.460 5.649 6.107 1.00 95.88 344 SER A CA 1
ATOM 2689 C C . SER A 1 344 ? -4.558 6.703 6.162 1.00 95.88 344 SER A C 1
ATOM 2691 O O . SER A 1 344 ? -5.737 6.358 6.123 1.00 95.88 344 SER A O 1
ATOM 2693 N N . ASN A 1 345 ? -4.199 7.987 6.209 1.00 93.94 345 ASN A N 1
ATOM 2694 C CA . ASN A 1 345 ? -5.166 9.074 6.198 1.00 93.94 345 ASN A CA 1
ATOM 2695 C C . ASN A 1 345 ? -5.941 9.123 4.877 1.00 93.94 345 ASN A C 1
ATOM 2697 O O . ASN A 1 345 ? -7.161 9.209 4.916 1.00 93.94 345 ASN A O 1
ATOM 2701 N N . LEU A 1 346 ? -5.274 8.989 3.728 1.00 92.69 346 LEU A N 1
ATOM 2702 C CA . LEU A 1 346 ? -5.946 8.887 2.426 1.00 92.69 346 LEU A CA 1
ATOM 2703 C C . LEU A 1 346 ? -6.864 7.662 2.347 1.00 92.69 346 LEU A C 1
ATOM 2705 O O . LEU A 1 346 ? -7.944 7.722 1.773 1.00 92.69 346 LEU A O 1
ATOM 2709 N N . THR A 1 347 ? -6.461 6.551 2.959 1.00 91.69 347 THR A N 1
ATOM 2710 C CA . THR A 1 347 ? -7.271 5.330 2.999 1.00 91.69 347 THR A CA 1
ATOM 2711 C C . THR A 1 347 ? -8.538 5.511 3.839 1.00 91.69 347 THR A C 1
ATOM 2713 O O . THR A 1 347 ? -9.624 5.074 3.455 1.00 91.69 347 THR A O 1
ATOM 2716 N N . GLU A 1 348 ? -8.409 6.115 5.015 1.00 91.44 348 GLU A N 1
ATOM 2717 C CA . GLU A 1 348 ? -9.478 6.227 6.014 1.00 91.44 348 GLU A CA 1
ATOM 2718 C C . GLU A 1 348 ? -10.380 7.441 5.813 1.00 91.44 348 GLU A C 1
ATOM 2720 O O . GLU A 1 348 ? -11.568 7.396 6.132 1.00 91.44 348 GLU A O 1
ATOM 2725 N N . ASN A 1 349 ? -9.810 8.506 5.265 1.00 87.56 349 ASN A N 1
ATOM 2726 C CA . ASN A 1 349 ? -10.461 9.753 4.905 1.00 87.56 349 ASN A CA 1
ATOM 2727 C C . ASN A 1 349 ? -10.143 10.042 3.439 1.00 87.56 349 ASN A C 1
ATOM 2729 O O . ASN A 1 349 ? -9.454 11.027 3.146 1.00 87.56 349 ASN A O 1
ATOM 2733 N N . PRO A 1 350 ? -10.605 9.181 2.512 1.00 81.06 350 PRO A N 1
ATOM 2734 C CA . PRO A 1 350 ? -10.426 9.462 1.102 1.00 81.06 350 PRO A CA 1
ATOM 2735 C C . PRO A 1 350 ? -11.013 10.846 0.835 1.00 81.06 350 PRO A C 1
ATOM 2737 O O . PRO A 1 350 ? -12.078 11.163 1.386 1.00 81.06 350 PRO A O 1
ATOM 2740 N N . PRO A 1 351 ? -10.312 11.698 0.070 1.00 73.81 351 PRO A N 1
ATOM 2741 C CA . PRO A 1 351 ? -10.816 13.024 -0.224 1.00 73.81 351 PRO A CA 1
ATOM 2742 C C . PRO A 1 351 ? -12.242 12.877 -0.753 1.00 73.81 351 PRO A C 1
ATOM 2744 O O . PRO A 1 351 ? -12.493 12.082 -1.662 1.00 73.81 351 PRO A O 1
ATOM 2747 N N . VAL A 1 352 ? -13.182 13.609 -0.144 1.00 60.94 352 VAL A N 1
ATOM 2748 C CA . VAL A 1 352 ? -14.529 13.768 -0.696 1.00 60.94 352 VAL A CA 1
ATOM 2749 C C . VAL A 1 352 ? -14.352 14.634 -1.922 1.00 60.94 352 VAL A C 1
ATOM 2751 O O . VAL A 1 352 ? -14.443 15.857 -1.892 1.00 60.94 352 VAL A O 1
ATOM 2754 N N . LEU A 1 353 ? -13.947 13.986 -2.990 1.00 49.91 353 LEU A N 1
ATOM 2755 C CA . LEU A 1 353 ? -13.966 14.578 -4.292 1.00 49.91 353 LEU A CA 1
ATOM 2756 C C . LEU A 1 353 ? -15.457 14.610 -4.661 1.00 49.91 353 LEU A C 1
ATOM 2758 O O . LEU A 1 353 ? -16.124 13.574 -4.602 1.00 49.91 353 LEU A O 1
ATOM 2762 N N . ASP A 1 354 ? -16.004 15.793 -4.948 1.00 47.03 354 ASP A N 1
ATOM 2763 C CA . ASP A 1 354 ? -17.377 15.903 -5.452 1.00 47.03 354 ASP A CA 1
ATOM 2764 C C . ASP A 1 354 ? -17.541 14.883 -6.584 1.00 47.03 354 ASP A C 1
ATOM 2766 O O . ASP A 1 354 ? -16.681 14.817 -7.464 1.00 47.03 354 ASP A O 1
ATOM 2770 N N . GLU A 1 355 ? -18.589 14.054 -6.555 1.00 47.41 355 GLU A N 1
ATOM 2771 C CA . GLU A 1 355 ? -18.776 12.978 -7.545 1.00 47.41 355 GLU A CA 1
ATOM 2772 C C . GLU A 1 355 ? -18.708 13.520 -8.986 1.00 47.41 355 GLU A C 1
ATOM 2774 O O . GLU A 1 355 ? -18.200 12.843 -9.879 1.00 47.41 355 GLU A O 1
ATOM 2779 N N . GLU A 1 356 ? -19.121 14.775 -9.197 1.00 48.25 356 GLU A N 1
ATOM 2780 C CA . GLU A 1 356 ? -18.927 15.511 -10.451 1.00 48.25 356 GLU A CA 1
ATOM 2781 C C . GLU A 1 356 ? -17.445 15.747 -10.780 1.00 48.25 356 GLU A C 1
ATOM 2783 O O . GLU A 1 356 ? -17.029 15.465 -11.896 1.00 48.25 356 GLU A O 1
ATOM 2788 N N . THR A 1 357 ? -16.624 16.164 -9.815 1.00 45.94 357 THR A N 1
ATOM 2789 C CA . THR A 1 357 ? -15.198 16.485 -10.003 1.00 45.94 357 THR A CA 1
ATOM 2790 C C . THR A 1 357 ? -14.308 15.237 -10.147 1.00 45.94 357 THR A C 1
ATOM 2792 O O . THR A 1 357 ? -13.338 15.281 -10.899 1.00 45.94 357 THR A O 1
ATOM 2795 N N . ILE A 1 358 ? -14.616 14.101 -9.490 1.00 49.84 358 ILE A N 1
ATOM 2796 C CA . ILE A 1 358 ? -13.888 12.822 -9.712 1.00 49.84 358 ILE A CA 1
ATOM 2797 C C . ILE A 1 358 ? -14.131 12.317 -11.117 1.00 49.84 358 ILE A C 1
ATOM 2799 O O . ILE A 1 358 ? -13.195 11.952 -11.830 1.00 49.84 358 ILE A O 1
ATOM 2803 N N . VAL A 1 359 ? -15.408 12.240 -11.494 1.00 56.12 359 VAL A N 1
ATOM 2804 C CA . VAL A 1 359 ? -15.798 11.756 -12.809 1.00 56.12 359 VAL A CA 1
ATOM 2805 C C . VAL A 1 359 ? -15.228 12.716 -13.841 1.00 56.12 359 VAL A C 1
ATOM 2807 O O . VAL A 1 359 ? -14.601 12.272 -14.784 1.00 56.12 359 VAL A O 1
ATOM 2810 N N . GLU A 1 360 ? -15.313 14.025 -13.634 1.00 62.19 360 GLU A N 1
ATOM 2811 C CA . GLU A 1 360 ? -14.771 14.987 -14.586 1.00 62.19 360 GLU A CA 1
ATOM 2812 C C . GLU A 1 360 ? -13.245 14.902 -14.723 1.00 62.19 360 GLU A C 1
ATOM 2814 O O . GLU A 1 360 ? -12.778 14.740 -15.845 1.00 62.19 360 GLU A O 1
ATOM 2819 N N . ASN A 1 361 ? -12.476 14.875 -13.628 1.00 66.31 361 ASN A N 1
ATOM 2820 C CA . ASN A 1 361 ? -11.011 14.796 -13.697 1.00 66.31 361 ASN A CA 1
ATOM 2821 C C . ASN A 1 361 ? -10.492 13.434 -14.171 1.00 66.31 361 ASN A C 1
ATOM 2823 O O . ASN A 1 361 ? -9.497 13.384 -14.884 1.00 66.31 361 ASN A O 1
ATOM 2827 N N . SER A 1 362 ? -11.149 12.327 -13.809 1.00 73.06 362 SER A N 1
ATOM 2828 C CA . SER A 1 362 ? -10.774 11.003 -14.332 1.00 73.06 362 SER A CA 1
ATOM 2829 C C . SER A 1 362 ? -11.065 10.877 -15.827 1.00 73.06 362 SER A C 1
ATOM 2831 O O . SER A 1 362 ? -10.385 10.125 -16.517 1.00 73.06 362 SER A O 1
ATOM 2833 N N . LEU A 1 363 ? -12.037 11.636 -16.342 1.00 84.00 363 LEU A N 1
ATOM 2834 C CA . LEU A 1 363 ? -12.342 11.721 -17.765 1.00 84.00 363 LEU A CA 1
ATOM 2835 C C . LEU A 1 363 ? -11.428 12.694 -18.523 1.00 84.00 363 LEU A C 1
ATOM 2837 O O . LEU A 1 363 ? -11.491 12.710 -19.754 1.00 84.00 363 LEU A O 1
ATOM 2841 N N . LEU A 1 364 ? -10.597 13.489 -17.839 1.00 91.31 364 LEU A N 1
ATOM 2842 C CA . LEU A 1 364 ? -9.576 14.316 -18.478 1.00 91.31 364 LEU A CA 1
ATOM 2843 C C . LEU A 1 364 ? -8.336 13.478 -18.799 1.00 91.31 364 LEU A C 1
ATOM 2845 O O . LEU A 1 364 ? -7.849 12.695 -17.986 1.00 91.31 364 LEU A O 1
ATOM 2849 N N . ALA A 1 365 ? -7.810 13.657 -20.002 1.00 91.81 365 ALA A N 1
ATOM 2850 C CA . ALA A 1 365 ? -6.571 13.043 -20.445 1.00 91.81 365 ALA A CA 1
ATOM 2851 C C . ALA A 1 365 ? -5.853 13.951 -21.442 1.00 91.81 365 ALA A C 1
ATOM 2853 O O . ALA A 1 365 ? -6.388 14.947 -21.924 1.00 91.81 365 ALA A O 1
ATOM 2854 N N . GLN A 1 366 ? -4.614 13.590 -21.742 1.00 93.62 366 GLN A N 1
ATOM 2855 C CA . GLN A 1 366 ? -3.741 14.313 -22.648 1.00 93.62 366 GLN A CA 1
ATOM 2856 C C . GLN A 1 366 ? -3.411 13.450 -23.860 1.00 93.62 366 GLN A C 1
ATOM 2858 O O . GLN A 1 366 ? -3.239 12.229 -23.761 1.00 93.62 366 GLN A O 1
ATOM 2863 N N . SER A 1 367 ? -3.333 14.091 -25.023 1.00 89.94 367 SER A N 1
ATOM 2864 C CA . SER A 1 367 ? -2.923 13.446 -26.269 1.00 89.94 367 SER A CA 1
ATOM 2865 C C . SER A 1 367 ? -1.440 13.079 -26.250 1.00 89.94 367 SER A C 1
ATOM 2867 O O . SER A 1 367 ? -0.596 13.873 -25.843 1.00 89.94 367 SER A O 1
ATOM 2869 N N . ARG A 1 368 ? -1.116 11.897 -26.780 1.00 88.25 368 ARG A N 1
ATOM 2870 C CA . ARG A 1 368 ? 0.232 11.444 -27.150 1.00 88.25 368 ARG A CA 1
ATOM 2871 C C . ARG A 1 368 ? 0.359 11.382 -28.673 1.00 88.25 368 ARG A C 1
ATOM 2873 O O . ARG A 1 368 ? 0.691 10.340 -29.227 1.00 88.25 368 ARG A O 1
ATOM 2880 N N . LEU A 1 369 ? 0.062 12.505 -29.335 1.00 79.75 369 LEU A N 1
ATOM 2881 C CA . LEU A 1 369 ? -0.002 12.630 -30.800 1.00 79.75 369 LEU A CA 1
ATOM 2882 C C . LEU A 1 369 ? -1.103 11.759 -31.431 1.00 79.75 369 LEU A C 1
ATOM 2884 O O . LEU A 1 369 ? -0.879 11.056 -32.414 1.00 79.75 369 LEU A O 1
ATOM 2888 N N . ALA A 1 370 ? -2.308 11.804 -30.859 1.00 86.38 370 ALA A N 1
ATOM 2889 C CA . ALA A 1 370 ? -3.439 11.008 -31.323 1.00 86.38 370 ALA A CA 1
ATOM 2890 C C . ALA A 1 370 ? -3.972 11.469 -32.693 1.00 86.38 370 ALA A C 1
ATOM 2892 O O . ALA A 1 370 ? -4.195 12.659 -32.923 1.00 86.38 370 ALA A O 1
ATOM 2893 N N . PHE A 1 371 ? -4.256 10.517 -33.586 1.00 88.88 371 PHE A N 1
ATOM 2894 C CA . PHE A 1 371 ? -5.024 10.777 -34.809 1.00 88.88 371 PHE A CA 1
ATOM 2895 C C . PHE A 1 371 ? -6.501 10.998 -34.466 1.00 88.88 371 PHE A C 1
ATOM 2897 O O . PHE A 1 371 ? -7.064 10.255 -33.659 1.00 88.88 371 PHE A O 1
ATOM 2904 N N . THR A 1 372 ? -7.128 11.999 -35.088 1.00 91.62 372 THR A N 1
ATOM 2905 C CA . THR A 1 372 ? -8.507 12.408 -34.774 1.00 91.62 372 THR A CA 1
ATOM 2906 C C . THR A 1 372 ? -9.450 12.316 -35.971 1.00 91.62 372 THR A C 1
ATOM 2908 O O . THR A 1 372 ? -9.033 12.533 -37.110 1.00 91.62 372 THR A O 1
ATOM 2911 N N . TYR A 1 373 ? -10.727 12.017 -35.708 1.00 92.69 373 TYR A N 1
ATOM 2912 C CA . TYR A 1 373 ? -11.745 11.722 -36.723 1.00 92.69 373 TYR A CA 1
ATOM 2913 C C . TYR A 1 373 ? -13.119 12.324 -36.375 1.00 92.69 373 TYR A C 1
ATOM 2915 O O . TYR A 1 373 ? -13.434 12.500 -35.197 1.00 92.69 373 TYR A O 1
ATOM 2923 N N . LEU A 1 374 ? -13.970 12.613 -37.366 1.00 88.56 374 LEU A N 1
ATOM 2924 C CA . LEU A 1 374 ? -15.364 13.045 -37.135 1.00 88.56 374 LEU A CA 1
ATOM 2925 C C . LEU A 1 374 ? -16.326 11.884 -36.875 1.00 88.56 374 LEU A C 1
ATOM 2927 O O . LEU A 1 374 ? -17.456 12.121 -36.443 1.00 88.56 374 LEU A O 1
ATOM 2931 N N . ASP A 1 375 ? -15.904 10.647 -37.109 1.00 85.50 375 ASP A N 1
ATOM 2932 C CA . ASP A 1 375 ? -16.736 9.464 -36.957 1.00 85.50 375 ASP A CA 1
ATOM 2933 C C . ASP A 1 375 ? -15.988 8.309 -36.274 1.00 85.50 375 ASP A C 1
ATOM 2935 O O . ASP A 1 375 ? -14.762 8.203 -36.298 1.00 85.50 375 ASP A O 1
ATOM 2939 N N . VAL A 1 376 ? -16.764 7.419 -35.656 1.00 83.94 376 VAL A N 1
ATOM 2940 C CA . VAL A 1 376 ? -16.247 6.257 -34.918 1.00 83.94 376 VAL A CA 1
ATOM 2941 C C . VAL A 1 376 ? -15.587 5.215 -35.828 1.00 83.94 376 VAL A C 1
ATOM 2943 O O . VAL A 1 376 ? -14.787 4.412 -35.354 1.00 83.94 376 VAL A O 1
ATOM 2946 N N . SER A 1 377 ? -15.915 5.221 -37.122 1.00 82.62 377 SER A N 1
ATOM 2947 C CA . SER A 1 377 ? -15.334 4.337 -38.134 1.00 82.62 377 SER A CA 1
ATOM 2948 C C . SER A 1 377 ? -14.038 4.897 -38.728 1.00 82.62 377 SER A C 1
ATOM 2950 O O . SER A 1 377 ? -13.457 4.246 -39.593 1.00 82.62 377 SER A O 1
ATOM 2952 N N . ALA A 1 378 ? -13.561 6.043 -38.224 1.00 82.44 378 ALA A N 1
ATOM 2953 C CA . ALA A 1 378 ? -12.312 6.682 -38.618 1.00 82.44 378 ALA A CA 1
ATOM 2954 C C . ALA A 1 378 ? -12.235 7.037 -40.120 1.00 82.44 378 ALA A C 1
ATOM 2956 O O . ALA A 1 378 ? -11.170 6.949 -40.729 1.00 82.44 378 ALA A O 1
ATOM 2957 N N . LEU A 1 379 ? -13.359 7.436 -40.722 1.00 78.00 379 LEU A N 1
ATOM 2958 C CA . LEU A 1 379 ? -13.467 7.761 -42.149 1.00 78.00 379 LEU A CA 1
ATOM 2959 C C . LEU A 1 379 ? -13.091 9.216 -42.457 1.00 78.00 379 LEU A C 1
ATOM 2961 O O . LEU A 1 379 ? -12.453 9.489 -43.472 1.00 78.00 379 LEU A O 1
ATOM 2965 N N . ASP A 1 380 ? -13.462 10.137 -41.573 1.00 81.38 380 ASP A N 1
ATOM 2966 C CA . ASP A 1 380 ? -13.306 11.576 -41.762 1.00 81.38 380 ASP A CA 1
ATOM 2967 C C . ASP A 1 380 ? -12.196 12.114 -40.848 1.00 81.38 380 ASP A C 1
ATOM 2969 O O . ASP A 1 380 ? -12.453 12.584 -39.738 1.00 81.38 380 ASP A O 1
ATOM 2973 N N . TYR A 1 381 ? -10.939 12.023 -41.289 1.00 84.12 381 TYR A N 1
ATOM 2974 C CA . TYR A 1 381 ? -9.782 12.464 -40.508 1.00 84.12 381 TYR A CA 1
ATOM 2975 C C . TYR A 1 381 ? -9.709 13.990 -40.381 1.00 84.12 381 TYR A C 1
ATOM 2977 O O . TYR A 1 381 ? -9.925 14.705 -41.356 1.00 84.12 381 TYR A O 1
ATOM 2985 N N . MET A 1 382 ? -9.328 14.476 -39.193 1.00 85.50 382 MET A N 1
ATOM 2986 C CA . MET A 1 382 ? -9.303 15.906 -38.859 1.00 85.50 382 MET A CA 1
ATOM 2987 C C . MET A 1 382 ? -7.930 16.465 -38.479 1.00 85.50 382 MET A C 1
ATOM 2989 O O . MET A 1 382 ? -7.779 17.683 -38.424 1.00 85.50 382 MET A O 1
ATOM 2993 N N . GLY A 1 383 ? -6.912 15.632 -38.253 1.00 82.88 383 GLY A N 1
ATOM 2994 C CA . GLY A 1 383 ? -5.579 16.086 -37.837 1.00 82.88 383 GLY A CA 1
ATOM 2995 C C . GLY A 1 383 ? -4.954 15.224 -36.741 1.00 82.88 383 GLY A C 1
ATOM 2996 O O . GLY A 1 383 ? -5.619 14.371 -36.147 1.00 82.88 383 GLY A O 1
ATOM 2997 N N . ILE A 1 384 ? -3.667 15.461 -36.477 1.00 85.88 384 ILE A N 1
ATOM 2998 C CA . ILE A 1 384 ? -2.972 14.906 -35.313 1.00 85.88 384 ILE A CA 1
ATOM 2999 C C . ILE A 1 384 ? -3.171 15.896 -34.172 1.00 85.88 384 ILE A C 1
ATOM 3001 O O . ILE A 1 384 ? -2.743 17.046 -34.273 1.00 85.88 384 ILE A O 1
ATOM 3005 N N . MET A 1 385 ? -3.807 15.447 -33.096 1.00 90.56 385 MET A N 1
ATOM 3006 C CA . MET A 1 385 ? -3.945 16.233 -31.879 1.00 90.56 385 MET A CA 1
ATOM 3007 C C . MET A 1 385 ? -2.559 16.397 -31.233 1.00 90.56 385 MET A C 1
ATOM 3009 O O . MET A 1 385 ? -1.941 15.379 -30.905 1.00 90.56 385 MET A O 1
ATOM 3013 N N . PRO A 1 386 ? -2.052 17.627 -31.027 1.00 90.25 386 PRO A N 1
ATOM 3014 C CA . PRO A 1 386 ? -0.712 17.859 -30.492 1.00 90.25 386 PRO A CA 1
ATOM 3015 C C . PRO A 1 386 ? -0.469 17.166 -29.148 1.00 90.25 386 PRO A C 1
ATOM 3017 O O . PRO A 1 386 ? -1.407 16.938 -28.383 1.00 90.25 386 PRO A O 1
ATOM 3020 N N . LEU A 1 387 ? 0.797 16.860 -28.855 1.00 83.12 387 LEU A N 1
ATOM 3021 C CA . LEU A 1 387 ? 1.216 16.317 -27.561 1.00 83.12 387 LEU A CA 1
ATOM 3022 C C . LEU A 1 387 ? 0.737 17.226 -26.419 1.00 83.12 387 LEU A C 1
ATOM 3024 O O . LEU A 1 387 ? 0.707 18.446 -26.578 1.00 83.12 387 LEU A O 1
ATOM 3028 N N . ASP A 1 388 ? 0.337 16.618 -25.306 1.00 86.75 388 ASP A N 1
ATOM 3029 C CA . ASP A 1 388 ? -0.140 17.286 -24.089 1.00 86.75 388 ASP A CA 1
ATOM 3030 C C . ASP A 1 388 ? -1.425 18.115 -24.269 1.00 86.75 388 ASP A C 1
ATOM 3032 O O . ASP A 1 388 ? -1.861 18.795 -23.342 1.00 86.75 388 ASP A O 1
ATOM 3036 N N . THR A 1 389 ? -2.082 18.030 -25.435 1.00 91.00 389 THR A N 1
ATOM 3037 C CA . THR A 1 389 ? -3.408 18.633 -25.626 1.00 91.00 389 THR A CA 1
ATOM 3038 C C . THR A 1 389 ? -4.395 17.934 -24.707 1.00 91.00 389 THR A C 1
ATOM 3040 O O . THR A 1 389 ? -4.651 16.736 -24.861 1.00 91.00 389 THR A O 1
ATOM 3043 N N . GLU A 1 390 ? -4.941 18.690 -23.761 1.00 95.38 390 GLU A N 1
ATOM 3044 C CA . GLU A 1 390 ? -5.945 18.205 -22.828 1.00 95.38 390 GLU A CA 1
ATOM 3045 C C . GLU A 1 390 ? -7.299 18.040 -23.526 1.00 95.38 390 GLU A C 1
ATOM 3047 O O . GLU A 1 390 ? -7.741 18.879 -24.317 1.00 95.38 390 GLU A O 1
ATOM 3052 N N . PHE A 1 391 ? -7.968 16.935 -23.226 1.00 95.19 391 PHE A N 1
ATOM 3053 C CA . PHE A 1 391 ? -9.315 16.651 -23.680 1.00 95.19 391 PHE A CA 1
ATOM 3054 C C . PHE A 1 391 ? -10.089 15.901 -22.598 1.00 95.19 391 PHE A C 1
ATOM 3056 O O . PHE A 1 391 ? -9.525 15.236 -21.732 1.00 95.19 391 PHE A O 1
ATOM 3063 N N . ARG A 1 392 ? -11.414 15.948 -22.707 1.00 93.81 392 ARG A N 1
ATOM 3064 C CA . ARG A 1 392 ? -12.358 15.190 -21.892 1.00 93.81 392 ARG A CA 1
ATOM 3065 C C . ARG A 1 392 ? -12.942 14.031 -22.693 1.00 93.81 392 ARG A C 1
ATOM 3067 O O . ARG A 1 392 ? -13.523 14.254 -23.756 1.00 93.81 392 ARG A O 1
ATOM 3074 N N . ALA A 1 393 ? -12.840 12.809 -22.184 1.00 93.88 393 ALA A N 1
ATOM 3075 C CA . ALA A 1 393 ? -13.486 11.626 -22.742 1.00 93.88 393 ALA A CA 1
ATOM 3076 C C . ALA A 1 393 ? -14.966 11.548 -22.331 1.00 93.88 393 ALA A C 1
ATOM 3078 O O . ALA A 1 393 ? -15.344 11.894 -21.213 1.00 93.88 393 ALA A O 1
ATOM 3079 N N . TRP A 1 394 ? -15.829 11.099 -23.242 1.00 88.75 394 TRP A N 1
ATOM 3080 C CA . TRP A 1 394 ? -17.281 11.051 -23.009 1.00 88.75 394 TRP A CA 1
ATOM 3081 C C . TRP A 1 394 ? -17.887 9.678 -23.246 1.00 88.75 394 TRP A C 1
ATOM 3083 O O . TRP A 1 394 ? -18.738 9.245 -22.473 1.00 88.75 394 TRP A O 1
ATOM 3093 N N . TYR A 1 395 ? -17.493 9.023 -24.337 1.00 90.12 395 TYR A N 1
ATOM 3094 C CA . TYR A 1 395 ? -18.096 7.770 -24.773 1.00 90.12 395 TYR A CA 1
ATOM 3095 C C . TYR A 1 395 ? -17.036 6.852 -25.362 1.00 90.12 395 TYR A C 1
ATOM 3097 O O . TYR A 1 395 ? -16.116 7.324 -26.029 1.00 90.12 395 TYR A O 1
ATOM 3105 N N . ARG A 1 396 ? -17.209 5.543 -25.189 1.00 89.12 396 ARG A N 1
ATOM 3106 C CA . ARG A 1 396 ? -16.404 4.524 -25.872 1.00 89.12 396 ARG A CA 1
ATOM 3107 C C . ARG A 1 396 ? -17.192 3.822 -26.966 1.00 89.12 396 ARG A C 1
ATOM 3109 O O . ARG A 1 396 ? -18.419 3.703 -26.889 1.00 89.12 396 ARG A O 1
ATOM 3116 N N . ASN A 1 397 ? -16.469 3.290 -27.942 1.00 82.94 397 ASN A N 1
ATOM 3117 C CA . ASN A 1 397 ? -17.015 2.316 -28.871 1.00 82.94 397 ASN A CA 1
ATOM 3118 C C . ASN A 1 397 ? -17.192 0.937 -28.191 1.00 82.94 397 ASN A C 1
ATOM 3120 O O . ASN A 1 397 ? -16.527 0.608 -27.204 1.00 82.94 397 ASN A O 1
ATOM 3124 N N . PHE A 1 398 ? -18.122 0.129 -28.700 1.00 68.56 398 PHE A N 1
ATOM 3125 C CA . PHE A 1 398 ? -18.375 -1.245 -28.246 1.00 68.56 398 PHE A CA 1
ATOM 3126 C C . PHE A 1 398 ? -17.866 -2.238 -29.316 1.00 68.56 398 PHE A C 1
ATOM 3128 O O . PHE A 1 398 ? -17.768 -1.857 -30.477 1.00 68.56 398 PHE A O 1
ATOM 3135 N N . ASN A 1 399 ? -17.555 -3.491 -28.947 1.00 59.00 399 ASN A N 1
ATOM 3136 C CA . ASN A 1 399 ? -16.924 -4.538 -29.791 1.00 59.00 399 ASN A CA 1
ATOM 3137 C C . ASN A 1 399 ? -15.422 -4.342 -30.106 1.00 59.00 399 ASN A C 1
ATOM 3139 O O . ASN A 1 399 ? -15.054 -4.089 -31.247 1.00 59.00 399 ASN A O 1
ATOM 3143 N N . GLU A 1 400 ? -14.554 -4.503 -29.099 1.00 61.09 400 GLU A N 1
ATOM 3144 C CA . GLU A 1 400 ? -13.079 -4.633 -29.246 1.00 61.09 400 GLU A CA 1
ATOM 3145 C C . GLU A 1 400 ? -12.319 -3.429 -29.844 1.00 61.09 400 GLU A C 1
ATOM 3147 O O . GLU A 1 400 ? -11.110 -3.495 -30.040 1.00 61.09 400 GLU A O 1
ATOM 3152 N N . SER A 1 401 ? -12.987 -2.300 -30.082 1.00 78.12 401 SER A N 1
ATOM 3153 C CA . SER A 1 401 ? -12.355 -1.060 -30.543 1.00 78.12 401 SER A CA 1
ATOM 3154 C C . SER A 1 401 ? -11.933 -0.168 -29.368 1.00 78.12 401 SER A C 1
ATOM 3156 O O . SER A 1 401 ? -12.746 0.120 -28.491 1.00 78.12 401 SER A O 1
ATOM 3158 N N . ASP A 1 402 ? -10.691 0.329 -29.393 1.00 87.44 402 ASP A N 1
ATOM 3159 C CA . ASP A 1 402 ? -10.149 1.329 -28.450 1.00 87.44 402 ASP A CA 1
ATOM 3160 C C . ASP A 1 402 ? -10.571 2.782 -28.788 1.00 87.44 402 ASP A C 1
ATOM 3162 O O . ASP A 1 402 ? -10.068 3.744 -28.204 1.00 87.44 402 ASP A O 1
ATOM 3166 N N . MET A 1 403 ? -11.494 2.969 -29.740 1.00 91.31 403 MET A N 1
ATOM 3167 C CA . MET A 1 403 ? -11.973 4.294 -30.144 1.00 91.31 403 MET A CA 1
ATOM 3168 C C . MET A 1 403 ? -12.890 4.914 -29.085 1.00 91.31 403 MET A C 1
ATOM 3170 O O . MET A 1 403 ? -13.812 4.274 -28.569 1.00 91.31 403 MET A O 1
ATOM 3174 N N . MET A 1 404 ? -12.689 6.203 -28.823 1.00 94.50 404 MET A N 1
ATOM 3175 C CA . MET A 1 404 ? -13.510 7.007 -27.921 1.00 94.50 404 MET A CA 1
ATOM 3176 C C . MET A 1 404 ? -13.849 8.369 -28.510 1.00 94.50 404 MET A C 1
ATOM 3178 O O . MET A 1 404 ? -13.079 8.938 -29.278 1.00 94.50 404 MET A O 1
ATOM 3182 N N . PHE A 1 405 ? -15.008 8.894 -28.117 1.00 95.25 405 PHE A N 1
ATOM 3183 C CA . PHE A 1 405 ? -15.411 10.269 -28.382 1.00 95.25 405 PHE A CA 1
ATOM 3184 C C . PHE A 1 405 ? -14.909 11.185 -27.263 1.00 95.25 405 PHE A C 1
ATOM 3186 O O . PHE A 1 405 ? -15.156 10.926 -26.078 1.00 95.25 405 PHE A O 1
ATOM 3193 N N . VAL A 1 406 ? -14.243 12.268 -27.653 1.00 95.69 406 VAL A N 1
ATOM 3194 C CA . VAL A 1 406 ? -13.604 13.245 -26.772 1.00 95.69 406 VAL A CA 1
ATOM 3195 C C . VAL A 1 406 ? -13.982 14.673 -27.164 1.00 95.69 406 VAL A C 1
ATOM 3197 O O . VAL A 1 406 ? -14.376 14.928 -28.301 1.00 95.69 406 VAL A O 1
ATOM 3200 N N . SER A 1 407 ? -13.812 15.628 -26.254 1.00 95.00 407 SER A N 1
ATOM 3201 C CA . SER A 1 407 ? -13.911 17.059 -26.561 1.00 95.00 407 SER A CA 1
ATOM 3202 C C . SER A 1 407 ? -12.855 17.871 -25.825 1.00 95.00 407 SER A C 1
ATOM 3204 O O . SER A 1 407 ? -12.526 17.546 -24.689 1.00 95.00 407 SER A O 1
ATOM 3206 N N . GLY A 1 408 ? -12.412 18.973 -26.411 1.00 93.50 408 GLY A N 1
ATOM 3207 C CA . GLY A 1 408 ? -11.517 19.934 -25.770 1.00 93.50 408 GLY A CA 1
ATOM 3208 C C . GLY A 1 408 ? -11.700 21.329 -26.356 1.00 93.50 408 GLY A C 1
ATOM 3209 O O . GLY A 1 408 ? -12.738 21.633 -26.952 1.00 93.50 408 GLY A O 1
ATOM 3210 N N . GLU A 1 409 ? -10.708 22.198 -26.177 1.00 92.38 409 GLU A N 1
ATOM 3211 C CA . GLU A 1 409 ? -10.782 23.576 -26.665 1.00 92.38 409 GLU A CA 1
ATOM 3212 C C . GLU A 1 409 ? -10.842 23.618 -28.203 1.00 92.38 409 GLU A C 1
ATOM 3214 O O . GLU A 1 409 ? -9.853 23.391 -28.897 1.00 92.38 409 GLU A O 1
ATOM 3219 N N . GLY A 1 410 ? -12.030 23.909 -28.741 1.00 89.69 410 GLY A N 1
ATOM 3220 C CA . GLY A 1 410 ? -12.250 24.039 -30.182 1.00 89.69 410 GLY A CA 1
ATOM 3221 C C . GLY A 1 410 ? -12.413 22.717 -30.934 1.00 89.69 410 GLY A C 1
ATOM 3222 O O . GLY A 1 410 ? -12.295 22.715 -32.155 1.00 89.69 410 GLY A O 1
ATOM 3223 N N . PHE A 1 411 ? -12.691 21.592 -30.268 1.00 95.69 411 PHE A N 1
ATOM 3224 C CA . PHE A 1 411 ? -12.938 20.323 -30.963 1.00 95.69 411 PHE A CA 1
ATOM 3225 C C . PHE A 1 411 ? -13.838 19.354 -30.187 1.00 95.69 411 PHE A C 1
ATOM 3227 O O . PHE A 1 411 ? -13.872 19.348 -28.956 1.00 95.69 411 PHE A O 1
ATOM 3234 N N . ALA A 1 412 ? -14.517 18.477 -30.925 1.00 93.62 412 ALA A N 1
ATOM 3235 C CA . ALA A 1 412 ? -15.201 17.295 -30.414 1.00 93.62 412 ALA A CA 1
ATOM 3236 C C . ALA A 1 412 ? -15.135 16.167 -31.459 1.00 93.62 412 ALA A C 1
ATOM 3238 O O . ALA A 1 412 ? -15.690 16.290 -32.550 1.00 93.62 412 ALA A O 1
ATOM 3239 N N . LEU A 1 413 ? -14.384 15.104 -31.172 1.00 95.38 413 LEU A N 1
ATOM 3240 C CA . LEU A 1 413 ? -13.866 14.166 -32.175 1.00 95.38 413 LEU A CA 1
ATOM 3241 C C . LEU A 1 413 ? -13.730 12.753 -31.618 1.00 95.38 413 LEU A C 1
ATOM 3243 O O . LEU A 1 413 ? -13.838 12.525 -30.418 1.00 95.38 413 LEU A O 1
ATOM 3247 N N . PHE A 1 414 ? -13.444 11.809 -32.502 1.00 94.44 414 PHE A N 1
ATOM 3248 C CA . PHE A 1 414 ? -13.058 10.450 -32.171 1.00 94.44 414 PHE A CA 1
ATOM 3249 C C . PHE A 1 414 ? -11.542 10.273 -32.227 1.00 94.44 414 PHE A C 1
ATOM 3251 O O . PHE A 1 414 ? -10.901 10.776 -33.147 1.00 94.44 414 PHE A O 1
ATOM 3258 N N . LEU A 1 415 ? -10.976 9.539 -31.271 1.00 94.44 415 LEU A N 1
ATOM 3259 C CA . LEU A 1 415 ? -9.570 9.127 -31.268 1.00 94.44 415 LEU A CA 1
ATOM 3260 C C . LEU A 1 415 ? -9.382 7.792 -30.537 1.00 94.44 415 LEU A C 1
ATOM 3262 O O . LEU A 1 415 ? -10.260 7.354 -29.793 1.00 94.44 415 LEU A O 1
ATOM 3266 N N . ASP A 1 416 ? -8.240 7.146 -30.751 1.00 91.00 416 ASP A N 1
ATOM 3267 C CA . ASP A 1 416 ? -7.892 5.866 -30.126 1.00 91.00 416 ASP A CA 1
ATOM 3268 C C . ASP A 1 416 ? -7.190 6.092 -28.778 1.00 91.00 416 ASP A C 1
ATOM 3270 O O . ASP A 1 416 ? -6.196 6.822 -28.691 1.00 91.00 416 ASP A O 1
ATOM 3274 N N . ARG A 1 417 ? -7.698 5.442 -27.724 1.00 91.81 417 ARG A N 1
ATOM 3275 C CA . ARG A 1 417 ? -7.198 5.541 -26.344 1.00 91.81 417 ARG A CA 1
ATOM 3276 C C . ARG A 1 417 ? -5.696 5.297 -26.218 1.00 91.81 417 ARG A C 1
ATOM 3278 O O . ARG A 1 417 ? -5.058 5.930 -25.377 1.00 91.81 417 ARG A O 1
ATOM 3285 N N . ARG A 1 418 ? -5.117 4.401 -27.021 1.00 86.75 418 ARG A N 1
ATOM 3286 C CA . ARG A 1 418 ? -3.701 4.002 -26.910 1.00 86.75 418 ARG A CA 1
ATOM 3287 C C . ARG A 1 418 ? -2.735 5.164 -27.142 1.00 86.75 418 ARG A C 1
ATOM 3289 O O . ARG A 1 418 ? -1.614 5.131 -26.646 1.00 86.75 418 ARG A O 1
ATOM 3296 N N . TRP A 1 419 ? -3.186 6.213 -27.827 1.00 89.38 419 TRP A N 1
ATOM 3297 C CA . TRP A 1 419 ? -2.417 7.430 -28.083 1.00 89.38 419 TRP A CA 1
ATOM 3298 C C . TRP A 1 419 ? -2.727 8.540 -27.077 1.00 89.38 419 TRP A C 1
ATOM 3300 O O . TRP A 1 419 ? -2.707 9.719 -27.419 1.00 89.38 419 TRP A O 1
ATOM 3310 N N . THR A 1 420 ? -3.049 8.182 -25.833 1.00 91.94 420 THR A N 1
ATOM 3311 C CA . THR A 1 420 ? -3.439 9.137 -24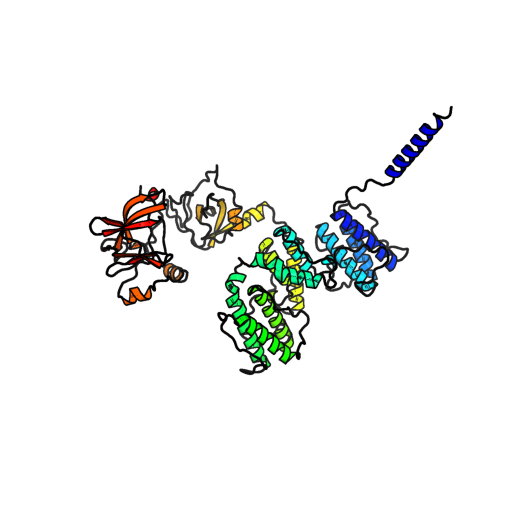.789 1.00 91.94 420 THR A CA 1
ATOM 3312 C C . THR A 1 420 ? -2.914 8.722 -23.419 1.00 91.94 420 THR A C 1
ATOM 3314 O O . THR A 1 420 ? -2.383 7.624 -23.252 1.00 91.94 420 THR A O 1
ATOM 3317 N N . THR A 1 421 ? -3.064 9.595 -22.425 1.00 88.50 421 THR A N 1
ATOM 3318 C CA . THR A 1 421 ? -2.807 9.265 -21.015 1.00 88.50 421 THR A CA 1
ATOM 3319 C C . THR A 1 421 ? -4.002 8.614 -20.304 1.00 88.50 421 THR A C 1
ATOM 3321 O O . THR A 1 421 ? -3.878 8.259 -19.134 1.00 88.50 421 THR A O 1
ATOM 3324 N N . LEU A 1 422 ? -5.148 8.419 -20.977 1.00 87.31 422 LEU A N 1
ATOM 3325 C CA . LEU A 1 422 ? -6.347 7.843 -20.359 1.00 87.31 422 LEU A CA 1
ATOM 3326 C C . LEU A 1 422 ? -6.139 6.352 -20.046 1.00 87.31 422 LEU A C 1
ATOM 3328 O O . LEU A 1 422 ? -5.870 5.541 -20.940 1.00 87.31 422 LEU A O 1
ATOM 3332 N N . SER A 1 423 ? -6.304 5.976 -18.776 1.00 86.75 423 SER A N 1
ATOM 3333 C CA . SER A 1 423 ? -6.121 4.589 -18.344 1.00 86.75 423 SER A CA 1
ATOM 3334 C C . SER A 1 423 ? -7.182 3.658 -18.940 1.00 86.75 423 SER A C 1
ATOM 3336 O O . SER A 1 423 ? -8.319 4.047 -19.223 1.00 86.75 423 SER A O 1
ATOM 3338 N N . GLU A 1 424 ? -6.821 2.387 -19.123 1.00 81.44 424 GLU A N 1
ATOM 3339 C CA . GLU A 1 424 ? -7.739 1.386 -19.671 1.00 81.44 424 GLU A CA 1
ATOM 3340 C C . GLU A 1 424 ? -8.965 1.165 -18.775 1.00 81.44 424 GLU A C 1
ATOM 3342 O O . GLU A 1 424 ? -10.075 1.007 -19.280 1.00 81.44 424 GLU A O 1
ATOM 3347 N N . ASN A 1 425 ? -8.784 1.203 -17.452 1.00 76.00 425 ASN A N 1
ATOM 3348 C CA . ASN A 1 425 ? -9.880 1.049 -16.498 1.00 76.00 425 ASN A CA 1
ATOM 3349 C C . ASN A 1 425 ? -10.920 2.168 -16.670 1.00 76.00 425 ASN A C 1
ATOM 3351 O O . ASN A 1 425 ? -12.108 1.896 -16.842 1.00 76.00 425 ASN A O 1
ATOM 3355 N N . VAL A 1 426 ? -10.469 3.426 -16.734 1.00 79.81 426 VAL A N 1
ATOM 3356 C CA . VAL A 1 426 ? -11.361 4.567 -16.975 1.00 79.81 426 VAL A CA 1
ATOM 3357 C C . VAL A 1 426 ? -12.062 4.434 -18.324 1.00 79.81 426 VAL A C 1
ATOM 3359 O O . VAL A 1 426 ? -13.283 4.569 -18.392 1.00 79.81 426 VAL A O 1
ATOM 3362 N N . PHE A 1 427 ? -11.325 4.096 -19.387 1.00 86.19 427 PHE A N 1
ATOM 3363 C CA . PHE A 1 427 ? -11.915 3.887 -20.707 1.00 86.19 427 PHE A CA 1
ATOM 3364 C C . PHE A 1 427 ? -13.001 2.810 -20.699 1.00 86.19 427 PHE A C 1
ATOM 3366 O O . PHE A 1 427 ? -14.073 3.037 -21.249 1.00 86.19 427 PHE A O 1
ATOM 3373 N N . ARG A 1 428 ? -12.771 1.652 -20.065 1.00 79.62 428 ARG A N 1
ATOM 3374 C CA . ARG A 1 428 ? -13.757 0.556 -20.009 1.00 79.62 428 ARG A CA 1
ATOM 3375 C C . ARG A 1 428 ? -15.029 0.947 -19.253 1.00 79.62 428 ARG A C 1
ATOM 3377 O O . ARG A 1 428 ? -16.101 0.428 -19.581 1.00 79.62 428 ARG A O 1
ATOM 3384 N N . ASN A 1 429 ? -14.917 1.894 -18.324 1.00 79.50 429 ASN A N 1
ATOM 3385 C CA . ASN A 1 429 ? -16.029 2.453 -17.560 1.00 79.50 429 ASN A CA 1
ATOM 3386 C C . ASN A 1 429 ? -16.758 3.605 -18.278 1.00 79.50 429 ASN A C 1
ATOM 3388 O O . ASN A 1 429 ? -17.805 4.043 -17.798 1.00 79.50 429 ASN A O 1
ATOM 3392 N N . LEU A 1 430 ? -16.273 4.072 -19.439 1.00 80.94 430 LEU A N 1
ATOM 3393 C CA . LEU A 1 430 ? -16.991 5.067 -20.238 1.00 80.94 430 LEU A CA 1
ATOM 3394 C C . LEU A 1 430 ? -18.352 4.525 -20.708 1.00 80.94 430 LEU A C 1
ATOM 3396 O O . LEU A 1 430 ? -18.457 3.356 -21.109 1.00 80.94 430 LEU A O 1
ATOM 3400 N N . PRO A 1 431 ? -19.392 5.379 -20.754 1.00 82.06 431 PRO A N 1
ATOM 3401 C CA . PRO A 1 431 ? -20.657 5.024 -21.378 1.00 82.06 431 PRO A CA 1
ATOM 3402 C C . PRO A 1 431 ? -20.476 4.624 -22.851 1.00 82.06 431 PRO A C 1
ATOM 3404 O O . PRO A 1 431 ? -19.662 5.193 -23.580 1.00 82.06 431 PRO A O 1
ATOM 3407 N N . SER A 1 432 ? -21.267 3.651 -23.306 1.00 82.06 432 SER A N 1
ATOM 3408 C CA . SER A 1 432 ? -21.280 3.221 -24.710 1.00 82.06 432 SER A CA 1
ATOM 3409 C C . SER A 1 432 ? -21.880 4.295 -25.624 1.00 82.06 432 SER A C 1
ATOM 3411 O O . SER A 1 432 ? -22.784 5.037 -25.229 1.00 82.06 432 SER A O 1
ATOM 3413 N N . LEU A 1 433 ? -21.414 4.330 -26.874 1.00 81.31 433 LEU A N 1
ATOM 3414 C CA . LEU A 1 433 ? -21.983 5.151 -27.944 1.00 81.31 433 LEU A CA 1
ATOM 3415 C C . LEU A 1 433 ? -23.346 4.645 -28.460 1.00 81.31 433 LEU A C 1
ATOM 3417 O O . LEU A 1 433 ? -23.984 5.305 -29.280 1.00 81.31 433 LEU A O 1
ATOM 3421 N N . GLU A 1 434 ? -23.804 3.473 -28.014 1.00 78.38 434 GLU A N 1
ATOM 3422 C CA . GLU A 1 434 ? -25.048 2.859 -28.482 1.00 78.38 434 GLU A CA 1
ATOM 3423 C C . GLU A 1 434 ? -26.266 3.773 -28.249 1.00 78.38 434 GLU A C 1
ATOM 3425 O O . GLU A 1 434 ? -26.543 4.232 -27.140 1.00 78.38 434 GLU A O 1
ATOM 3430 N N . GLY A 1 435 ? -26.994 4.075 -29.328 1.00 71.38 435 GLY A N 1
ATOM 3431 C CA . GLY A 1 435 ? -28.155 4.968 -29.289 1.00 71.38 435 GLY A CA 1
ATOM 3432 C C . GLY A 1 435 ? -27.823 6.458 -29.132 1.00 71.38 435 GLY A C 1
ATOM 3433 O O . GLY A 1 435 ? -28.746 7.269 -29.037 1.00 71.38 435 GLY A O 1
ATOM 3434 N N . ARG A 1 436 ? -26.539 6.848 -29.143 1.00 77.62 436 ARG A N 1
ATOM 3435 C CA . ARG A 1 436 ? -26.091 8.246 -29.068 1.00 77.62 436 ARG A CA 1
ATOM 3436 C C . ARG A 1 436 ? -25.341 8.645 -30.340 1.00 77.62 436 ARG A C 1
ATOM 3438 O O . ARG A 1 436 ? -24.524 7.899 -30.860 1.00 77.62 436 ARG A O 1
ATOM 3445 N N . LYS A 1 437 ? -25.619 9.849 -30.844 1.00 80.38 437 LYS A N 1
ATOM 3446 C CA . LYS A 1 437 ? -24.894 10.464 -31.967 1.00 80.38 437 LYS A CA 1
ATOM 3447 C C . LYS A 1 437 ? -24.327 11.804 -31.502 1.00 80.38 437 LYS A C 1
ATOM 3449 O O . LYS A 1 437 ? -25.046 12.801 -31.577 1.00 80.38 437 LYS A O 1
ATOM 3454 N N . PRO A 1 438 ? -23.117 11.819 -30.921 1.00 82.44 438 PRO A N 1
ATOM 3455 C CA . PRO A 1 438 ? -22.510 13.060 -30.470 1.00 82.44 438 PRO A CA 1
ATOM 3456 C C . PRO A 1 438 ? -22.214 13.981 -31.661 1.00 82.44 438 PRO A C 1
ATOM 3458 O O . PRO A 1 438 ? -21.967 13.512 -32.771 1.00 82.44 438 PRO A O 1
ATOM 3461 N N . LEU A 1 439 ? -22.277 15.294 -31.433 1.00 87.88 439 LEU A N 1
ATOM 3462 C CA . LEU A 1 439 ? -21.926 16.287 -32.446 1.00 87.88 439 LEU A CA 1
ATOM 3463 C C . LEU A 1 439 ? -20.402 16.346 -32.575 1.00 87.88 439 LEU A C 1
ATOM 3465 O O . LEU A 1 439 ? -19.726 16.576 -31.573 1.00 87.88 439 LEU A O 1
ATOM 3469 N N . THR A 1 440 ? -19.883 16.163 -33.787 1.00 90.00 440 THR A N 1
ATOM 3470 C CA . THR A 1 440 ? -18.443 16.178 -34.060 1.00 90.00 440 THR A CA 1
ATOM 3471 C C . THR A 1 440 ? -18.044 17.429 -34.841 1.00 90.00 440 THR A C 1
ATOM 3473 O O . THR A 1 440 ? -18.780 17.883 -35.719 1.00 90.00 440 THR A O 1
ATOM 3476 N N . PHE A 1 441 ? -16.909 18.030 -34.481 1.00 91.25 441 PHE A N 1
ATOM 3477 C CA . PHE A 1 441 ? -16.322 19.204 -35.138 1.00 91.25 441 PHE A CA 1
ATOM 3478 C C . PHE A 1 441 ? -14.840 19.363 -34.753 1.00 91.25 441 PHE A C 1
ATOM 3480 O O . PHE A 1 441 ? -14.401 18.855 -33.723 1.00 91.25 441 PHE A O 1
ATOM 3487 N N . CYS A 1 442 ? -14.065 20.090 -35.559 1.00 92.19 442 CYS A N 1
ATOM 3488 C CA . CYS A 1 442 ? -12.668 20.433 -35.272 1.00 92.19 442 CYS A CA 1
ATOM 3489 C C . CYS A 1 442 ? -12.391 21.843 -35.808 1.00 92.19 442 CYS A C 1
ATOM 3491 O O . CYS A 1 442 ? -12.180 22.016 -37.007 1.00 92.19 442 CYS A O 1
ATOM 3493 N N . ASP A 1 443 ? -12.390 22.827 -34.915 1.00 90.00 443 ASP A N 1
ATOM 3494 C CA . ASP A 1 443 ? -12.076 24.233 -35.197 1.00 90.00 443 ASP A CA 1
ATOM 3495 C C . ASP A 1 443 ? -10.742 24.669 -34.557 1.00 90.00 443 ASP A C 1
ATOM 3497 O O . ASP A 1 443 ? -10.324 25.822 -34.688 1.00 90.00 443 ASP A O 1
ATOM 3501 N N . ALA A 1 444 ? -10.067 23.761 -33.846 1.00 88.06 444 ALA A N 1
ATOM 3502 C CA . ALA A 1 444 ? -8.747 23.996 -33.283 1.00 88.06 444 ALA A CA 1
ATOM 3503 C C . ALA A 1 444 ? -7.706 24.279 -34.383 1.00 88.06 444 ALA A C 1
ATOM 3505 O O . ALA A 1 444 ? -7.819 23.852 -35.530 1.00 88.06 444 ALA A O 1
ATOM 3506 N N . ASN A 1 445 ? -6.645 25.001 -34.029 1.00 85.31 445 ASN A N 1
ATOM 3507 C CA . ASN A 1 445 ? -5.633 25.469 -34.986 1.00 85.31 445 ASN A CA 1
ATOM 3508 C C . ASN A 1 445 ? -4.819 24.350 -35.671 1.00 85.31 445 ASN A C 1
ATOM 3510 O O . ASN A 1 445 ? -4.160 24.613 -36.674 1.00 85.31 445 ASN A O 1
ATOM 3514 N N . TRP A 1 446 ? -4.852 23.130 -35.132 1.00 84.00 446 TRP A N 1
ATOM 3515 C CA . TRP A 1 446 ? -4.219 21.930 -35.684 1.00 84.00 446 TRP A CA 1
ATOM 3516 C C . TRP A 1 446 ? -5.166 21.099 -36.565 1.00 84.00 446 TRP A C 1
ATOM 3518 O O . TRP A 1 446 ? -4.739 20.112 -37.170 1.00 84.00 446 TRP A O 1
ATOM 3528 N N . CYS A 1 447 ? -6.440 21.490 -36.650 1.00 86.31 447 CYS A N 1
ATOM 3529 C CA . CYS A 1 447 ? -7.427 20.838 -37.495 1.00 86.31 447 CYS A CA 1
ATOM 3530 C C . CYS A 1 447 ? -7.132 21.114 -38.973 1.00 86.31 447 CYS A C 1
ATOM 3532 O O . CYS A 1 447 ? -6.997 22.262 -39.394 1.00 86.31 447 CYS A O 1
ATOM 3534 N N . ASN A 1 448 ? -7.088 20.058 -39.782 1.00 75.19 448 ASN A N 1
ATOM 3535 C CA . ASN A 1 448 ? -6.773 20.133 -41.211 1.00 75.19 448 ASN A CA 1
ATOM 3536 C C . ASN A 1 448 ? -8.024 20.065 -42.115 1.00 75.19 448 ASN A C 1
ATOM 3538 O O . ASN A 1 448 ? -7.897 20.105 -43.339 1.00 75.19 448 ASN A O 1
ATOM 3542 N N . GLY A 1 449 ? -9.225 20.009 -41.519 1.00 61.53 449 GLY A N 1
ATOM 3543 C CA . GLY A 1 449 ? -10.501 19.769 -42.210 1.00 61.53 449 GLY A CA 1
ATOM 3544 C C . GLY A 1 449 ? -10.727 18.284 -42.540 1.00 61.53 449 GLY A C 1
ATOM 3545 O O . GLY A 1 449 ? -9.771 17.513 -42.482 1.00 61.53 449 GLY A O 1
ATOM 3546 N N . PRO A 1 450 ? -11.968 17.867 -42.871 1.00 56.53 450 PRO A N 1
ATOM 3547 C CA . PRO A 1 450 ? -12.263 16.470 -43.174 1.00 56.53 450 PRO A CA 1
ATOM 3548 C C . PRO A 1 450 ? -11.556 16.048 -44.461 1.00 56.53 450 PRO A C 1
ATOM 3550 O O . PRO A 1 450 ? -11.770 16.627 -45.530 1.00 56.53 450 PRO A O 1
ATOM 3553 N N . GLY A 1 451 ? -10.710 15.032 -44.352 1.00 54.50 451 GLY A N 1
ATOM 3554 C CA . GLY A 1 451 ? -10.006 14.416 -45.469 1.00 54.50 451 GLY A CA 1
ATOM 3555 C C . GLY A 1 451 ? -9.724 12.940 -45.192 1.00 54.50 451 GLY A C 1
ATOM 3556 O O . GLY A 1 451 ? -9.958 12.473 -44.078 1.00 54.50 451 GLY A O 1
ATOM 3557 N N . PRO A 1 452 ? -9.222 12.179 -46.177 1.00 48.94 452 PRO A N 1
ATOM 3558 C CA . PRO A 1 452 ? -8.696 10.848 -45.894 1.00 48.94 452 PRO A CA 1
ATOM 3559 C C . PRO A 1 452 ? -7.546 10.971 -44.885 1.00 48.94 452 PRO A C 1
ATOM 3561 O O . PRO A 1 452 ? -6.790 11.947 -44.938 1.00 48.94 452 PRO A O 1
ATOM 3564 N N . THR A 1 453 ? -7.397 10.001 -43.976 1.00 45.75 453 THR A N 1
ATOM 3565 C CA . THR A 1 453 ? -6.244 9.949 -43.066 1.00 45.75 453 THR A CA 1
ATOM 3566 C C . THR A 1 453 ? -4.967 10.134 -43.881 1.00 45.75 453 THR A C 1
ATOM 3568 O O . THR A 1 453 ? -4.756 9.375 -44.831 1.00 45.75 453 THR A O 1
ATOM 3571 N N . PRO A 1 454 ? -4.129 11.143 -43.585 1.00 42.62 454 PRO A N 1
ATOM 3572 C CA . PRO A 1 454 ? -2.923 11.377 -44.338 1.00 42.62 454 PRO A CA 1
ATOM 3573 C C . PRO A 1 454 ? -2.061 10.135 -44.183 1.00 42.62 454 PRO A C 1
ATOM 3575 O O . PRO A 1 454 ? -1.631 9.784 -43.085 1.00 42.62 454 PRO A O 1
ATOM 3578 N N . THR A 1 455 ? -1.797 9.477 -45.306 1.00 42.66 455 THR A N 1
ATOM 3579 C CA . THR A 1 455 ? -0.588 8.681 -45.479 1.00 42.66 455 THR A CA 1
ATOM 3580 C C . THR A 1 455 ? 0.560 9.569 -44.998 1.00 42.66 455 THR A C 1
ATOM 3582 O O . THR A 1 455 ? 0.678 10.674 -45.531 1.00 42.66 455 THR A O 1
ATOM 3585 N N . PRO A 1 456 ? 1.353 9.192 -43.975 1.00 39.25 456 PRO A N 1
ATOM 3586 C CA . PRO A 1 456 ? 2.387 10.068 -43.438 1.00 39.25 456 PRO A CA 1
ATOM 3587 C C . PRO A 1 456 ? 3.406 10.401 -44.532 1.00 39.25 456 PRO A C 1
ATOM 3589 O O . PRO A 1 456 ? 4.332 9.643 -44.809 1.00 39.25 456 PRO A O 1
ATOM 3592 N N . THR A 1 457 ? 3.204 11.528 -45.201 1.00 39.22 457 THR A N 1
ATOM 3593 C CA . THR A 1 457 ? 4.128 12.117 -46.157 1.00 39.22 457 THR A CA 1
ATOM 3594 C C . THR A 1 457 ? 4.849 13.249 -45.449 1.00 39.22 457 THR A C 1
ATOM 3596 O O . THR A 1 457 ? 4.235 14.275 -45.164 1.00 39.22 457 THR A O 1
ATOM 3599 N N . GLY A 1 458 ? 6.148 13.078 -45.205 1.00 31.30 458 GLY A N 1
ATOM 3600 C CA . GLY A 1 458 ? 7.062 14.190 -44.942 1.00 31.30 458 GLY A CA 1
ATOM 3601 C C . GLY A 1 458 ? 7.781 14.142 -43.598 1.00 31.30 458 GLY A C 1
ATOM 3602 O O . GLY A 1 458 ? 7.261 14.599 -42.589 1.00 31.30 458 GLY A O 1
ATOM 3603 N N . ASP A 1 459 ? 9.002 13.608 -43.644 1.00 43.41 459 ASP A N 1
ATOM 3604 C CA . ASP A 1 459 ? 10.223 14.087 -42.986 1.00 43.41 459 ASP A CA 1
ATOM 3605 C C . ASP A 1 459 ? 10.067 14.840 -41.651 1.00 43.41 459 ASP A C 1
ATOM 3607 O O . ASP A 1 459 ? 9.908 16.061 -41.602 1.00 43.41 459 ASP A O 1
ATOM 3611 N N . GLY A 1 460 ? 10.236 14.111 -40.545 1.00 38.41 460 GLY A N 1
ATOM 3612 C CA . GLY A 1 460 ? 10.390 14.702 -39.220 1.00 38.41 460 GLY A CA 1
ATOM 3613 C C . GLY A 1 460 ? 10.975 13.737 -38.178 1.00 38.41 460 GLY A C 1
ATOM 3614 O O . GLY A 1 460 ? 11.010 12.526 -38.407 1.00 38.41 460 GLY A O 1
ATOM 3615 N N . PRO A 1 461 ? 11.409 14.254 -37.009 1.00 36.50 461 PRO A N 1
ATOM 3616 C CA . PRO A 1 461 ? 12.154 13.517 -35.972 1.00 36.50 461 PRO A CA 1
ATOM 3617 C C . PRO A 1 461 ? 11.412 12.322 -35.348 1.00 36.50 461 PRO A C 1
ATOM 3619 O O . PRO A 1 461 ? 12.008 11.556 -34.597 1.00 36.50 461 PRO A O 1
ATOM 3622 N N . LEU A 1 462 ? 10.126 12.140 -35.668 1.00 40.47 462 LEU A N 1
ATOM 3623 C CA . LEU A 1 462 ? 9.291 11.038 -35.189 1.00 40.47 462 LEU A CA 1
ATOM 3624 C C . LEU A 1 462 ? 9.743 9.658 -35.700 1.00 40.47 462 LEU A C 1
ATOM 3626 O O . LEU A 1 462 ? 9.506 8.659 -35.030 1.00 40.47 462 LEU A O 1
ATOM 3630 N N . VAL A 1 463 ? 10.418 9.586 -36.855 1.00 45.47 463 VAL A N 1
ATOM 3631 C CA . VAL A 1 463 ? 10.894 8.309 -37.428 1.00 45.47 463 VAL A CA 1
ATOM 3632 C C . VAL A 1 463 ? 12.009 7.679 -36.582 1.00 45.47 463 VAL A C 1
ATOM 3634 O O . VAL A 1 463 ? 12.082 6.458 -36.504 1.00 45.47 463 VAL A O 1
ATOM 3637 N N . LEU A 1 464 ? 12.822 8.485 -35.888 1.00 42.56 464 LEU A N 1
ATOM 3638 C CA . LEU A 1 464 ? 13.868 7.985 -34.983 1.00 42.56 464 LEU A CA 1
ATOM 3639 C C . LEU A 1 464 ? 13.292 7.401 -33.680 1.00 42.56 464 LEU A C 1
ATOM 3641 O O . LEU A 1 464 ? 13.848 6.452 -33.140 1.00 42.56 464 LEU A O 1
ATOM 3645 N N . LEU A 1 465 ? 12.148 7.913 -33.216 1.00 40.72 465 LEU A N 1
ATOM 3646 C CA . LEU A 1 465 ? 11.446 7.403 -32.029 1.00 40.72 465 LEU A CA 1
ATOM 3647 C C . LEU A 1 465 ? 10.582 6.166 -32.337 1.00 40.72 465 LEU A C 1
ATOM 3649 O O . LEU A 1 465 ? 10.453 5.270 -31.506 1.00 40.72 465 LEU A O 1
ATOM 3653 N N . LEU A 1 466 ? 10.028 6.069 -33.550 1.00 41.69 466 LEU A N 1
ATOM 3654 C CA . LEU A 1 466 ? 9.297 4.879 -34.008 1.00 41.69 466 LEU A CA 1
ATOM 3655 C C . LEU A 1 466 ? 10.225 3.704 -34.373 1.00 41.69 466 LEU A C 1
ATOM 3657 O O . LEU A 1 466 ? 9.782 2.557 -34.333 1.00 41.69 466 LEU A O 1
ATOM 3661 N N . SER A 1 467 ? 11.510 3.948 -34.668 1.00 44.12 467 SER A N 1
ATOM 3662 C CA . SER A 1 467 ? 12.490 2.871 -34.883 1.00 44.12 467 SER A CA 1
ATOM 3663 C C . SER A 1 467 ? 12.971 2.183 -33.599 1.00 44.12 467 SER A C 1
ATOM 3665 O O . SER A 1 467 ? 13.442 1.054 -33.683 1.00 44.12 467 SER A O 1
ATOM 3667 N N . GLU A 1 468 ? 12.826 2.805 -32.423 1.00 39.28 468 GLU A N 1
ATOM 3668 C CA . GLU A 1 468 ? 13.275 2.231 -31.138 1.00 39.28 468 GLU A CA 1
ATOM 3669 C C . GLU A 1 468 ? 12.228 1.333 -30.449 1.00 39.28 468 GLU A C 1
ATOM 3671 O O . GLU A 1 468 ? 12.530 0.707 -29.438 1.00 39.28 468 GLU A O 1
ATOM 3676 N N . SER A 1 469 ? 11.006 1.223 -30.987 1.00 34.31 469 SER A N 1
ATOM 3677 C CA . SER A 1 469 ? 9.886 0.535 -30.313 1.00 34.31 469 SER A CA 1
ATOM 3678 C C . SER A 1 469 ? 9.281 -0.650 -31.076 1.00 34.31 469 SER A C 1
ATOM 3680 O O . SER A 1 469 ? 8.185 -1.100 -30.743 1.00 34.31 469 SER A O 1
ATOM 3682 N N . THR A 1 470 ? 9.976 -1.214 -32.071 1.00 42.59 470 THR A N 1
ATOM 3683 C CA . THR A 1 470 ? 9.486 -2.407 -32.790 1.00 42.59 470 THR A CA 1
ATOM 3684 C C . THR A 1 470 ? 10.302 -3.660 -32.449 1.00 42.59 470 THR A C 1
ATOM 3686 O O . THR A 1 470 ? 11.528 -3.614 -32.512 1.00 42.59 470 THR A O 1
ATOM 3689 N N . PRO A 1 471 ? 9.660 -4.790 -32.086 1.00 33.56 471 PRO A N 1
ATOM 3690 C CA . PRO A 1 471 ? 10.371 -6.026 -31.773 1.00 33.56 471 PRO A CA 1
ATOM 3691 C C . PRO A 1 471 ? 11.102 -6.593 -33.002 1.00 33.56 471 PRO A C 1
ATOM 3693 O O . PRO A 1 471 ? 10.619 -6.518 -34.136 1.00 33.56 471 PRO A O 1
ATOM 3696 N N . GLU A 1 472 ? 12.279 -7.166 -32.754 1.00 40.00 472 GLU A N 1
ATOM 3697 C CA . GLU A 1 472 ? 13.168 -7.775 -33.749 1.00 40.00 472 GLU A CA 1
ATOM 3698 C C . GLU A 1 472 ? 12.493 -8.955 -34.490 1.00 40.00 472 GLU A C 1
ATOM 3700 O O . GLU A 1 472 ? 12.056 -9.918 -33.852 1.00 40.00 472 GLU A O 1
ATOM 3705 N N . PRO A 1 473 ? 12.401 -8.927 -35.834 1.00 39.25 473 PRO A N 1
ATOM 3706 C CA . PRO A 1 473 ? 11.885 -10.042 -36.620 1.00 39.25 473 PRO A CA 1
ATOM 3707 C C . PRO A 1 473 ? 12.899 -11.196 -36.714 1.00 39.25 473 PRO A C 1
ATOM 3709 O O . PRO A 1 473 ? 14.095 -10.991 -36.883 1.00 39.25 473 PRO A O 1
ATOM 3712 N N . THR A 1 474 ? 12.407 -12.438 -36.716 1.00 48.84 474 THR A N 1
ATOM 3713 C CA . THR A 1 474 ? 13.190 -13.694 -36.822 1.00 48.84 474 THR A CA 1
ATOM 3714 C C . THR A 1 474 ? 13.980 -13.871 -38.127 1.00 48.84 474 THR A C 1
ATOM 3716 O O . THR A 1 474 ? 14.798 -14.785 -38.227 1.00 48.84 474 THR A O 1
ATOM 3719 N N . ARG A 1 475 ? 13.767 -13.011 -39.128 1.00 58.56 475 ARG A N 1
ATOM 3720 C CA . ARG A 1 475 ? 14.640 -12.873 -40.296 1.00 58.56 475 ARG A CA 1
ATOM 3721 C C . ARG A 1 475 ? 15.306 -11.506 -40.209 1.00 58.56 475 ARG A C 1
ATOM 3723 O O . ARG A 1 475 ? 14.622 -10.489 -40.315 1.00 58.56 475 ARG A O 1
ATOM 3730 N N . SER A 1 476 ? 16.616 -11.527 -39.986 1.00 61.75 476 SER A N 1
ATOM 3731 C CA . SER A 1 476 ? 17.445 -10.346 -39.768 1.00 61.75 476 SER A CA 1
ATOM 3732 C C . SER A 1 476 ? 17.313 -9.370 -40.943 1.00 61.75 476 SER A C 1
ATOM 3734 O O . SER A 1 476 ? 17.430 -9.738 -42.114 1.00 61.75 476 SER A O 1
ATOM 3736 N N . VAL A 1 477 ? 17.027 -8.112 -40.616 1.00 63.06 477 VAL A N 1
ATOM 3737 C CA . VAL A 1 477 ? 17.017 -6.992 -41.568 1.00 63.06 477 VAL A CA 1
ATOM 3738 C C . VAL A 1 477 ? 18.425 -6.747 -42.109 1.00 63.06 477 VAL A C 1
ATOM 3740 O O . VAL A 1 477 ? 18.575 -6.378 -43.278 1.00 63.06 477 VAL A O 1
ATOM 3743 N N . ASP A 1 478 ? 19.433 -7.029 -41.285 1.00 65.06 478 ASP A N 1
ATOM 3744 C CA . ASP A 1 478 ? 20.846 -6.890 -41.617 1.00 65.06 478 ASP A CA 1
ATOM 3745 C C . ASP A 1 478 ? 21.227 -7.832 -42.770 1.00 65.06 478 ASP A C 1
ATOM 3747 O O . ASP A 1 478 ? 21.897 -7.408 -43.706 1.00 65.06 478 ASP A O 1
ATOM 3751 N N . ASP A 1 479 ? 20.666 -9.049 -42.825 1.00 71.81 479 ASP A N 1
ATOM 3752 C CA . ASP A 1 479 ? 20.937 -10.014 -43.904 1.00 71.81 479 ASP A CA 1
ATOM 3753 C C . ASP A 1 479 ? 20.476 -9.516 -45.288 1.00 71.81 479 ASP A C 1
ATOM 3755 O O . ASP A 1 479 ? 21.053 -9.882 -46.316 1.00 71.81 479 ASP A O 1
ATOM 3759 N N . LEU A 1 480 ? 19.403 -8.718 -45.347 1.00 74.44 480 LEU A N 1
ATOM 3760 C CA . LEU A 1 480 ? 18.868 -8.164 -46.599 1.00 74.44 480 LEU A CA 1
ATOM 3761 C C . LEU A 1 480 ? 19.608 -6.892 -47.022 1.00 74.44 480 LEU A C 1
ATOM 3763 O O . LEU A 1 480 ? 19.792 -6.659 -48.221 1.00 74.44 480 LEU A O 1
ATOM 3767 N N . GLN A 1 481 ? 20.069 -6.100 -46.055 1.00 73.88 481 GLN A N 1
ATOM 3768 C CA . GLN A 1 481 ? 20.933 -4.950 -46.312 1.00 73.88 481 GLN A CA 1
ATOM 3769 C C . GLN A 1 481 ? 22.329 -5.391 -46.774 1.00 73.88 481 GLN A C 1
ATOM 3771 O O . GLN A 1 481 ? 22.854 -4.825 -47.733 1.00 73.88 481 GLN A O 1
ATOM 3776 N N . ASP A 1 482 ? 22.869 -6.470 -46.203 1.00 75.38 482 ASP A N 1
ATOM 3777 C CA . ASP A 1 482 ? 24.133 -7.096 -46.614 1.00 75.38 482 ASP A CA 1
ATOM 3778 C C . ASP A 1 482 ? 24.069 -7.690 -48.033 1.00 75.38 482 ASP A C 1
ATOM 3780 O O . ASP A 1 482 ? 25.072 -7.747 -48.747 1.00 75.38 482 ASP A O 1
ATOM 3784 N N . GLN A 1 483 ? 22.872 -8.061 -48.501 1.00 78.56 483 GLN A N 1
ATOM 3785 C CA . GLN A 1 483 ? 22.606 -8.442 -49.897 1.00 78.56 483 GLN A CA 1
ATOM 3786 C C . GLN A 1 483 ? 22.499 -7.236 -50.849 1.00 78.56 483 GLN A C 1
ATOM 3788 O O . GLN A 1 483 ? 22.221 -7.407 -52.038 1.00 78.56 483 GLN A O 1
ATOM 3793 N N . GLY A 1 484 ? 22.718 -6.017 -50.350 1.00 81.56 484 GLY A N 1
ATOM 3794 C CA . GLY A 1 484 ? 22.685 -4.781 -51.124 1.00 81.56 484 GLY A CA 1
ATOM 3795 C C . GLY A 1 484 ? 21.279 -4.259 -51.417 1.00 81.56 484 GLY A C 1
ATOM 3796 O O . GLY A 1 484 ? 21.134 -3.393 -52.284 1.00 81.56 484 GLY A O 1
ATOM 3797 N N . LYS A 1 485 ? 20.240 -4.762 -50.730 1.00 89.00 485 LYS A N 1
ATOM 3798 C CA . LYS A 1 485 ? 18.874 -4.247 -50.882 1.00 89.00 485 LYS A CA 1
ATOM 3799 C C . LYS A 1 485 ? 18.664 -3.018 -50.004 1.00 89.00 485 LYS A C 1
ATOM 3801 O O . LYS A 1 485 ? 19.104 -2.962 -48.858 1.00 89.00 485 LYS A O 1
ATOM 3806 N N . ARG A 1 486 ? 17.940 -2.029 -50.524 1.00 87.62 486 ARG A N 1
ATOM 3807 C CA . ARG A 1 486 ? 17.608 -0.804 -49.790 1.00 87.62 486 ARG A CA 1
ATOM 3808 C C . ARG A 1 486 ? 16.251 -0.939 -49.102 1.00 87.62 486 ARG A C 1
ATOM 3810 O O . ARG A 1 486 ? 15.253 -1.225 -49.762 1.00 87.62 486 ARG A O 1
ATOM 3817 N N . LEU A 1 487 ? 16.221 -0.678 -47.796 1.00 85.44 487 LEU A N 1
ATOM 3818 C CA . LEU A 1 487 ? 14.987 -0.633 -47.014 1.00 85.44 487 LEU A CA 1
ATOM 3819 C C . LEU A 1 487 ? 14.127 0.568 -47.432 1.00 85.44 487 LEU A C 1
ATOM 3821 O O . LEU A 1 487 ? 14.629 1.687 -47.549 1.00 85.44 487 LEU A O 1
ATOM 3825 N N . VAL A 1 488 ? 12.832 0.330 -47.620 1.00 80.00 488 VAL A N 1
ATOM 3826 C CA . VAL A 1 488 ? 11.806 1.352 -47.840 1.00 80.00 488 VAL A CA 1
ATOM 3827 C C . VAL A 1 488 ? 10.589 1.091 -46.946 1.00 80.00 488 VAL A C 1
ATOM 3829 O O . VAL A 1 488 ? 10.340 -0.037 -46.523 1.00 80.00 488 VAL A O 1
ATOM 3832 N N . SER A 1 489 ? 9.835 2.143 -46.641 1.00 78.62 489 SER A N 1
ATOM 3833 C CA . SER A 1 489 ? 8.611 2.058 -45.831 1.00 78.62 489 SER A CA 1
ATOM 3834 C C . SER A 1 489 ? 7.442 1.494 -46.647 1.00 78.62 489 SER A C 1
ATOM 3836 O O . SER A 1 489 ? 7.457 1.568 -47.877 1.00 78.62 489 SER A O 1
ATOM 3838 N N . TRP A 1 490 ? 6.400 0.999 -45.977 1.00 74.25 490 TRP A N 1
ATOM 3839 C CA . TRP A 1 490 ? 5.125 0.605 -46.583 1.00 74.25 490 TRP A CA 1
ATOM 3840 C C . TRP A 1 490 ? 4.546 1.623 -47.586 1.00 74.25 490 TRP A C 1
ATOM 3842 O O . TRP A 1 490 ? 3.880 1.223 -48.537 1.00 74.25 490 TRP A O 1
ATOM 3852 N N . ASN A 1 491 ? 4.829 2.926 -47.442 1.00 73.81 491 ASN A N 1
ATOM 3853 C CA . ASN A 1 491 ? 4.408 3.978 -48.386 1.00 73.81 491 ASN A CA 1
ATOM 3854 C C . ASN A 1 491 ? 4.970 3.793 -49.809 1.00 73.81 491 ASN A C 1
ATOM 3856 O O . ASN A 1 49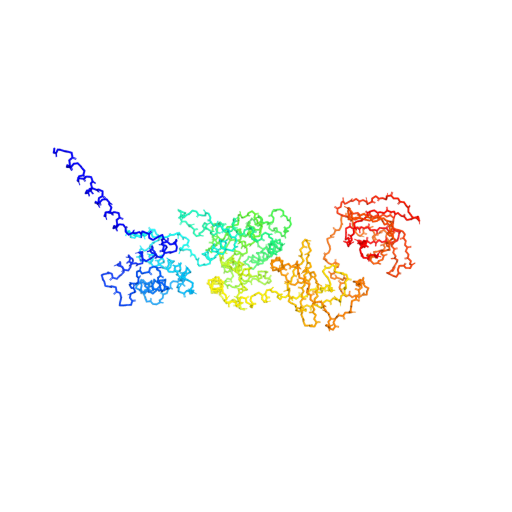1 ? 4.418 4.288 -50.794 1.00 73.81 491 ASN A O 1
ATOM 3860 N N . ASN A 1 492 ? 6.079 3.067 -49.927 1.00 84.06 492 ASN A N 1
ATOM 3861 C CA . ASN A 1 492 ? 6.695 2.698 -51.190 1.00 84.06 492 ASN A CA 1
ATOM 3862 C C . ASN A 1 492 ? 6.074 1.429 -51.790 1.00 84.06 492 ASN A C 1
ATOM 3864 O O . ASN A 1 492 ? 6.490 1.016 -52.868 1.00 84.06 492 ASN A O 1
ATOM 3868 N N . ILE A 1 493 ? 5.110 0.797 -51.119 1.00 88.31 493 ILE A N 1
ATOM 3869 C CA . ILE A 1 493 ? 4.434 -0.394 -51.621 1.00 88.31 493 ILE A CA 1
ATOM 3870 C C . ILE A 1 493 ? 3.202 0.020 -52.412 1.00 88.31 493 ILE A C 1
ATOM 3872 O O . ILE A 1 493 ? 2.237 0.574 -51.885 1.00 88.31 493 ILE A O 1
ATOM 3876 N N . ARG A 1 494 ? 3.223 -0.292 -53.704 1.00 91.19 494 ARG A N 1
ATOM 3877 C CA . ARG A 1 494 ? 2.058 -0.168 -54.566 1.00 91.19 494 ARG A CA 1
ATOM 3878 C C . ARG A 1 494 ? 1.265 -1.467 -54.514 1.00 91.19 494 ARG A C 1
ATOM 3880 O O . ARG A 1 494 ? 1.778 -2.534 -54.851 1.00 91.19 494 ARG A O 1
ATOM 3887 N N . VAL A 1 495 ? 0.001 -1.360 -54.117 1.00 91.88 495 VAL A N 1
ATOM 3888 C CA . VAL A 1 495 ? -0.920 -2.493 -53.978 1.00 91.88 495 VAL A CA 1
ATOM 3889 C C . VAL A 1 495 ? -1.968 -2.421 -55.083 1.00 91.88 495 VAL A C 1
ATOM 3891 O O . VAL A 1 495 ? -2.732 -1.459 -55.144 1.00 91.88 495 VAL A O 1
ATOM 3894 N N . ASN A 1 496 ? -2.039 -3.443 -55.939 1.00 91.69 496 ASN A N 1
ATOM 3895 C CA . ASN A 1 496 ? -3.168 -3.603 -56.859 1.00 91.69 496 ASN A CA 1
ATOM 3896 C C . ASN A 1 496 ? -4.080 -4.722 -56.344 1.00 91.69 496 ASN A C 1
ATOM 3898 O O . ASN A 1 496 ? -3.662 -5.878 -56.237 1.00 91.69 496 ASN A O 1
ATOM 3902 N N . TYR A 1 497 ? -5.322 -4.364 -56.029 1.00 91.31 497 TYR A N 1
ATOM 3903 C CA . TYR A 1 497 ? -6.327 -5.261 -55.466 1.00 91.31 497 TYR A CA 1
ATOM 3904 C C . TYR A 1 497 ? -7.027 -6.054 -56.570 1.00 91.31 497 TYR A C 1
ATOM 3906 O O . TYR A 1 497 ? -7.459 -5.477 -57.567 1.00 91.31 497 TYR A O 1
ATOM 3914 N N . LEU A 1 498 ? -7.124 -7.374 -56.397 1.00 90.56 498 LEU A N 1
ATOM 3915 C CA . LEU A 1 498 ? -7.725 -8.278 -57.381 1.00 90.56 498 LEU A CA 1
ATOM 3916 C C . LEU A 1 498 ? -9.056 -8.859 -56.907 1.00 90.56 498 LEU A C 1
ATOM 3918 O O . LEU A 1 498 ? -10.020 -8.873 -57.670 1.00 90.56 498 LEU A O 1
ATOM 3922 N N . LEU A 1 499 ? -9.098 -9.377 -55.676 1.00 92.31 499 LEU A N 1
ATOM 3923 C CA . LEU A 1 499 ? -10.278 -10.046 -55.132 1.00 92.31 499 LEU A CA 1
ATOM 3924 C C . LEU A 1 499 ? -10.351 -9.907 -53.612 1.00 92.31 499 LEU A C 1
ATOM 3926 O O . LEU A 1 499 ? -9.513 -10.462 -52.900 1.00 92.31 499 LEU A O 1
ATOM 3930 N N . ASP A 1 500 ? -11.394 -9.235 -53.139 1.00 88.06 500 ASP A N 1
ATOM 3931 C CA . ASP A 1 500 ? -11.710 -9.077 -51.720 1.00 88.06 500 ASP A CA 1
ATOM 3932 C C . ASP A 1 500 ? -12.418 -10.312 -51.152 1.00 88.06 500 ASP A C 1
ATOM 3934 O O . ASP A 1 500 ? -13.335 -10.851 -51.775 1.00 88.06 500 ASP A O 1
ATOM 3938 N N . ARG A 1 501 ? -12.000 -10.747 -49.956 1.00 86.69 501 ARG A N 1
ATOM 3939 C CA . ARG A 1 501 ? -12.601 -11.847 -49.181 1.00 86.69 501 ARG A CA 1
ATOM 3940 C C . ARG A 1 501 ? -12.946 -11.373 -47.767 1.00 86.69 501 ARG A C 1
ATOM 3942 O O . ARG A 1 501 ? -12.251 -11.712 -46.801 1.00 86.69 501 ARG A O 1
ATOM 3949 N N . PRO A 1 502 ? -13.979 -10.526 -47.620 1.00 79.50 502 PRO A N 1
ATOM 3950 C CA . PRO A 1 502 ? -14.367 -9.975 -46.322 1.00 79.50 502 PRO A CA 1
ATOM 3951 C C . PRO A 1 502 ? -14.726 -11.063 -45.298 1.00 79.50 502 PRO A C 1
ATOM 3953 O O . PRO A 1 502 ? -14.492 -10.882 -44.109 1.00 79.50 502 PRO A O 1
ATOM 3956 N N . GLU A 1 503 ? -15.214 -12.223 -45.741 1.00 80.06 503 GLU A N 1
ATOM 3957 C CA . GLU A 1 503 ? -15.530 -13.372 -44.889 1.00 80.06 503 GLU A CA 1
ATOM 3958 C C . GLU A 1 503 ? -14.323 -13.950 -44.133 1.00 80.06 503 GLU A C 1
ATOM 3960 O O . GLU A 1 503 ? -14.499 -14.556 -43.077 1.00 80.06 503 GLU A O 1
ATOM 3965 N N . THR A 1 504 ? -13.107 -13.760 -44.650 1.00 78.75 504 THR A N 1
ATOM 3966 C CA . THR A 1 504 ? -11.853 -14.203 -44.020 1.00 78.75 504 THR A CA 1
ATOM 3967 C C . THR A 1 504 ? -10.956 -13.042 -43.609 1.00 78.75 504 THR A C 1
ATOM 3969 O O . THR A 1 504 ? -9.835 -13.281 -43.166 1.00 78.75 504 THR A O 1
ATOM 3972 N N . ASN A 1 505 ? -11.434 -11.798 -43.731 1.00 82.44 505 ASN A N 1
ATOM 3973 C CA . ASN A 1 505 ? -10.662 -10.580 -43.480 1.00 82.44 505 ASN A CA 1
ATOM 3974 C C . ASN A 1 505 ? -9.360 -10.501 -44.312 1.00 82.44 505 ASN A C 1
ATOM 3976 O O . ASN A 1 505 ? -8.327 -10.041 -43.822 1.00 82.44 505 ASN A O 1
ATOM 3980 N N . THR A 1 506 ? -9.391 -10.991 -45.559 1.00 88.50 506 THR A N 1
ATOM 3981 C CA . THR A 1 506 ? -8.228 -11.031 -46.464 1.00 88.50 506 THR A CA 1
ATOM 3982 C C . THR A 1 506 ? -8.555 -10.523 -47.865 1.00 88.50 506 THR A C 1
ATOM 3984 O O . THR A 1 506 ? -9.714 -10.421 -48.265 1.00 88.50 506 THR A O 1
ATOM 3987 N N . VAL A 1 507 ? -7.511 -10.227 -48.639 1.00 91.06 507 VAL A N 1
ATOM 3988 C CA . VAL A 1 507 ? -7.608 -9.826 -50.044 1.00 91.06 507 VAL A CA 1
ATOM 3989 C C . VAL A 1 507 ? -6.459 -10.384 -50.865 1.00 91.06 507 VAL A C 1
ATOM 3991 O O . VAL A 1 507 ? -5.331 -10.515 -50.388 1.00 91.06 507 VAL A O 1
ATOM 3994 N N . GLN A 1 508 ? -6.752 -10.699 -52.123 1.00 95.00 508 GLN A N 1
ATOM 3995 C CA . GLN A 1 508 ? -5.751 -11.074 -53.111 1.00 95.00 508 GLN A CA 1
ATOM 3996 C C . GLN A 1 508 ? -5.208 -9.832 -53.808 1.00 95.00 508 GLN A C 1
ATOM 3998 O O . GLN A 1 508 ? -5.963 -9.070 -54.419 1.00 95.00 508 GLN A O 1
ATOM 4003 N N . VAL A 1 509 ? -3.894 -9.641 -53.727 1.00 94.50 509 VAL A N 1
ATOM 4004 C CA . VAL A 1 509 ? -3.196 -8.448 -54.211 1.00 94.50 509 VAL A CA 1
ATOM 4005 C C . VAL A 1 509 ? -1.958 -8.815 -55.016 1.00 94.50 509 VAL A C 1
ATOM 4007 O O . VAL A 1 509 ? -1.290 -9.810 -54.736 1.00 94.50 509 VAL A O 1
ATOM 4010 N N . THR A 1 510 ? -1.615 -7.976 -55.990 1.00 95.12 510 THR A N 1
ATOM 4011 C CA . THR A 1 510 ? -0.244 -7.903 -56.516 1.00 95.12 510 THR A CA 1
ATOM 4012 C C . THR A 1 510 ? 0.471 -6.723 -55.885 1.00 95.12 510 THR A C 1
ATOM 4014 O O . THR A 1 510 ? -0.146 -5.671 -55.703 1.00 95.12 510 THR A O 1
ATOM 4017 N N . LEU A 1 511 ? 1.762 -6.883 -55.605 1.00 95.75 511 LEU A N 1
ATOM 4018 C CA . LEU A 1 511 ? 2.561 -5.890 -54.896 1.00 95.75 511 LEU A CA 1
ATOM 4019 C C . LEU A 1 511 ? 3.783 -5.491 -55.727 1.00 95.75 511 LEU A C 1
ATOM 4021 O O . LEU A 1 511 ? 4.444 -6.341 -56.331 1.00 95.75 511 LEU A O 1
ATOM 4025 N N . GLU A 1 512 ? 4.104 -4.205 -55.707 1.00 95.25 512 GLU A N 1
ATOM 4026 C CA . GLU A 1 512 ? 5.332 -3.640 -56.270 1.00 95.25 512 GLU A CA 1
ATOM 4027 C C . GLU A 1 512 ? 6.000 -2.741 -55.220 1.00 95.25 512 GLU A C 1
ATOM 4029 O O . GLU A 1 512 ? 5.313 -2.089 -54.435 1.00 95.25 512 GLU A O 1
ATOM 4034 N N . ILE A 1 513 ? 7.333 -2.704 -55.198 1.00 95.19 513 ILE A N 1
ATOM 4035 C CA . ILE A 1 513 ? 8.134 -1.863 -54.301 1.00 95.19 513 ILE A CA 1
ATOM 4036 C C . ILE A 1 513 ? 8.745 -0.726 -55.111 1.00 95.19 513 ILE A C 1
ATOM 4038 O O . ILE A 1 513 ? 9.459 -0.961 -56.083 1.00 95.19 513 ILE A O 1
ATOM 4042 N N . CYS A 1 514 ? 8.477 0.510 -54.715 1.00 91.12 514 CYS A N 1
ATOM 4043 C CA . CYS A 1 514 ? 8.876 1.707 -55.437 1.00 91.12 514 CYS A CA 1
ATOM 4044 C C . CYS A 1 514 ? 10.108 2.370 -54.819 1.00 91.12 514 CYS A C 1
ATOM 4046 O O . CYS A 1 514 ? 10.293 2.385 -53.601 1.00 91.12 514 CYS A O 1
ATOM 4048 N N . SER A 1 515 ? 10.965 2.970 -55.648 1.00 84.25 515 SER A N 1
ATOM 4049 C CA . SER A 1 515 ? 12.149 3.688 -55.159 1.00 84.25 515 SER A CA 1
ATOM 4050 C C . SER A 1 515 ? 11.804 4.935 -54.348 1.00 84.25 515 SER A C 1
ATOM 4052 O O . SER A 1 515 ? 12.630 5.402 -53.560 1.00 84.25 515 SER A O 1
ATOM 4054 N N . ASP A 1 516 ? 10.602 5.462 -54.543 1.00 81.56 516 ASP A N 1
ATOM 4055 C CA . ASP A 1 516 ? 10.086 6.651 -53.891 1.00 81.56 516 ASP A CA 1
ATOM 4056 C C . ASP A 1 516 ? 8.555 6.552 -53.700 1.00 81.56 516 ASP A C 1
ATOM 4058 O O . ASP A 1 516 ? 7.889 5.783 -54.407 1.00 81.56 516 ASP A O 1
ATOM 4062 N N . PRO A 1 517 ? 7.979 7.333 -52.769 1.00 72.19 517 PRO A N 1
ATOM 4063 C CA . PRO A 1 517 ? 6.552 7.277 -52.447 1.00 72.19 517 PRO A CA 1
ATOM 4064 C C . PRO A 1 517 ? 5.626 7.840 -53.531 1.00 72.19 517 PRO A C 1
ATOM 4066 O O . PRO A 1 517 ? 4.413 7.706 -53.410 1.00 72.19 517 PRO A O 1
ATOM 4069 N N . THR A 1 518 ? 6.147 8.472 -54.593 1.00 74.50 518 THR A N 1
ATOM 4070 C CA . THR A 1 518 ? 5.303 8.923 -55.716 1.00 74.50 518 THR A CA 1
ATOM 4071 C C . THR A 1 518 ? 4.886 7.761 -56.624 1.00 74.50 518 THR A C 1
ATOM 4073 O O . THR A 1 518 ? 4.068 7.945 -57.523 1.00 74.50 518 THR A O 1
ATOM 4076 N N . GLN A 1 519 ? 5.417 6.555 -56.363 1.00 79.69 519 GLN A N 1
ATOM 4077 C CA . GLN A 1 519 ? 5.066 5.284 -57.008 1.00 79.69 519 GLN A CA 1
ATOM 4078 C C . GLN A 1 519 ? 5.218 5.299 -58.538 1.00 79.69 519 GLN A C 1
ATOM 4080 O O . GLN A 1 519 ? 4.504 4.606 -59.266 1.00 79.69 519 GLN A O 1
ATOM 4085 N N . VAL A 1 520 ? 6.174 6.093 -59.033 1.00 78.38 520 VAL A N 1
ATOM 4086 C CA . VAL A 1 520 ? 6.471 6.228 -60.467 1.00 78.38 520 VAL A CA 1
ATOM 4087 C C . VAL A 1 520 ? 7.441 5.144 -60.950 1.00 78.38 520 VAL A C 1
ATOM 4089 O O . VAL A 1 520 ? 7.279 4.631 -62.056 1.00 78.38 520 VAL A O 1
ATOM 4092 N N . ALA A 1 521 ? 8.436 4.779 -60.137 1.00 88.69 521 ALA A N 1
ATOM 4093 C CA . ALA A 1 521 ? 9.440 3.768 -60.466 1.00 88.69 521 ALA A CA 1
ATOM 4094 C C . ALA A 1 521 ? 9.388 2.612 -59.458 1.00 88.69 521 ALA A C 1
ATOM 4096 O O . ALA A 1 521 ? 9.855 2.753 -58.327 1.00 88.69 521 ALA A O 1
ATOM 4097 N N . CYS A 1 522 ? 8.813 1.478 -59.872 1.00 91.62 522 CYS A N 1
ATOM 4098 C CA . CYS A 1 522 ? 8.585 0.316 -59.014 1.00 91.62 522 CYS A CA 1
ATOM 4099 C C . CYS A 1 522 ? 9.132 -0.979 -59.621 1.00 91.62 522 CYS A C 1
ATOM 4101 O O . CYS A 1 522 ? 9.209 -1.130 -60.840 1.00 91.62 522 CYS A O 1
ATOM 4103 N N . GLU A 1 523 ? 9.515 -1.908 -58.752 1.00 94.19 523 GLU A N 1
ATOM 4104 C CA . GLU A 1 523 ? 9.914 -3.272 -59.086 1.00 94.19 523 GLU A CA 1
ATOM 4105 C C . GLU A 1 523 ? 8.938 -4.285 -58.463 1.00 94.19 523 GLU A C 1
ATOM 4107 O O . GLU A 1 523 ? 8.355 -4.018 -57.412 1.00 94.19 523 GLU A O 1
ATOM 4112 N N . PRO A 1 524 ? 8.730 -5.456 -59.084 1.00 95.75 524 PRO A N 1
ATOM 4113 C CA . PRO A 1 524 ? 7.794 -6.450 -58.570 1.00 95.75 524 PRO A CA 1
ATOM 4114 C C . PRO A 1 524 ? 8.247 -7.025 -57.223 1.00 95.75 524 PRO A C 1
ATOM 4116 O O . PRO A 1 524 ? 9.428 -7.325 -57.034 1.00 95.75 524 PRO A O 1
ATOM 4119 N N . VAL A 1 525 ? 7.294 -7.271 -56.317 1.00 96.25 525 VAL A N 1
ATOM 4120 C CA . VAL A 1 525 ? 7.552 -8.065 -55.106 1.00 96.25 525 VAL A CA 1
ATOM 4121 C C . VAL A 1 525 ? 7.721 -9.534 -55.487 1.00 96.25 525 VAL A C 1
ATOM 4123 O O . VAL A 1 525 ? 6.787 -10.207 -55.936 1.00 96.25 525 VAL A O 1
ATOM 4126 N N . LEU A 1 526 ? 8.927 -10.046 -55.268 1.00 93.38 526 LEU A N 1
ATOM 4127 C CA . LEU A 1 526 ? 9.319 -11.415 -55.580 1.00 93.38 526 LEU A CA 1
ATOM 4128 C C . LEU A 1 526 ? 8.895 -12.392 -54.487 1.00 93.38 526 LEU A C 1
ATOM 4130 O O . LEU A 1 526 ? 8.454 -13.493 -54.814 1.00 93.38 526 LEU A O 1
ATOM 4134 N N . THR A 1 527 ? 8.991 -11.988 -53.217 1.00 92.19 527 THR A N 1
ATOM 4135 C CA . THR A 1 527 ? 8.602 -12.811 -52.061 1.00 92.19 527 THR A CA 1
ATOM 4136 C C . THR A 1 527 ? 8.011 -11.970 -50.935 1.00 92.19 527 THR A C 1
ATOM 4138 O O . THR A 1 527 ? 8.446 -10.841 -50.714 1.00 92.19 527 THR A O 1
ATOM 4141 N N . VAL A 1 528 ? 7.080 -12.554 -50.176 1.00 93.75 528 VAL A N 1
ATOM 4142 C CA . VAL A 1 528 ? 6.562 -12.002 -48.915 1.00 93.75 528 VAL A CA 1
ATOM 4143 C C . VAL A 1 528 ? 6.850 -13.006 -47.801 1.00 93.75 528 VAL A C 1
ATOM 4145 O O . VAL A 1 528 ? 6.427 -14.157 -47.887 1.00 93.75 528 VAL A O 1
ATOM 4148 N N . PHE A 1 529 ? 7.586 -12.600 -46.772 1.00 90.56 529 PHE A N 1
ATOM 4149 C CA . PHE A 1 529 ? 7.919 -13.431 -45.615 1.00 90.56 529 PHE A CA 1
ATOM 4150 C C . PHE A 1 529 ? 7.134 -12.971 -44.389 1.00 90.56 529 PHE A C 1
ATOM 4152 O O . PHE A 1 529 ? 7.116 -11.786 -44.081 1.00 90.56 529 PHE A O 1
ATOM 4159 N N . ASP A 1 530 ? 6.489 -13.901 -43.699 1.00 87.38 530 ASP A N 1
ATOM 4160 C CA . ASP A 1 530 ? 5.716 -13.648 -42.490 1.00 87.38 530 ASP A CA 1
ATOM 4161 C C . ASP A 1 530 ? 6.572 -13.952 -41.256 1.00 87.38 530 ASP A C 1
ATOM 4163 O O . ASP A 1 530 ? 6.969 -15.097 -41.026 1.00 87.38 530 ASP A O 1
ATOM 4167 N N . THR A 1 531 ? 6.867 -12.921 -40.468 1.00 82.44 531 THR A N 1
ATOM 4168 C CA . THR A 1 531 ? 7.762 -13.007 -39.307 1.00 82.44 531 THR A CA 1
ATOM 4169 C C . THR A 1 531 ? 7.089 -13.629 -38.086 1.00 82.44 531 THR A C 1
ATOM 4171 O O . THR A 1 531 ? 7.782 -14.184 -37.236 1.00 82.44 531 THR A O 1
ATOM 4174 N N . THR A 1 532 ? 5.753 -13.610 -38.010 1.00 77.69 532 THR A N 1
ATOM 4175 C CA . THR A 1 532 ? 4.986 -14.259 -36.936 1.00 77.69 532 THR A CA 1
ATOM 4176 C C . THR A 1 532 ? 5.032 -15.778 -37.071 1.00 77.69 532 THR A C 1
ATOM 4178 O O . THR A 1 532 ? 5.177 -16.496 -36.086 1.00 77.69 532 THR A O 1
ATOM 4181 N N . THR A 1 533 ? 4.914 -16.281 -38.299 1.00 81.06 533 THR A N 1
ATOM 4182 C CA . THR A 1 533 ? 4.914 -17.723 -38.592 1.00 81.06 533 THR A CA 1
ATOM 4183 C C . THR A 1 533 ? 6.289 -18.260 -38.983 1.00 81.06 533 THR A C 1
ATOM 4185 O O . THR A 1 533 ? 6.488 -19.473 -38.982 1.00 81.06 533 THR A O 1
ATOM 4188 N N . GLY A 1 534 ? 7.235 -17.384 -39.334 1.00 79.25 534 GLY A N 1
ATOM 4189 C CA . GLY A 1 534 ? 8.564 -17.756 -39.819 1.00 79.25 534 GLY A CA 1
ATOM 4190 C C . GLY A 1 534 ? 8.549 -18.399 -41.211 1.00 79.25 534 GLY A C 1
ATOM 4191 O O . GLY A 1 534 ? 9.454 -19.166 -41.542 1.00 79.25 534 GLY A O 1
ATOM 4192 N N . THR A 1 535 ? 7.519 -18.140 -42.025 1.00 82.88 535 THR A N 1
ATOM 4193 C CA . THR A 1 535 ? 7.319 -18.800 -43.327 1.00 82.88 535 THR A CA 1
ATOM 4194 C C . THR A 1 535 ? 7.083 -17.810 -44.465 1.00 82.88 535 THR A C 1
ATOM 4196 O O . THR A 1 535 ? 6.619 -16.691 -44.261 1.00 82.88 535 THR A O 1
ATOM 4199 N N . GLN A 1 536 ? 7.399 -18.211 -45.702 1.00 86.69 536 GLN A N 1
ATOM 4200 C CA . GLN A 1 536 ? 7.045 -17.426 -46.888 1.00 86.69 536 GLN A CA 1
ATOM 4201 C C . GLN A 1 536 ? 5.556 -17.573 -47.206 1.00 86.69 536 GLN A C 1
ATOM 4203 O O . GLN A 1 536 ? 5.022 -18.684 -47.236 1.00 86.69 536 GLN A O 1
ATOM 4208 N N . ARG A 1 537 ? 4.892 -16.453 -47.503 1.00 91.06 537 ARG A N 1
ATOM 4209 C CA . ARG A 1 537 ? 3.515 -16.459 -47.990 1.00 91.06 537 ARG A CA 1
ATOM 4210 C C . ARG A 1 537 ? 3.474 -17.055 -49.400 1.00 91.06 537 ARG A C 1
ATOM 4212 O O . ARG A 1 537 ? 4.265 -16.654 -50.258 1.00 91.06 537 ARG A O 1
ATOM 4219 N N . PRO A 1 538 ? 2.577 -18.022 -49.652 1.00 88.88 538 PRO A N 1
ATOM 4220 C CA . PRO A 1 538 ? 2.522 -18.701 -50.936 1.00 88.88 538 PRO A CA 1
ATOM 4221 C C . PRO A 1 538 ? 2.061 -17.747 -52.041 1.00 88.88 538 PRO A C 1
ATOM 4223 O O . PRO A 1 538 ? 1.155 -16.937 -51.844 1.00 88.88 538 PRO A O 1
ATOM 4226 N N . ILE A 1 539 ? 2.656 -17.895 -53.225 1.00 92.88 539 ILE A N 1
ATOM 4227 C CA . ILE A 1 539 ? 2.176 -17.247 -54.447 1.00 92.88 539 ILE A CA 1
ATOM 4228 C C . ILE A 1 539 ? 0.958 -18.034 -54.931 1.00 92.88 539 ILE A C 1
ATOM 4230 O O . ILE A 1 539 ? 1.063 -19.216 -55.259 1.00 92.88 539 ILE A O 1
ATOM 4234 N N . ILE A 1 540 ? -0.201 -17.384 -54.966 1.00 91.31 540 ILE A N 1
ATOM 4235 C CA . ILE A 1 540 ? -1.483 -18.026 -55.292 1.00 91.31 540 ILE A CA 1
ATOM 4236 C C . ILE A 1 540 ? -1.670 -18.126 -56.804 1.00 91.31 540 ILE A C 1
ATOM 4238 O O . ILE A 1 540 ? -2.175 -19.121 -57.320 1.00 91.31 540 ILE A O 1
ATOM 4242 N N . SER A 1 541 ? -1.244 -17.088 -57.521 1.00 92.75 541 SER A N 1
ATOM 4243 C CA . SER A 1 541 ? -1.294 -17.000 -58.978 1.00 92.75 541 SER A CA 1
ATOM 4244 C C . SER A 1 541 ? -0.368 -15.888 -59.477 1.00 92.75 541 SER A C 1
ATOM 4246 O O . SER A 1 541 ? 0.302 -15.230 -58.682 1.00 92.75 541 SER A O 1
ATOM 4248 N N . GLN A 1 542 ? -0.357 -15.637 -60.787 1.00 93.12 542 GLN A N 1
ATOM 4249 C CA . GLN A 1 542 ? 0.281 -14.459 -61.375 1.00 93.12 542 GLN A CA 1
ATOM 4250 C C . GLN A 1 542 ? -0.736 -13.636 -62.167 1.00 93.12 542 GLN A C 1
ATOM 4252 O O . GLN A 1 542 ? -1.570 -14.196 -62.879 1.00 93.12 542 GLN A O 1
ATOM 4257 N N . PHE A 1 543 ? -0.648 -12.312 -62.065 1.00 90.12 543 PHE A N 1
ATOM 4258 C CA . PHE A 1 543 ? -1.496 -11.369 -62.791 1.00 90.12 543 PHE A CA 1
ATOM 4259 C C . PHE A 1 543 ? -0.628 -10.255 -63.379 1.00 90.12 543 PHE A C 1
ATOM 4261 O O . PHE A 1 543 ? 0.143 -9.627 -62.661 1.00 90.12 543 PHE A O 1
ATOM 4268 N N . ASN A 1 544 ? -0.700 -10.044 -64.699 1.00 88.69 544 ASN A N 1
ATOM 4269 C CA . ASN A 1 544 ? 0.148 -9.093 -65.438 1.00 88.69 544 ASN A CA 1
ATOM 4270 C C . ASN A 1 544 ? 1.662 -9.228 -65.158 1.00 88.69 544 ASN A C 1
ATOM 4272 O O . ASN A 1 544 ? 2.391 -8.242 -65.161 1.00 88.69 544 ASN A O 1
ATOM 4276 N N . GLY A 1 545 ? 2.141 -10.455 -64.926 1.00 86.31 545 GLY A N 1
ATOM 4277 C CA . GLY A 1 545 ? 3.551 -10.724 -64.617 1.00 86.31 545 GLY A CA 1
ATOM 4278 C C . GLY A 1 545 ? 3.959 -10.449 -63.164 1.00 86.31 545 GLY A C 1
ATOM 4279 O O . GLY A 1 545 ? 5.126 -10.634 -62.834 1.00 86.31 545 GLY A O 1
ATOM 4280 N N . LEU A 1 546 ? 3.018 -10.058 -62.297 1.00 93.44 546 LEU A N 1
ATOM 4281 C CA . LEU A 1 546 ? 3.222 -9.881 -60.859 1.00 93.44 546 LEU A CA 1
ATOM 4282 C C . LEU A 1 546 ? 2.704 -11.096 -60.080 1.00 93.44 546 LEU A C 1
ATOM 4284 O O . LEU A 1 546 ? 1.690 -11.697 -60.448 1.00 93.44 546 LEU A O 1
ATOM 4288 N N . ASN A 1 547 ? 3.380 -11.438 -58.984 1.00 94.44 547 ASN A N 1
ATOM 4289 C CA . ASN A 1 547 ? 2.930 -12.479 -58.063 1.00 94.44 547 ASN A CA 1
ATOM 4290 C C . ASN A 1 547 ? 1.705 -12.000 -57.270 1.00 94.44 547 ASN A C 1
ATOM 4292 O O . ASN A 1 547 ? 1.671 -10.864 -56.796 1.00 94.44 547 ASN A O 1
ATOM 4296 N N . VAL A 1 548 ? 0.712 -12.879 -57.128 1.00 95.56 548 VAL A N 1
ATOM 4297 C CA . VAL A 1 548 ? -0.496 -12.635 -56.334 1.00 95.56 548 VAL A CA 1
ATOM 4298 C C . VAL A 1 548 ? -0.350 -13.287 -54.966 1.00 95.56 548 VAL A C 1
ATOM 4300 O O . VAL A 1 548 ? -0.097 -14.492 -54.879 1.00 95.56 548 VAL A O 1
ATOM 4303 N N . TYR A 1 549 ? -0.574 -12.503 -53.916 1.00 95.94 549 TYR A N 1
ATOM 4304 C CA . TYR A 1 549 ? -0.567 -12.936 -52.519 1.00 95.94 549 TYR A CA 1
ATOM 4305 C C . TYR A 1 549 ? -1.936 -12.693 -51.887 1.00 95.94 549 TYR A C 1
ATOM 4307 O O . TYR A 1 549 ? -2.620 -11.742 -52.256 1.00 95.94 549 TYR A O 1
ATOM 4315 N N . GLU A 1 550 ? -2.326 -13.527 -50.922 1.00 94.62 550 GLU A N 1
ATOM 4316 C CA . GLU A 1 550 ? -3.489 -13.270 -50.064 1.00 94.62 550 GLU A CA 1
ATOM 4317 C C . GLU A 1 550 ? -3.003 -12.763 -48.711 1.00 94.62 550 GLU A C 1
ATOM 4319 O O . GLU A 1 550 ? -2.275 -13.467 -48.007 1.00 94.62 550 GLU A O 1
ATOM 4324 N N . LEU A 1 551 ? -3.376 -11.526 -48.383 1.00 92.94 551 LEU A N 1
ATOM 4325 C CA . LEU A 1 551 ? -2.926 -10.811 -47.191 1.00 92.94 551 LEU A CA 1
ATOM 4326 C C . LEU A 1 551 ? -4.129 -10.264 -46.405 1.00 92.94 551 LEU A C 1
ATOM 4328 O O . LEU A 1 551 ? -5.161 -9.969 -47.012 1.00 92.94 551 LEU A O 1
ATOM 4332 N N . PRO A 1 552 ? -4.026 -10.145 -45.069 1.00 88.62 552 PRO A N 1
ATOM 4333 C CA . PRO A 1 552 ? -5.060 -9.523 -44.247 1.00 88.62 552 PRO A CA 1
ATOM 4334 C C . PRO A 1 552 ? -5.147 -8.011 -44.484 1.00 88.62 552 PRO A C 1
ATOM 4336 O O . PRO A 1 552 ? -4.148 -7.388 -44.848 1.00 88.62 552 PRO A O 1
ATOM 4339 N N . TYR A 1 553 ? -6.323 -7.427 -44.241 1.00 78.69 553 TYR A N 1
ATOM 4340 C CA . TYR A 1 553 ? -6.512 -5.972 -44.251 1.00 78.69 553 TYR A CA 1
ATOM 4341 C C . TYR A 1 553 ? -5.802 -5.281 -43.074 1.00 78.69 553 TYR A C 1
ATOM 4343 O O . TYR A 1 553 ? -5.532 -5.893 -42.039 1.00 78.69 553 TYR A O 1
ATOM 4351 N N . GLY A 1 554 ? -5.557 -3.980 -43.224 1.00 74.75 554 GLY A N 1
ATOM 4352 C CA . GLY A 1 554 ? -4.947 -3.104 -42.228 1.00 74.75 554 GLY A CA 1
ATOM 4353 C C . GLY A 1 554 ? -3.429 -2.977 -42.350 1.00 74.75 554 GLY A C 1
ATOM 4354 O O . GLY A 1 554 ? -2.807 -3.438 -43.311 1.00 74.75 554 GLY A O 1
ATOM 4355 N N . TYR A 1 555 ? -2.836 -2.308 -41.360 1.00 75.25 555 TYR A N 1
ATOM 4356 C CA . TYR A 1 555 ? -1.387 -2.217 -41.206 1.00 75.25 555 TYR A CA 1
ATOM 4357 C C . TYR A 1 555 ? -0.834 -3.537 -40.684 1.00 75.25 555 TYR A C 1
ATOM 4359 O O . TYR A 1 555 ? -1.296 -4.034 -39.655 1.00 75.25 555 TYR A O 1
ATOM 4367 N N . ASN A 1 556 ? 0.188 -4.073 -41.344 1.00 77.75 556 ASN A N 1
ATOM 4368 C CA . ASN A 1 556 ? 0.842 -5.289 -40.895 1.00 77.75 556 ASN A CA 1
ATOM 4369 C C . ASN A 1 556 ? 2.367 -5.103 -40.799 1.00 77.75 556 ASN A C 1
ATOM 4371 O O . ASN A 1 556 ? 3.029 -5.045 -41.837 1.00 77.75 556 ASN A O 1
ATOM 4375 N N . PRO A 1 557 ? 2.931 -5.043 -39.576 1.00 79.75 557 PRO A N 1
ATOM 4376 C CA . PRO A 1 557 ? 4.374 -4.931 -39.356 1.00 79.75 557 PRO A CA 1
ATOM 4377 C C . PRO A 1 557 ? 5.100 -6.286 -39.392 1.00 79.75 557 PRO A C 1
ATOM 4379 O O . PRO A 1 557 ? 6.306 -6.351 -39.172 1.00 79.75 557 PRO A O 1
ATOM 4382 N N . ASN A 1 558 ? 4.375 -7.384 -39.628 1.00 82.25 558 ASN A N 1
ATOM 4383 C CA . ASN A 1 558 ? 4.917 -8.740 -39.578 1.00 82.25 558 ASN A CA 1
ATOM 4384 C C . ASN A 1 558 ? 5.224 -9.313 -40.972 1.00 82.25 558 ASN A C 1
ATOM 4386 O O . ASN A 1 558 ? 5.442 -10.518 -41.111 1.00 82.25 558 ASN A O 1
ATOM 4390 N N . PHE A 1 559 ? 5.237 -8.478 -42.016 1.00 88.62 559 PHE A N 1
ATOM 4391 C CA . PHE A 1 559 ? 5.559 -8.899 -43.378 1.00 88.62 559 PHE A CA 1
ATOM 4392 C C . PHE A 1 559 ? 6.830 -8.245 -43.895 1.00 88.62 559 PHE A C 1
ATOM 4394 O O . PHE A 1 559 ? 6.930 -7.029 -43.960 1.00 88.62 559 PHE A O 1
ATOM 4401 N N . ILE A 1 560 ? 7.764 -9.063 -44.372 1.00 91.88 560 ILE A N 1
ATOM 4402 C CA . ILE A 1 560 ? 8.932 -8.601 -45.118 1.00 91.88 560 ILE A CA 1
ATOM 4403 C C . ILE A 1 560 ? 8.678 -8.833 -46.608 1.00 91.88 560 ILE A C 1
ATOM 4405 O O . ILE A 1 560 ? 8.606 -9.976 -47.065 1.00 91.88 560 ILE A O 1
ATOM 4409 N N . LEU A 1 561 ? 8.527 -7.749 -47.364 1.00 94.12 561 LEU A N 1
ATOM 4410 C CA . LEU A 1 561 ? 8.296 -7.754 -48.804 1.00 94.12 561 LEU A CA 1
ATOM 4411 C C . LEU A 1 561 ? 9.630 -7.523 -49.502 1.00 94.12 561 LEU A C 1
ATOM 4413 O O . LEU A 1 561 ? 10.286 -6.515 -49.256 1.00 94.12 561 LEU A O 1
ATOM 4417 N N . GLU A 1 562 ? 10.028 -8.424 -50.393 1.00 94.12 562 GLU A N 1
ATOM 4418 C CA . GLU A 1 562 ? 11.313 -8.333 -51.083 1.00 94.12 562 GLU A CA 1
ATOM 4419 C C . GLU A 1 562 ? 11.140 -8.184 -52.590 1.00 94.12 562 GLU A C 1
ATOM 4421 O O . GLU A 1 562 ? 10.484 -9.002 -53.239 1.00 94.12 562 GLU A O 1
ATOM 4426 N N . GLY A 1 563 ? 11.798 -7.174 -53.147 1.00 92.62 563 GLY A N 1
ATOM 4427 C CA . GLY A 1 563 ? 12.023 -7.005 -54.572 1.00 92.62 563 GLY A CA 1
ATOM 4428 C C . GLY A 1 563 ? 13.447 -7.405 -54.974 1.00 92.62 563 GLY A C 1
ATOM 4429 O O . GLY A 1 563 ? 14.143 -8.154 -54.272 1.00 92.62 563 GLY A O 1
ATOM 4430 N N . THR A 1 564 ? 13.870 -6.910 -56.135 1.00 91.12 564 THR A N 1
ATOM 4431 C CA . THR A 1 564 ? 15.203 -7.157 -56.704 1.00 91.12 564 THR A CA 1
ATOM 4432 C C . THR A 1 564 ? 16.270 -6.310 -56.011 1.00 91.12 564 THR A C 1
ATOM 4434 O O . THR A 1 564 ? 17.350 -6.812 -55.713 1.00 91.12 564 THR A O 1
ATOM 4437 N N . THR A 1 565 ? 15.967 -5.041 -55.740 1.00 91.25 565 THR A N 1
ATOM 4438 C CA . THR A 1 565 ? 16.887 -4.057 -55.149 1.00 91.25 565 THR A CA 1
ATOM 4439 C C . THR A 1 565 ? 16.328 -3.387 -53.895 1.00 91.25 565 THR A C 1
ATOM 4441 O O . THR A 1 565 ? 17.070 -2.725 -53.170 1.00 91.25 565 THR A O 1
ATOM 4444 N N . LEU A 1 566 ? 15.039 -3.565 -53.611 1.00 92.06 566 LEU A N 1
ATOM 4445 C CA . LEU A 1 566 ? 14.330 -2.951 -52.497 1.00 92.06 566 LEU A CA 1
ATOM 4446 C C . LEU A 1 566 ? 13.693 -4.010 -51.597 1.00 92.06 566 LEU A C 1
ATOM 4448 O O . LEU A 1 566 ? 13.397 -5.129 -52.022 1.00 92.06 566 LEU A O 1
ATOM 4452 N N . PHE A 1 567 ? 13.446 -3.641 -50.345 1.00 93.81 567 PHE A N 1
ATOM 4453 C CA . PHE A 1 567 ? 12.597 -4.421 -49.452 1.00 93.81 567 PHE A CA 1
ATOM 4454 C C . PHE A 1 567 ? 11.865 -3.520 -48.458 1.00 93.81 567 PHE A C 1
ATOM 4456 O O . PHE A 1 567 ? 12.301 -2.401 -48.194 1.00 93.81 567 PHE A O 1
ATOM 4463 N N . SER A 1 568 ? 10.762 -4.011 -47.905 1.00 88.69 568 SER A N 1
ATOM 4464 C CA . SER A 1 568 ? 9.967 -3.332 -46.881 1.00 88.69 568 SER A CA 1
ATOM 4465 C C . SER A 1 568 ? 9.630 -4.297 -45.748 1.00 88.69 568 SER A C 1
ATOM 4467 O O . SER A 1 568 ? 9.567 -5.505 -45.973 1.00 88.69 568 SER A O 1
ATOM 4469 N N . ARG A 1 569 ? 9.476 -3.775 -44.527 1.00 86.25 569 ARG A N 1
ATOM 4470 C CA . ARG A 1 569 ? 9.193 -4.551 -43.301 1.00 86.25 569 ARG A CA 1
ATOM 4471 C C . ARG A 1 569 ? 7.730 -4.474 -42.874 1.00 86.25 569 ARG A C 1
ATOM 4473 O O . ARG A 1 569 ? 7.353 -5.028 -41.846 1.00 86.25 569 ARG A O 1
ATOM 4480 N N . ASP A 1 570 ? 6.941 -3.736 -43.630 1.00 77.50 570 ASP A N 1
ATOM 4481 C CA . ASP A 1 570 ? 5.576 -3.407 -43.311 1.00 77.50 570 ASP A CA 1
ATOM 4482 C C . ASP A 1 570 ? 4.769 -3.236 -44.598 1.00 77.50 570 ASP A C 1
ATOM 4484 O O . ASP A 1 570 ? 5.284 -2.944 -45.677 1.00 77.50 570 ASP A O 1
ATOM 4488 N N . VAL A 1 571 ? 3.464 -3.453 -44.504 1.00 86.75 571 VAL A N 1
ATOM 4489 C CA . VAL A 1 571 ? 2.547 -3.174 -45.608 1.00 86.75 571 VAL A CA 1
ATOM 4490 C C . VAL A 1 571 ? 1.211 -2.714 -45.057 1.00 86.75 571 VAL A C 1
ATOM 4492 O O . VAL A 1 571 ? 0.748 -3.198 -44.024 1.00 86.75 571 VAL A O 1
ATOM 4495 N N . TRP A 1 572 ? 0.584 -1.780 -45.765 1.00 83.19 572 TRP A N 1
ATOM 4496 C CA . TRP A 1 572 ? -0.798 -1.395 -45.533 1.00 83.19 572 TRP A CA 1
ATOM 4497 C C . TRP A 1 572 ? -1.684 -1.981 -46.630 1.00 83.19 572 TRP A C 1
ATOM 4499 O O . TRP A 1 572 ? -1.480 -1.706 -47.814 1.00 83.19 572 TRP A O 1
ATOM 4509 N N . ILE A 1 573 ? -2.676 -2.776 -46.237 1.00 84.19 573 ILE A N 1
ATOM 4510 C CA . ILE A 1 573 ? -3.655 -3.373 -47.145 1.00 84.19 573 ILE A CA 1
ATOM 4511 C C . ILE A 1 573 ? -5.024 -2.762 -46.845 1.00 84.19 573 ILE A C 1
ATOM 4513 O O . ILE A 1 573 ? -5.644 -3.041 -45.824 1.00 84.19 573 ILE A O 1
ATOM 4517 N N . SER A 1 574 ? -5.507 -1.907 -47.736 1.00 71.50 574 SER A N 1
ATOM 4518 C CA . SER A 1 574 ? -6.767 -1.191 -47.567 1.00 71.50 574 SER A CA 1
ATOM 4519 C C . SER A 1 574 ? -7.959 -2.143 -47.560 1.00 71.50 574 SER A C 1
ATOM 4521 O O . SER A 1 574 ? -8.111 -2.979 -48.451 1.00 71.50 574 SER A O 1
ATOM 4523 N N . ASP A 1 575 ? -8.857 -1.961 -46.599 1.00 72.06 575 ASP A N 1
ATOM 4524 C CA . ASP A 1 575 ? -10.165 -2.617 -46.575 1.00 72.06 575 ASP A CA 1
ATOM 4525 C C . ASP A 1 575 ? -11.017 -2.199 -47.801 1.00 72.06 575 ASP A C 1
ATOM 4527 O O . ASP A 1 575 ? -10.833 -1.094 -48.328 1.00 72.06 575 ASP A O 1
ATOM 4531 N N . PRO A 1 576 ? -11.905 -3.054 -48.342 1.00 63.34 576 PRO A N 1
ATOM 4532 C CA . PRO A 1 576 ? -12.785 -2.670 -49.448 1.00 63.34 576 PRO A CA 1
ATOM 4533 C C . PRO A 1 576 ? -13.675 -1.459 -49.123 1.00 63.34 576 PRO A C 1
ATOM 4535 O O . PRO A 1 576 ? -13.949 -0.661 -50.015 1.00 63.34 576 PRO A O 1
ATOM 4538 N N . THR A 1 577 ? -14.064 -1.255 -47.861 1.00 58.06 577 THR A N 1
ATOM 4539 C CA . THR A 1 577 ? -14.906 -0.126 -47.422 1.00 58.06 577 THR A CA 1
ATOM 4540 C C . THR A 1 577 ? -14.238 1.243 -47.572 1.00 58.06 577 THR A C 1
ATOM 4542 O O . THR A 1 577 ? -14.941 2.245 -47.675 1.00 58.06 577 THR A O 1
ATOM 4545 N N . VAL A 1 578 ? -12.903 1.300 -47.648 1.00 51.47 578 VAL A N 1
ATOM 4546 C CA . VAL A 1 578 ? -12.136 2.545 -47.845 1.00 51.47 578 VAL A CA 1
ATOM 4547 C C . VAL A 1 578 ? -11.673 2.750 -49.295 1.00 51.47 578 VAL A C 1
ATOM 4549 O O . VAL A 1 578 ? -11.043 3.761 -49.601 1.00 51.47 578 VAL A O 1
ATOM 4552 N N . ARG A 1 579 ? -11.953 1.799 -50.203 1.00 58.59 579 ARG A N 1
ATOM 4553 C CA . ARG A 1 579 ? -11.547 1.846 -51.624 1.00 58.59 579 ARG A CA 1
ATOM 4554 C C . ARG A 1 579 ? -12.631 2.355 -52.585 1.00 58.59 579 ARG A C 1
ATOM 4556 O O . ARG A 1 579 ? -12.282 2.693 -53.718 1.00 58.59 579 ARG A O 1
ATOM 4563 N N . GLY A 1 580 ? -13.874 2.498 -52.115 1.00 45.34 580 GLY A N 1
ATOM 4564 C CA . GLY A 1 580 ? -15.017 3.012 -52.885 1.00 45.34 580 GLY A CA 1
ATOM 4565 C C . GLY A 1 580 ? -15.927 1.927 -53.437 1.00 45.34 580 GLY A C 1
ATOM 4566 O O . GLY A 1 580 ? -15.414 1.030 -54.141 1.00 45.34 580 GLY A O 1
#

Foldseek 3Di:
DVPVVVVVVVVVVVVVVVVVVVVPDPPPVQPVQLVLLVLLVQLLVVLQCVQPNPDGDPLQDPDPPSPDLCSLVSLLSSLVVLCCSQVVHDDDDLQQDGDQFSPSSVSSLSSLQSSQVSQCSVQVHNVDDDPRNPHDQCLSVEGLLLVLLQVCLCPVVVHHDPQDSPDPCSRVVSLVCCLAPRVCVVPCPPPLLVCLLVLLLLLVVQLQLLCCVQQNDPDAAPPQPPDNDSPDPCSLVNLVRRLQSVQCVQQNHPDADPLQDDQDHPRSSSNSLRSLLSSQRVCCVRVNFPDGGPPRPPPDLLSVEHSSLSSLQVSCVVPANHQDQDPDPPGSVVRSSNSSSRSSSCSRCRDPQPPCRVLFVLQKKWFLQWWWAQDQVRFWTWAGDDGRQIWGWAADEDDPFQKTWIDDDQWTTITGPVRMPRDPVSSVVHHHCVPHDDGGDHRDPRTPGTDGDDPPDDDDPVVVVVVVPDDQFPDHPVVVVVVQAAEDEQLQKDWDWDADDVVVQKTKTWIWGHPDNVNPHTFGFPWKAFRVVRGTFDQPDDDPNTTIGIDHAAKDQRIWTDGPRYIYRIHHHHDPVNVD

Sequence (580 aa):
MRRFGIYSWLIVILAGLLVGAAWAAPLRQANLFQLFLANTQADLNLLADLVFGEALPPEWTQNEDLASPTFPVDLWVNNELIANAVFEGSTRPDDWFGATSANPGILGRNVRHDLEIIADRYFGDARTRPEGWTGDRPVYRCSRSLQNVLRILDTVYNVRATTPDSVVDFCGSATDEIRDTLFPPIIENSEVAAQTPELLSGVRGDLERLVDEKLGLNSRPPGWSGNRDATTPTFLDDLVRDLEAFADSQQGTGNRPPGWARTVAEAPYLNYFSLRYNLELLSDLTLSEGTRPTGWQGVNPADRCALPVRTLVFLVEQTVAPVPMPAEIVDDELFCNQIERDASNLTENPPVLDEETIVENSLLAQSRLAFTYLDVSALDYMGIMPLDTEFRAWYRNFNESDMMFVSGEGFALFLDRRWTTLSENVFRNLPSLEGRKPLTFCDANWCNGPGPTPTPTGDGPLVLLLSESTPEPTRSVDDLQDQGKRLVSWNNIRVNYLLDRPETNTVQVTLEICSDPTQVACEPVLTVFDTTTGTQRPIISQFNGLNVYELPYGYNPNFILEGTTLFSRDVWISDPTVRG

pLDDT: mean 84.15, std 14.9, range [31.3, 98.38]